Protein AF-0000000080923816 (afdb_homodimer)

Sequence (634 aa):
MEASCLYKYIRKASEVGLKCREELMGCYRVFQVVAIVSFVLFLPNRSHAWGEDGHAIVCKIAQDRLSSGAAAAVKKLLPKSANNDLASKCSWADSLRVVFPWSSALHFADTPDNACNYKDTRDCVDLKTGIKGRCVVSAITNYTNQLLEYGTKTKYNLTQSLLFISHFMGDVHQPLHCGFASDRGGNDINVHWYRRKQNLHHVWDANIIETEIERFYDDIDDFVDAIQNNITKTWADEVEEWENCRNDDVSCPAIYASESAEDACVWAYEGASEGSVLDDEYFFSRFPIVNLRLAQGGVRLAATLNRIFDTVSAMSMMEASCLYKYIRKASEVGLKCREELMGCYRVFQVVAIVSFVLFLPNRSHAWGEDGHAIVCKIAQDRLSSGAAAAVKKLLPKSANNDLASKCSWADSLRVVFPWSSALHFADTPDNACNYKDTRDCVDLKTGIKGRCVVSAITNYTNQLLEYGTKTKYNLTQSLLFISHFMGDVHQPLHCGFASDRGGNDINVHWYRRKQNLHHVWDANIIETEIERFYDDIDDFVDAIQNNITKTWADEVEEWENCRNDDVSCPAIYASESAEDACVWAYEGASEGSVLDDEYFFSRFPIVNLRLAQGGVRLAATLNRIFDTVSAMSM

Nearest PDB structures (foldseek):
  4cxv-assembly2_B  TM=9.772E-01  e=2.246E-27  Arabidopsis thaliana
  3w52-assembly1_A  TM=9.837E-01  e=2.273E-26  Arabidopsis thaliana
  3sng-assembly1_A  TM=9.624E-01  e=7.148E-2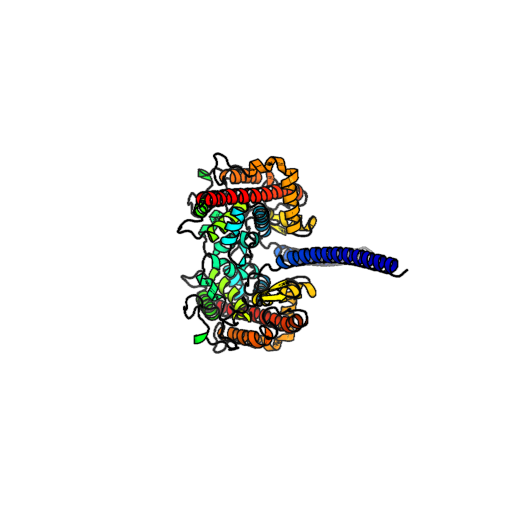3  Solanum lycopersicum
  4jdg-assembly1_A  TM=9.632E-01  e=1.035E-22  Solanum lycopersicum
  4dj4-assembly1_B  TM=9.528E-01  e=6.368E-21  Solanum lycopersicum

Structure (mmCIF, N/CA/C/O backbone):
data_AF-0000000080923816-model_v1
#
loop_
_entity.id
_entity.type
_entity.pdbx_description
1 polymer 'Aspergillus nuclease S1'
#
loop_
_atom_site.group_PDB
_atom_site.id
_atom_site.type_symbol
_atom_site.label_atom_id
_atom_site.label_alt_id
_atom_site.label_comp_id
_atom_site.label_asym_id
_atom_site.label_entity_id
_atom_site.label_seq_id
_atom_site.pdbx_PDB_ins_code
_atom_site.Cartn_x
_atom_site.Cartn_y
_atom_site.Cartn_z
_atom_site.occupancy
_atom_site.B_iso_or_equiv
_atom_site.auth_seq_id
_atom_site.auth_comp_id
_atom_site.auth_asym_id
_atom_site.auth_atom_id
_atom_site.pdbx_PDB_model_num
ATOM 1 N N . MET A 1 1 ? -71.177 19.214 -43.424 1 31.52 1 MET A N 1
ATOM 2 C CA . MET A 1 1 ? -69.799 19.698 -43.415 1 31.52 1 MET A CA 1
ATOM 3 C C . MET A 1 1 ? -69.201 19.611 -42.015 1 31.52 1 MET A C 1
ATOM 5 O O . MET A 1 1 ? -67.98 19.554 -41.86 1 31.52 1 MET A O 1
ATOM 9 N N . GLU A 1 2 ? -70.051 19.466 -40.962 1 31.31 2 GLU A N 1
ATOM 10 C CA . GLU A 1 2 ? -69.574 19.547 -39.584 1 31.31 2 GLU A CA 1
ATOM 11 C C . GLU A 1 2 ? -69.053 18.196 -39.101 1 31.31 2 GLU A C 1
ATOM 13 O O . GLU A 1 2 ? -68.109 18.136 -38.31 1 31.31 2 GLU A O 1
ATOM 18 N N . ALA A 1 3 ? -69.67 17.042 -39.497 1 48.48 3 ALA A N 1
ATOM 19 C CA . ALA A 1 3 ? -69.261 15.733 -38.993 1 48.48 3 ALA A CA 1
ATOM 20 C C . ALA A 1 3 ? -67.878 15.353 -39.514 1 48.48 3 ALA A C 1
ATOM 22 O O . ALA A 1 3 ? -67.085 14.739 -38.797 1 48.48 3 ALA A O 1
ATOM 23 N N . SER A 1 4 ? -67.503 15.818 -40.734 1 45.33 4 SER A N 1
ATOM 24 C CA . SER A 1 4 ? -66.213 15.453 -41.31 1 45.33 4 SER A CA 1
ATOM 25 C C . SER A 1 4 ? -65.07 16.181 -40.611 1 45.33 4 SER A C 1
ATOM 27 O O . SER A 1 4 ? -63.97 15.64 -40.482 1 45.33 4 SER A O 1
ATOM 29 N N . CYS A 1 5 ? -65.435 17.372 -40.023 1 40.64 5 CYS A N 1
ATOM 30 C CA . CYS A 1 5 ? -64.356 18.112 -39.376 1 40.64 5 CYS A CA 1
ATOM 31 C C . CYS A 1 5 ? -64.023 17.513 -38.015 1 40.64 5 CYS A C 1
ATOM 33 O O . CYS A 1 5 ? -62.852 17.412 -37.647 1 40.64 5 CYS A O 1
ATOM 35 N N . LEU A 1 6 ? -65.014 16.934 -37.338 1 41.04 6 LEU A N 1
ATOM 36 C CA . LEU A 1 6 ? -64.761 16.412 -35.999 1 41.04 6 LEU A CA 1
ATOM 37 C C . LEU A 1 6 ? -63.912 15.146 -36.061 1 41.04 6 LEU A C 1
ATOM 39 O O . LEU A 1 6 ? -63.008 14.96 -35.243 1 41.04 6 LEU A O 1
ATOM 43 N N . TYR A 1 7 ? -64.099 14.303 -37.113 1 43.03 7 TYR A N 1
ATOM 44 C CA . TYR A 1 7 ? -63.33 13.064 -37.157 1 43.03 7 TYR A CA 1
ATOM 45 C C . TYR A 1 7 ? -61.857 13.346 -37.429 1 43.03 7 TYR A C 1
ATOM 47 O O . TYR A 1 7 ? -60.979 12.686 -36.868 1 43.03 7 TYR A O 1
ATOM 55 N N . LYS A 1 8 ? -61.522 14.503 -38.158 1 46.34 8 LYS A N 1
ATOM 56 C CA . LYS A 1 8 ? -60.12 14.818 -38.422 1 46.34 8 LYS A CA 1
ATOM 57 C C . LYS A 1 8 ? -59.428 15.338 -37.166 1 46.34 8 LYS A C 1
ATOM 59 O O . LYS A 1 8 ? -58.251 15.052 -36.935 1 46.34 8 LYS A O 1
ATOM 64 N N . TYR A 1 9 ? -60.23 16.019 -36.306 1 38.09 9 TYR A N 1
ATOM 65 C CA . TYR A 1 9 ? -59.598 16.527 -35.094 1 38.09 9 TYR A CA 1
ATOM 66 C C . TYR A 1 9 ? -59.286 15.393 -34.124 1 38.09 9 TYR A C 1
ATOM 68 O O . TYR A 1 9 ? -58.229 15.383 -33.49 1 38.09 9 TYR A O 1
ATOM 76 N N . ILE A 1 10 ? -60.217 14.346 -34.092 1 44.13 10 ILE A N 1
ATOM 77 C CA . ILE A 1 10 ? -59.96 13.244 -33.172 1 44.13 10 ILE A CA 1
ATOM 78 C C . ILE A 1 10 ? -58.778 12.418 -33.673 1 44.13 10 ILE A C 1
ATOM 80 O O . ILE A 1 10 ? -57.919 12.012 -32.886 1 44.13 10 ILE A O 1
ATOM 84 N N . ARG A 1 11 ? -58.608 12.27 -34.975 1 42.35 11 ARG A N 1
ATOM 85 C CA . ARG A 1 11 ? -57.469 11.513 -35.483 1 42.35 11 ARG A CA 1
ATOM 86 C C . ARG A 1 11 ? -56.164 12.269 -35.256 1 42.35 11 ARG A C 1
ATOM 88 O O . ARG A 1 11 ? -55.157 11.676 -34.865 1 42.35 11 ARG A O 1
ATOM 95 N N . LYS A 1 12 ? -56.148 13.633 -35.451 1 46.29 12 LYS A N 1
ATOM 96 C CA . LYS A 1 12 ? -54.915 14.377 -35.211 1 46.29 12 LYS A CA 1
ATOM 97 C C . LYS A 1 12 ? -54.574 14.411 -33.724 1 46.29 12 LYS A C 1
ATOM 99 O O . LYS A 1 12 ? -53.407 14.294 -33.346 1 46.29 12 LYS A O 1
ATOM 104 N N . ALA A 1 13 ? -55.638 14.44 -32.91 1 45.42 13 ALA A N 1
ATOM 105 C CA . ALA A 1 13 ? -55.368 14.379 -31.475 1 45.42 13 ALA A CA 1
ATOM 106 C C . ALA A 1 13 ? -54.822 13.011 -31.077 1 45.42 13 ALA A C 1
ATOM 108 O O . ALA A 1 13 ? -53.923 12.914 -30.239 1 45.42 13 ALA A O 1
ATOM 109 N N . SER A 1 14 ? -55.312 11.942 -31.797 1 48.46 14 SER A N 1
ATOM 110 C CA . SER A 1 14 ? -54.776 10.615 -31.511 1 48.46 14 SER A CA 1
ATOM 111 C C . SER A 1 14 ? -53.344 10.477 -32.016 1 48.46 14 SER A C 1
ATOM 113 O O . SER A 1 14 ? -52.502 9.869 -31.351 1 48.46 14 SER A O 1
ATOM 115 N N . GLU A 1 15 ? -53.052 11.099 -33.194 1 48.44 15 GLU A N 1
ATOM 116 C CA . GLU A 1 15 ? -51.689 11.016 -33.71 1 48.44 15 GLU A CA 1
ATOM 117 C C . GLU A 1 15 ? -50.729 11.856 -32.871 1 48.44 15 GLU A C 1
ATOM 119 O O . GLU A 1 15 ? -49.604 11.433 -32.597 1 48.44 15 GLU A O 1
ATOM 124 N N . VAL A 1 16 ? -51.223 13.003 -32.296 1 47.68 16 VAL A N 1
ATOM 125 C CA . VAL A 1 16 ? -50.377 13.798 -31.412 1 47.68 16 VAL A CA 1
ATOM 126 C C . VAL A 1 16 ? -50.225 13.09 -30.068 1 47.68 16 VAL A C 1
ATOM 128 O O . VAL A 1 16 ? -49.137 13.073 -29.487 1 47.68 16 VAL A O 1
ATOM 131 N N . GLY A 1 17 ? -51.326 12.408 -29.626 1 42.57 17 GLY A N 1
ATOM 132 C CA . GLY A 1 17 ? -51.2 11.618 -28.411 1 42.57 17 GLY A CA 1
ATOM 133 C C . GLY A 1 17 ? -50.228 10.461 -28.549 1 42.57 17 GLY A C 1
ATOM 134 O O . GLY A 1 17 ? -49.483 10.156 -27.616 1 42.57 17 GLY A O 1
ATOM 135 N N . LEU A 1 18 ? -50.207 9.832 -29.737 1 43.88 18 LEU A N 1
ATOM 136 C CA . LEU A 1 18 ? -49.261 8.741 -29.944 1 43.88 18 LEU A CA 1
ATOM 137 C C . LEU A 1 18 ? -47.837 9.271 -30.067 1 43.88 18 LEU A C 1
ATOM 139 O O . LEU A 1 18 ? -46.901 8.682 -29.521 1 43.88 18 LEU A O 1
ATOM 143 N N . LYS A 1 19 ? -47.618 10.459 -30.713 1 43.58 19 LYS A N 1
ATOM 144 C CA . LYS A 1 19 ? -46.269 11.005 -30.818 1 43.58 19 LYS A CA 1
ATOM 145 C C . LYS A 1 19 ? -45.775 11.514 -29.467 1 43.58 19 LYS A C 1
ATOM 147 O O . LYS A 1 19 ? -44.599 11.358 -29.131 1 43.58 19 LYS A O 1
ATOM 152 N N . CYS A 1 20 ? -46.713 12.054 -28.619 1 40 20 CYS A N 1
ATOM 153 C CA . CYS A 1 20 ? -46.295 12.462 -27.282 1 40 20 CYS A CA 1
ATOM 154 C C . CYS A 1 20 ? -45.956 11.249 -26.423 1 40 20 CYS A C 1
ATOM 156 O O . CYS A 1 20 ? -44.977 11.267 -25.675 1 40 20 CYS A O 1
ATOM 158 N N . ARG A 1 21 ? -46.706 10.099 -26.565 1 42.92 21 ARG A N 1
ATOM 159 C CA . ARG A 1 21 ? -46.352 8.895 -25.822 1 42.92 21 ARG A CA 1
ATOM 160 C C . ARG A 1 21 ? -45.022 8.324 -26.305 1 42.92 21 ARG A C 1
ATOM 162 O O . ARG A 1 21 ? -44.206 7.872 -25.499 1 42.92 21 ARG A O 1
ATOM 169 N N . GLU A 1 22 ? -44.784 8.349 -27.603 1 45.7 22 GLU A N 1
ATOM 170 C CA . GLU A 1 22 ? -43.496 7.875 -28.1 1 45.7 22 GLU A CA 1
ATOM 171 C C . GLU A 1 22 ? -42.364 8.804 -27.671 1 45.7 22 GLU A C 1
ATOM 173 O O . GLU A 1 22 ? -41.279 8.344 -27.309 1 45.7 22 GLU A O 1
ATOM 178 N N . GLU A 1 23 ? -42.602 10.141 -27.647 1 45.81 23 GLU A N 1
ATOM 179 C CA . GLU A 1 23 ? -41.566 11.05 -27.165 1 45.81 23 GLU A CA 1
ATOM 180 C C . GLU A 1 23 ? -41.397 10.944 -25.653 1 45.81 23 GLU A C 1
ATOM 182 O O . GLU A 1 23 ? -40.277 11 -25.142 1 45.81 23 GLU A O 1
ATOM 187 N N . LEU A 1 24 ? -42.515 10.674 -24.943 1 46.88 24 LEU A N 1
ATOM 188 C CA . LEU A 1 24 ? -42.403 10.467 -23.503 1 46.88 24 LEU A CA 1
ATOM 189 C C . LEU A 1 24 ? -41.715 9.141 -23.197 1 46.88 24 LEU A C 1
ATOM 191 O O . LEU A 1 24 ? -40.924 9.051 -22.254 1 46.88 24 LEU A O 1
ATOM 195 N N . MET A 1 25 ? -41.955 8.043 -23.994 1 46.5 25 MET A N 1
ATOM 196 C CA . MET A 1 25 ? -41.245 6.788 -23.768 1 46.5 25 MET A CA 1
ATOM 197 C C . MET A 1 25 ? -39.768 6.927 -24.124 1 46.5 25 MET A C 1
ATOM 199 O O . MET A 1 25 ? -38.915 6.281 -23.514 1 46.5 25 MET A O 1
ATOM 203 N N . GLY A 1 26 ? -39.496 7.745 -25.139 1 46.13 26 GLY A N 1
ATOM 204 C CA . GLY A 1 26 ? -38.098 8.003 -25.448 1 46.13 26 GLY A CA 1
ATOM 205 C C . GLY A 1 26 ? -37.374 8.756 -24.348 1 46.13 26 GLY A C 1
ATOM 206 O O . GLY A 1 26 ? -36.219 8.455 -24.039 1 46.13 26 GLY A O 1
ATOM 207 N N . CYS A 1 27 ? -38.074 9.768 -23.744 1 50.76 27 CYS A N 1
ATOM 208 C CA . CYS A 1 27 ? -37.484 10.525 -22.646 1 50.76 27 CYS A CA 1
ATOM 209 C C . CYS A 1 27 ? -37.368 9.666 -21.392 1 50.76 27 CYS A C 1
ATOM 211 O O . CYS A 1 27 ? -36.448 9.847 -20.593 1 50.76 27 CYS A O 1
ATOM 213 N N . TYR A 1 28 ? -38.29 8.708 -21.182 1 50.43 28 TYR A N 1
ATOM 214 C CA . TYR A 1 28 ? -38.209 7.85 -20.005 1 50.43 28 TYR A CA 1
ATOM 215 C C . TYR A 1 28 ? -37.043 6.875 -20.12 1 50.43 28 TYR A C 1
ATOM 217 O O . TYR A 1 28 ? -36.342 6.618 -19.138 1 50.43 28 TYR A O 1
ATOM 225 N N . ARG A 1 29 ? -36.756 6.314 -21.373 1 52.7 29 ARG A N 1
ATOM 226 C CA . ARG A 1 29 ? -35.606 5.431 -21.538 1 52.7 29 ARG A CA 1
ATOM 227 C C . ARG A 1 29 ? -34.299 6.204 -21.398 1 52.7 29 ARG A C 1
ATOM 229 O O . ARG A 1 29 ? -33.334 5.703 -20.818 1 52.7 29 ARG A O 1
ATOM 236 N N . VAL A 1 30 ? -34.356 7.468 -21.885 1 54.29 30 VAL A N 1
ATOM 237 C CA . VAL A 1 30 ? -33.161 8.282 -21.694 1 54.29 30 VAL A CA 1
ATOM 238 C C . VAL A 1 30 ? -33.026 8.666 -20.222 1 54.29 30 VAL A C 1
ATOM 240 O O . VAL A 1 30 ? -31.931 8.611 -19.657 1 54.29 30 VAL A O 1
ATOM 243 N N . PHE A 1 31 ? -34.155 8.861 -19.484 1 55.39 31 PHE A N 1
ATOM 244 C CA . PHE A 1 31 ? -34.103 9.163 -18.059 1 55.39 31 PHE A CA 1
ATOM 245 C C . PHE A 1 31 ? -33.695 7.931 -17.259 1 55.39 31 PHE A C 1
ATOM 247 O O . PHE A 1 31 ? -32.914 8.031 -16.311 1 55.39 31 PHE A O 1
ATOM 254 N N . GLN A 1 32 ? -34.191 6.69 -17.679 1 52.46 32 GLN A N 1
ATOM 255 C CA . GLN A 1 32 ? -33.776 5.482 -16.974 1 52.46 32 GLN A CA 1
ATOM 256 C C . GLN A 1 32 ? -32.304 5.173 -17.229 1 52.46 32 GLN A C 1
ATOM 258 O O . GLN A 1 32 ? -31.576 4.791 -16.311 1 52.46 32 GLN A O 1
ATOM 263 N N . VAL A 1 33 ? -31.835 5.376 -18.482 1 52.31 33 VAL A N 1
ATOM 264 C CA . VAL A 1 33 ? -30.423 5.137 -18.762 1 52.31 33 VAL A CA 1
ATOM 265 C C . VAL A 1 33 ? -29.572 6.203 -18.076 1 52.31 33 VAL A C 1
ATOM 267 O O . VAL A 1 33 ? -28.534 5.894 -17.485 1 52.31 33 VAL A O 1
ATOM 270 N N . VAL A 1 34 ? -30.063 7.474 -17.995 1 50.53 34 VAL A N 1
ATOM 271 C CA . VAL A 1 34 ? -29.31 8.513 -17.301 1 50.53 34 VAL A CA 1
ATOM 272 C C . VAL A 1 34 ? -29.346 8.259 -15.795 1 50.53 34 VAL A C 1
ATOM 274 O O . VAL A 1 34 ? -28.34 8.441 -15.104 1 50.53 34 VAL A O 1
ATOM 277 N N . ALA A 1 35 ? -30.474 7.704 -15.259 1 48.07 35 ALA A N 1
ATOM 278 C CA . ALA A 1 35 ? -30.542 7.381 -13.836 1 48.07 35 ALA A CA 1
ATOM 279 C C . ALA A 1 35 ? -29.64 6.196 -13.5 1 48.07 35 ALA A C 1
ATOM 281 O O . ALA A 1 35 ? -28.961 6.198 -12.471 1 48.07 35 ALA A O 1
ATOM 282 N N . ILE A 1 36 ? -29.677 5.149 -14.401 1 45.26 36 ILE A N 1
ATOM 283 C CA . ILE A 1 36 ? -28.834 3.99 -14.127 1 45.26 36 ILE A CA 1
ATOM 284 C C . ILE A 1 36 ? -27.364 4.376 -14.271 1 45.26 36 ILE A C 1
ATOM 286 O O . ILE A 1 36 ? -26.529 3.984 -13.452 1 45.26 36 ILE A O 1
ATOM 290 N N . VAL A 1 37 ? -27.026 5.202 -15.282 1 42.51 37 VAL A N 1
ATOM 291 C CA . VAL A 1 37 ? -25.634 5.609 -15.446 1 42.51 37 VAL A CA 1
ATOM 292 C C . VAL A 1 37 ? -25.233 6.546 -14.309 1 42.51 37 VAL A C 1
ATOM 294 O O . VAL A 1 37 ? -24.09 6.517 -13.846 1 42.51 37 VAL A O 1
ATOM 297 N N . SER A 1 38 ? -26.168 7.285 -13.722 1 40.37 38 SER A N 1
ATOM 298 C CA . SER A 1 38 ? -25.842 8.174 -12.612 1 40.37 38 SER A CA 1
ATOM 299 C C . SER A 1 38 ? -25.584 7.387 -11.331 1 40.37 38 SER A C 1
ATOM 301 O O . SER A 1 38 ? -24.918 7.879 -10.418 1 40.37 38 SER A O 1
ATOM 303 N N . PHE A 1 39 ? -26.284 6.274 -11.129 1 39.07 39 PHE A N 1
ATOM 304 C CA . PHE A 1 39 ? -26.103 5.56 -9.871 1 39.07 39 PHE A CA 1
ATOM 305 C C . PHE A 1 39 ? -24.727 4.907 -9.812 1 39.07 39 PHE A C 1
ATOM 307 O O . PHE A 1 39 ? -24.204 4.645 -8.726 1 39.07 39 PHE A O 1
ATOM 314 N N . VAL A 1 40 ? -24.258 4.401 -10.943 1 35.66 40 VAL A N 1
ATOM 315 C CA . VAL A 1 40 ? -22.982 3.694 -10.904 1 35.66 40 VAL A CA 1
ATOM 316 C C . VAL A 1 40 ? -21.86 4.669 -10.553 1 35.66 40 VAL A C 1
ATOM 318 O O . VAL A 1 40 ? -20.765 4.253 -10.168 1 35.66 40 VAL A O 1
ATOM 321 N N . LEU A 1 41 ? -22.086 5.938 -10.719 1 35.45 41 LEU A N 1
ATOM 322 C CA . LEU A 1 41 ? -20.99 6.883 -10.533 1 35.45 41 LEU A CA 1
ATOM 323 C C . LEU A 1 41 ? -20.767 7.172 -9.052 1 35.45 41 LEU A C 1
ATOM 325 O O . LEU A 1 41 ? -19.897 7.969 -8.694 1 35.45 41 LEU A O 1
ATOM 329 N N . PHE A 1 42 ? -21.706 6.753 -8.195 1 34.57 42 PHE A N 1
ATOM 330 C CA . PHE A 1 42 ? -21.469 7.1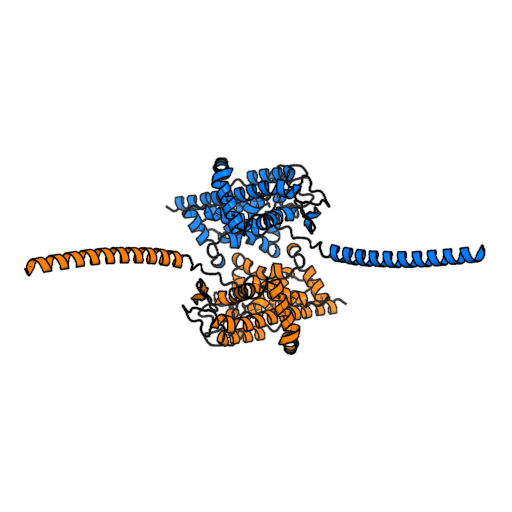94 -6.825 1 34.57 42 PHE A CA 1
ATOM 331 C C . PHE A 1 42 ? -20.555 6.22 -6.092 1 34.57 42 PHE A C 1
ATOM 333 O O . PHE A 1 42 ? -21.022 5.394 -5.306 1 34.57 42 PHE A O 1
ATOM 340 N N . LEU A 1 43 ? -19.568 5.713 -6.678 1 33.61 43 LEU A N 1
ATOM 341 C CA . LEU A 1 43 ? -18.648 4.87 -5.922 1 33.61 43 LEU A CA 1
ATOM 342 C C . LEU A 1 43 ? -17.968 5.665 -4.812 1 33.61 43 LEU A C 1
ATOM 344 O O . LEU A 1 43 ? -17.392 6.725 -5.066 1 33.61 43 LEU A O 1
ATOM 348 N N . PRO A 1 44 ? -18.411 5.415 -3.524 1 32.76 44 PRO A N 1
ATOM 349 C CA . PRO A 1 44 ? -17.801 6.162 -2.421 1 32.76 44 PRO A CA 1
ATOM 350 C C . PRO A 1 44 ? -16.279 6.038 -2.394 1 32.76 44 PRO A C 1
ATOM 352 O O . PRO A 1 44 ? -15.745 4.931 -2.499 1 32.76 44 PRO A O 1
ATOM 355 N N . ASN A 1 45 ? -15.611 6.997 -2.718 1 35.69 45 ASN A N 1
ATOM 356 C CA . ASN A 1 45 ? -14.176 7.235 -2.602 1 35.69 45 ASN A CA 1
ATOM 357 C C . ASN A 1 45 ? -13.71 7.153 -1.151 1 35.69 45 ASN A C 1
ATOM 359 O O . ASN A 1 45 ? -14.283 7.8 -0.273 1 35.69 45 ASN A O 1
ATOM 363 N N . ARG A 1 46 ? -13.165 6.063 -0.596 1 36.59 46 ARG A N 1
ATOM 364 C CA . ARG A 1 46 ? -12.498 5.803 0.675 1 36.59 46 ARG A CA 1
ATOM 365 C C . ARG A 1 46 ? -11.578 6.958 1.058 1 36.59 46 ARG A C 1
ATOM 367 O O . ARG A 1 46 ? -10.812 7.449 0.226 1 36.59 46 ARG A O 1
ATOM 374 N N . SER A 1 47 ? -11.968 7.654 2.189 1 33.22 47 SER A N 1
ATOM 375 C CA . SER A 1 47 ? -11.346 8.838 2.772 1 33.22 47 SER A CA 1
ATOM 376 C C . SER A 1 47 ? -9.974 8.512 3.354 1 33.22 47 SER A C 1
ATOM 378 O O . SER A 1 47 ? -9.876 7.877 4.406 1 33.22 47 SER A O 1
ATOM 380 N N . HIS A 1 48 ? -9.028 8.131 2.726 1 40.66 48 HIS A N 1
ATOM 381 C CA . HIS A 1 48 ? -7.631 8.054 3.138 1 40.66 48 HIS A CA 1
ATOM 382 C C . HIS A 1 48 ? -7.043 9.445 3.354 1 40.66 48 HIS A C 1
ATOM 384 O O . HIS A 1 48 ? -7.53 10.425 2.786 1 40.66 48 HIS A O 1
ATOM 390 N N . ALA A 1 49 ? -6.411 9.841 4.524 1 47.34 49 ALA A N 1
ATOM 391 C CA . ALA A 1 49 ? -5.569 11.029 4.639 1 47.34 49 ALA A CA 1
ATOM 392 C C . ALA A 1 49 ? -5.044 11.463 3.273 1 47.34 49 ALA A C 1
ATOM 394 O O . ALA A 1 49 ? -5.594 11.079 2.239 1 47.34 49 ALA A O 1
ATOM 395 N N . TRP A 1 50 ? -4.033 12.319 3.424 1 75.4 50 TRP A N 1
ATOM 396 C CA . TRP A 1 50 ? -3.565 12.421 2.046 1 75.4 50 TRP A CA 1
ATOM 397 C C . TRP A 1 50 ? -3.712 11.088 1.321 1 75.4 50 TRP A C 1
ATOM 399 O O . TRP A 1 50 ? -3.401 10.033 1.879 1 75.4 50 TRP A O 1
ATOM 409 N N . GLY A 1 51 ? -4.448 11.204 0.277 1 86.05 51 GLY A N 1
ATOM 410 C CA . GLY A 1 51 ? -4.327 10.016 -0.553 1 86.05 51 GLY A CA 1
ATOM 411 C C . GLY A 1 51 ? -2.888 9.613 -0.811 1 86.05 51 GLY A C 1
ATOM 412 O O . GLY A 1 51 ? -1.959 10.249 -0.307 1 86.05 51 GLY A O 1
ATOM 413 N N . GLU A 1 52 ? -2.636 8.618 -1.413 1 89.5 52 GLU A N 1
ATOM 414 C CA . GLU A 1 52 ? -1.308 8.072 -1.676 1 89.5 52 GLU A CA 1
ATOM 415 C C . GLU A 1 52 ? -0.376 9.138 -2.244 1 89.5 52 GLU A C 1
ATOM 417 O O . GLU A 1 52 ? 0.769 9.268 -1.805 1 89.5 52 GLU A O 1
ATOM 422 N N . ASP A 1 53 ? -0.869 9.972 -3.133 1 94.57 53 ASP A N 1
ATOM 423 C CA . ASP A 1 53 ? -0.043 11.006 -3.748 1 94.57 53 ASP A CA 1
ATOM 424 C C . ASP A 1 53 ? 0.354 12.07 -2.728 1 94.57 53 ASP A C 1
ATOM 426 O O . ASP A 1 53 ? 1.509 12.499 -2.688 1 94.57 53 ASP A O 1
ATOM 430 N N . GLY A 1 54 ? -0.603 12.499 -1.923 1 97.74 54 GLY A N 1
ATOM 431 C CA . GLY A 1 54 ? -0.293 13.497 -0.911 1 97.74 54 GLY A CA 1
ATOM 432 C C . GLY A 1 54 ? 0.781 13.046 0.061 1 97.74 54 GLY A C 1
ATOM 433 O O . GLY A 1 54 ? 1.703 13.804 0.37 1 97.74 54 GLY A O 1
ATOM 434 N N . HIS A 1 55 ? 0.69 11.818 0.51 1 98.33 55 HIS A N 1
ATOM 435 C CA . HIS A 1 55 ? 1.698 11.282 1.418 1 98.33 55 HIS A CA 1
ATOM 436 C C . HIS A 1 55 ? 3.05 11.15 0.725 1 98.33 55 HIS A C 1
ATOM 438 O O . HIS A 1 55 ? 4.089 11.44 1.323 1 98.33 55 HIS A O 1
ATOM 444 N N . ALA A 1 56 ? 3.031 10.699 -0.498 1 97.8 56 ALA A N 1
ATOM 445 C CA . ALA A 1 56 ? 4.277 10.58 -1.251 1 97.8 56 ALA A CA 1
ATOM 446 C C . ALA A 1 56 ? 4.956 11.938 -1.406 1 97.8 56 ALA A C 1
ATOM 448 O O . ALA A 1 56 ? 6.176 12.05 -1.262 1 97.8 56 ALA A O 1
ATOM 449 N N . ILE A 1 57 ? 4.179 12.937 -1.704 1 98.56 57 ILE A N 1
ATOM 450 C CA . ILE A 1 57 ? 4.7 14.284 -1.911 1 98.56 57 ILE A CA 1
ATOM 451 C C . ILE A 1 57 ? 5.356 14.786 -0.627 1 98.56 57 ILE A C 1
ATOM 453 O O . ILE A 1 57 ? 6.483 15.287 -0.653 1 98.56 57 ILE A O 1
ATOM 457 N N . VAL A 1 58 ? 4.704 14.631 0.506 1 98.8 58 VAL A N 1
ATOM 458 C CA . VAL A 1 58 ? 5.234 15.053 1.798 1 98.8 58 VAL A CA 1
ATOM 459 C C . VAL A 1 58 ? 6.572 14.364 2.059 1 98.8 58 VAL A C 1
ATOM 461 O O . VAL A 1 58 ? 7.547 15.013 2.444 1 98.8 58 VAL A O 1
ATOM 464 N N . CYS A 1 59 ? 6.648 13.122 1.812 1 98.81 59 CYS A N 1
ATOM 465 C CA . CYS A 1 59 ? 7.846 12.346 2.111 1 98.81 59 CYS A CA 1
ATOM 466 C C . CYS A 1 59 ? 8.962 12.664 1.124 1 98.81 59 CYS A C 1
ATOM 468 O O . CYS A 1 59 ? 10.14 12.655 1.488 1 98.81 59 CYS A O 1
ATOM 470 N N . LYS A 1 60 ? 8.616 12.93 -0.144 1 98.67 60 LYS A N 1
ATOM 471 C CA . LYS A 1 60 ? 9.628 13.332 -1.116 1 98.67 60 LYS A CA 1
ATOM 472 C C . LYS A 1 60 ? 10.269 14.661 -0.726 1 98.67 60 LYS A C 1
ATOM 474 O O . LYS A 1 60 ? 11.492 14.804 -0.774 1 98.67 60 LYS A O 1
ATOM 479 N N . ILE A 1 61 ? 9.431 15.604 -0.367 1 98.74 61 ILE A N 1
ATOM 480 C CA . ILE A 1 61 ? 9.939 16.898 0.076 1 98.74 61 ILE A CA 1
ATOM 481 C C . ILE A 1 61 ? 10.847 16.708 1.289 1 98.74 61 ILE A C 1
ATOM 483 O O . ILE A 1 61 ? 11.94 17.276 1.349 1 98.74 61 ILE A O 1
ATOM 487 N N . ALA A 1 62 ? 10.417 15.911 2.224 1 98.87 62 ALA A N 1
ATOM 488 C CA . ALA A 1 62 ? 11.178 15.694 3.452 1 98.87 62 ALA A CA 1
ATOM 489 C C . ALA A 1 62 ? 12.532 15.057 3.154 1 98.87 62 ALA A C 1
ATOM 491 O O . ALA A 1 62 ? 13.561 15.504 3.664 1 98.87 62 ALA A O 1
ATOM 492 N N . GLN A 1 63 ? 12.477 14.015 2.386 1 98.47 63 GLN A N 1
ATOM 493 C CA . GLN A 1 63 ? 13.696 13.252 2.137 1 98.47 63 GLN A CA 1
ATOM 494 C C . GLN A 1 63 ? 14.768 14.125 1.491 1 98.47 63 GLN A C 1
ATOM 496 O O . GLN A 1 63 ? 15.958 13.97 1.777 1 98.47 63 GLN A O 1
ATOM 501 N N . ASP A 1 64 ? 14.398 15.065 0.689 1 97.66 64 ASP A N 1
ATOM 502 C CA . ASP A 1 64 ? 15.316 15.954 -0.018 1 97.66 64 ASP A CA 1
ATOM 503 C C . ASP A 1 64 ? 15.905 16.999 0.926 1 97.66 64 ASP A C 1
ATOM 505 O O . ASP A 1 64 ? 16.864 17.69 0.576 1 97.66 64 ASP A O 1
ATOM 509 N N . ARG A 1 65 ? 15.461 17.012 2.092 1 97.88 65 ARG A N 1
ATOM 510 C CA . ARG A 1 65 ? 15.87 18.076 3.004 1 97.88 65 ARG A CA 1
ATOM 511 C C . ARG A 1 65 ? 16.571 17.505 4.232 1 97.88 65 ARG A C 1
ATOM 513 O O . ARG A 1 65 ? 16.867 18.235 5.18 1 97.88 65 ARG A O 1
ATOM 520 N N . LEU A 1 66 ? 16.795 16.272 4.212 1 98.5 66 LEU A N 1
ATOM 521 C CA . LEU A 1 66 ? 17.442 15.621 5.345 1 98.5 66 LEU A CA 1
ATOM 522 C C . LEU A 1 66 ? 18.921 15.989 5.412 1 98.5 66 LEU A C 1
ATOM 524 O O . LEU A 1 66 ? 19.588 16.088 4.38 1 98.5 66 LEU A O 1
ATOM 528 N N . SER A 1 67 ? 19.408 16.197 6.612 1 98.09 67 SER A N 1
ATOM 529 C CA . SER A 1 67 ? 20.849 16.285 6.825 1 98.09 67 SER A CA 1
ATOM 530 C C . SER A 1 67 ? 21.541 14.973 6.471 1 98.09 67 SER A C 1
ATOM 532 O O . SER A 1 67 ? 20.886 13.941 6.317 1 98.09 67 SER A O 1
ATOM 534 N N . SER A 1 68 ? 22.867 14.996 6.362 1 97.04 68 SER A N 1
ATOM 535 C CA . SER A 1 68 ? 23.618 13.792 6.026 1 97.04 68 SER A CA 1
ATOM 536 C C . SER A 1 68 ? 23.408 12.699 7.069 1 97.04 68 SER A C 1
ATOM 538 O O . SER A 1 68 ? 23.216 11.532 6.723 1 97.04 68 SER A O 1
ATOM 540 N N . GLY A 1 69 ? 23.456 13.088 8.344 1 96.56 69 GLY A N 1
ATOM 541 C CA . GLY A 1 69 ? 23.233 12.129 9.414 1 96.56 69 GLY A CA 1
ATOM 542 C C . GLY A 1 69 ? 21.837 11.535 9.401 1 96.56 69 GLY A C 1
ATOM 543 O O . GLY A 1 69 ? 21.671 10.324 9.56 1 96.56 69 GLY A O 1
ATOM 544 N N . ALA A 1 70 ? 20.863 12.364 9.194 1 98.24 70 ALA A N 1
ATOM 545 C CA . ALA A 1 70 ? 19.478 11.9 9.157 1 98.24 70 ALA A CA 1
ATOM 546 C C . ALA A 1 70 ? 19.23 11.011 7.942 1 98.24 70 ALA A C 1
ATOM 548 O O . ALA A 1 70 ? 18.528 10.002 8.036 1 98.24 70 ALA A O 1
ATOM 549 N N . ALA A 1 71 ? 19.787 11.405 6.814 1 98.24 71 ALA A N 1
ATOM 550 C CA . ALA A 1 71 ? 19.641 10.605 5.601 1 98.24 71 ALA A CA 1
ATOM 551 C C . ALA A 1 71 ? 20.212 9.203 5.796 1 98.24 71 ALA A C 1
ATOM 553 O O . ALA A 1 71 ? 19.622 8.217 5.349 1 98.24 71 ALA A O 1
ATOM 554 N N . ALA A 1 72 ? 21.33 9.136 6.437 1 97.33 72 ALA A N 1
ATOM 555 C CA . ALA A 1 72 ? 21.957 7.844 6.702 1 97.33 72 ALA A CA 1
ATOM 556 C C . ALA A 1 72 ? 21.094 6.996 7.632 1 97.33 72 ALA A C 1
ATOM 558 O O . ALA A 1 72 ? 20.937 5.792 7.418 1 97.33 72 ALA A O 1
ATOM 559 N N . ALA A 1 73 ? 20.561 7.638 8.662 1 98.08 73 ALA A N 1
ATOM 560 C CA . ALA A 1 73 ? 19.713 6.929 9.616 1 98.08 73 ALA A CA 1
ATOM 561 C C . ALA A 1 73 ? 18.439 6.422 8.945 1 98.08 73 ALA A C 1
ATOM 563 O O . ALA A 1 73 ? 18.032 5.277 9.156 1 98.08 73 ALA A O 1
ATOM 564 N N . VAL A 1 74 ? 17.799 7.288 8.147 1 98.57 74 VAL A N 1
ATOM 565 C CA . VAL A 1 74 ? 16.578 6.917 7.44 1 98.57 74 VAL A CA 1
ATOM 566 C C . VAL A 1 74 ? 16.863 5.755 6.491 1 98.57 74 VAL A C 1
ATOM 568 O O . VAL A 1 74 ? 16.103 4.784 6.443 1 98.57 74 VAL A O 1
ATOM 571 N N . LYS A 1 75 ? 17.943 5.876 5.776 1 97.98 75 LYS A N 1
ATOM 572 C CA . LYS A 1 75 ? 18.326 4.797 4.87 1 97.98 75 LYS A CA 1
ATOM 573 C C . LYS A 1 75 ? 18.494 3.481 5.623 1 97.98 75 LYS A C 1
ATOM 575 O O . LYS A 1 75 ? 18.052 2.43 5.153 1 97.98 75 LYS A O 1
ATOM 580 N N . LYS A 1 76 ? 19.111 3.571 6.78 1 97.26 76 LYS A N 1
ATOM 581 C CA . LYS A 1 76 ? 19.363 2.381 7.588 1 97.26 76 LYS A CA 1
ATOM 582 C C . LYS A 1 76 ? 18.059 1.784 8.11 1 97.26 76 LYS A C 1
ATOM 584 O O . LYS A 1 76 ? 17.933 0.564 8.23 1 97.26 76 LYS A O 1
ATOM 589 N N . LEU A 1 77 ? 17.104 2.604 8.389 1 97.69 77 LEU A N 1
ATOM 590 C CA . LEU A 1 77 ? 15.862 2.155 9.009 1 97.69 77 LEU A CA 1
ATOM 591 C C . LEU A 1 77 ? 14.868 1.682 7.954 1 97.69 77 LEU A C 1
ATOM 593 O O . LEU A 1 77 ? 13.964 0.898 8.253 1 97.69 77 LEU A O 1
ATOM 597 N N . LEU A 1 78 ? 14.945 2.17 6.757 1 97.2 78 LEU A N 1
ATOM 598 C CA . LEU A 1 78 ? 14.018 1.763 5.706 1 97.2 78 LEU A CA 1
ATOM 599 C C . LEU A 1 78 ? 14.232 0.301 5.328 1 97.2 78 LEU A C 1
ATOM 601 O O . LEU A 1 78 ? 15.372 -0.162 5.243 1 97.2 78 LEU A O 1
ATOM 605 N N . PRO A 1 79 ? 13.132 -0.411 5.235 1 91.3 79 PRO A N 1
ATOM 606 C CA . PRO A 1 79 ? 13.311 -1.768 4.713 1 91.3 79 PRO A CA 1
ATOM 607 C C . PRO A 1 79 ? 13.947 -1.788 3.325 1 91.3 79 PRO A C 1
ATOM 609 O O . PRO A 1 79 ? 13.82 -0.82 2.57 1 91.3 79 PRO A O 1
ATOM 612 N N . LYS A 1 80 ? 14.562 -2.826 3.011 1 84.46 80 LYS A N 1
ATOM 613 C CA . LYS A 1 80 ? 15.244 -2.954 1.727 1 84.46 80 LYS A CA 1
ATOM 614 C C . LYS A 1 80 ? 14.277 -2.73 0.567 1 84.46 80 LYS A C 1
ATOM 616 O O . LYS A 1 80 ? 14.656 -2.17 -0.464 1 84.46 80 LYS A O 1
ATOM 621 N N . SER A 1 81 ? 13.081 -3.086 0.739 1 81.17 81 SER A N 1
ATOM 622 C CA . SER A 1 81 ? 12.074 -2.99 -0.313 1 81.17 81 SER A CA 1
ATOM 623 C C . SER A 1 81 ? 11.756 -1.535 -0.643 1 81.17 81 SER A C 1
A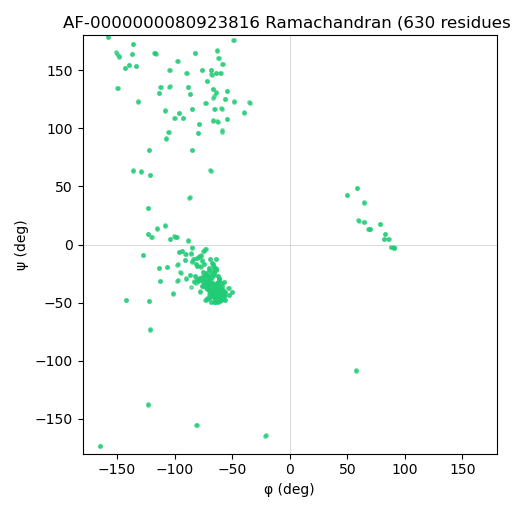TOM 625 O O . SER A 1 81 ? 11.156 -1.245 -1.68 1 81.17 81 SER A O 1
ATOM 627 N N . ALA A 1 82 ? 12.114 -0.647 0.177 1 91.71 82 ALA A N 1
ATOM 628 C CA . ALA A 1 82 ? 11.852 0.769 -0.069 1 91.71 82 ALA A CA 1
ATOM 629 C C . ALA A 1 82 ? 12.9 1.367 -1.003 1 91.71 82 ALA A C 1
ATOM 631 O O . ALA A 1 82 ? 12.711 2.462 -1.538 1 91.71 82 ALA A O 1
ATOM 632 N N . ASN A 1 83 ? 14.041 0.688 -1.179 1 89.77 83 ASN A N 1
ATOM 633 C CA . ASN A 1 83 ? 15.131 1.16 -2.026 1 89.77 83 ASN A CA 1
ATOM 634 C C . ASN A 1 83 ? 15.498 2.607 -1.712 1 89.77 83 ASN A C 1
ATOM 636 O O . ASN A 1 83 ? 15.561 3.446 -2.613 1 89.77 83 ASN A O 1
ATOM 640 N N . ASN A 1 84 ? 15.552 2.946 -0.453 1 95.42 84 ASN A N 1
ATOM 641 C CA . ASN A 1 84 ? 15.937 4.249 0.081 1 95.42 84 ASN A CA 1
ATOM 642 C C . ASN A 1 84 ? 14.953 5.338 -0.334 1 95.42 84 ASN A C 1
ATOM 644 O O . ASN A 1 84 ? 15.309 6.517 -0.384 1 95.42 84 ASN A O 1
ATOM 648 N N . ASP A 1 85 ? 13.758 4.956 -0.73 1 96.18 85 ASP A N 1
ATOM 649 C CA . ASP A 1 85 ? 12.691 5.885 -1.093 1 96.18 85 ASP A CA 1
ATOM 650 C C . ASP A 1 85 ? 11.629 5.954 0.002 1 96.18 85 ASP A C 1
ATOM 652 O O . ASP A 1 85 ? 10.714 5.129 0.039 1 96.18 85 ASP A O 1
ATOM 656 N N . LEU A 1 86 ? 11.737 6.9 0.804 1 98.01 86 LEU A N 1
ATOM 657 C CA . LEU A 1 86 ? 10.811 7.059 1.92 1 98.01 86 LEU A CA 1
ATOM 658 C C . LEU A 1 86 ? 9.375 7.184 1.421 1 98.01 86 LEU A C 1
ATOM 660 O O . LEU A 1 86 ? 8.445 6.692 2.065 1 98.01 86 LEU A O 1
ATOM 664 N N . ALA A 1 87 ? 9.202 7.848 0.267 1 97.59 87 ALA A N 1
ATOM 665 C CA . ALA A 1 87 ? 7.878 8.102 -0.296 1 97.59 87 ALA A CA 1
ATOM 666 C C . ALA A 1 87 ? 7.157 6.795 -0.611 1 97.59 87 ALA A C 1
ATOM 668 O O . ALA A 1 87 ? 5.933 6.708 -0.484 1 97.59 87 ALA A O 1
ATOM 669 N N . SER A 1 88 ? 7.896 5.789 -0.924 1 92.93 88 SER A N 1
ATOM 670 C CA . SER A 1 88 ? 7.312 4.508 -1.306 1 92.93 88 SER A CA 1
ATOM 671 C C . SER A 1 88 ? 6.645 3.826 -0.116 1 92.93 88 SER A C 1
ATOM 673 O O . SER A 1 88 ? 5.865 2.888 -0.289 1 92.93 88 SER A O 1
ATOM 675 N N . LYS A 1 89 ? 6.885 4.318 1.089 1 95.31 89 LYS A N 1
ATOM 676 C CA . LYS A 1 89 ? 6.349 3.688 2.291 1 95.31 89 LYS A CA 1
ATOM 677 C C . LYS A 1 89 ? 5.508 4.672 3.1 1 95.31 89 LYS A C 1
ATOM 679 O O . LYS A 1 89 ? 5.016 4.336 4.179 1 95.31 89 LYS A O 1
ATOM 684 N N . CYS A 1 90 ? 5.253 5.795 2.549 1 96.83 90 CYS A N 1
ATOM 685 C CA . CYS A 1 90 ? 4.654 6.862 3.343 1 96.83 90 CYS A CA 1
ATOM 686 C C . CYS A 1 90 ? 3.165 6.616 3.553 1 96.83 90 CYS A C 1
ATOM 688 O O . CYS A 1 90 ? 2.552 7.21 4.441 1 96.83 90 CYS A O 1
ATOM 690 N N . SER A 1 91 ? 2.556 5.794 2.754 1 94.4 91 SER A N 1
ATOM 691 C CA . SER A 1 91 ? 1.149 5.457 2.945 1 94.4 91 SER A CA 1
ATOM 692 C C . SER A 1 91 ? 0.993 4.125 3.672 1 94.4 91 SER A C 1
ATOM 694 O O . SER A 1 91 ? -0.121 3.615 3.812 1 94.4 91 SER A O 1
ATOM 696 N N . TRP A 1 92 ? 2.116 3.574 4.125 1 94.92 92 TRP A N 1
ATOM 697 C CA . TRP A 1 92 ? 2.182 2.252 4.739 1 94.92 92 TRP A CA 1
ATOM 698 C C . TRP A 1 92 ? 1.233 2.156 5.929 1 94.92 92 TRP A C 1
ATOM 700 O O . TRP A 1 92 ? 0.557 1.141 6.111 1 94.92 92 TRP A O 1
ATOM 710 N N . ALA A 1 93 ? 1.117 3.133 6.742 1 96.06 93 ALA A N 1
ATOM 711 C CA . ALA A 1 93 ? 0.335 3.133 7.976 1 96.06 93 ALA A CA 1
ATOM 712 C C . ALA A 1 93 ? -1.145 2.899 7.687 1 96.06 93 ALA A C 1
ATOM 714 O O . ALA A 1 93 ? -1.855 2.299 8.498 1 96.06 93 ALA A O 1
ATOM 715 N N . ASP A 1 94 ? -1.643 3.312 6.551 1 93.51 94 ASP A N 1
ATOM 716 C CA . ASP A 1 94 ? -3.042 3.13 6.175 1 93.51 94 ASP A CA 1
ATOM 717 C C . ASP A 1 94 ? -3.377 1.65 6.005 1 93.51 94 ASP A C 1
ATOM 719 O O . ASP A 1 94 ? -4.53 1.246 6.175 1 93.51 94 ASP A O 1
ATOM 723 N N . SER A 1 95 ? -2.416 0.893 5.689 1 90.6 95 SER A N 1
ATOM 724 C CA . SER A 1 95 ? -2.628 -0.523 5.403 1 90.6 95 SER A CA 1
ATOM 725 C C . SER A 1 95 ? -2.772 -1.331 6.688 1 90.6 95 SER A C 1
ATOM 727 O O . SER A 1 95 ? -3.164 -2.499 6.652 1 90.6 95 SER A O 1
ATOM 729 N N . LEU A 1 96 ? -2.487 -0.736 7.826 1 93.37 96 LEU A N 1
ATOM 730 C CA . LEU A 1 96 ? -2.405 -1.491 9.072 1 93.37 96 LEU A CA 1
ATOM 731 C C . LEU A 1 96 ? -3.759 -1.534 9.771 1 93.37 96 LEU A C 1
ATOM 733 O O . LEU A 1 96 ? -3.948 -2.297 10.721 1 93.37 96 LEU A O 1
ATOM 737 N N . ARG A 1 97 ? -4.719 -0.806 9.314 1 89.45 97 ARG A N 1
ATOM 738 C CA . ARG A 1 97 ? -5.991 -0.646 10.011 1 89.45 97 ARG A CA 1
ATOM 739 C C . ARG A 1 97 ? -6.755 -1.965 10.065 1 89.45 97 ARG A C 1
ATOM 741 O O . ARG A 1 97 ? -7.563 -2.184 10.97 1 89.45 97 ARG A O 1
ATOM 748 N N . VAL A 1 98 ? -6.461 -2.859 9.097 1 87.5 98 VAL A N 1
ATOM 749 C CA . VAL A 1 98 ? -7.121 -4.16 9.066 1 87.5 98 VAL A CA 1
ATOM 750 C C . VAL A 1 98 ? -6.579 -5.042 10.188 1 87.5 98 VAL A C 1
ATOM 752 O O . VAL A 1 98 ? -7.338 -5.755 10.848 1 87.5 98 VAL A O 1
ATOM 755 N N . VAL A 1 99 ? -5.314 -4.89 10.478 1 90.65 99 VAL A N 1
ATOM 756 C CA . VAL A 1 99 ? -4.692 -5.755 11.475 1 90.65 99 VAL A CA 1
ATOM 757 C C . VAL A 1 99 ? -4.651 -5.042 12.825 1 90.65 99 VAL A C 1
ATOM 759 O O . VAL A 1 99 ? -4.7 -5.686 13.876 1 90.65 99 VAL A O 1
ATOM 762 N N . PHE A 1 100 ? -4.532 -3.699 12.743 1 91.76 100 PHE A N 1
ATOM 763 C CA . PHE A 1 100 ? -4.521 -2.868 13.94 1 91.76 100 PHE A CA 1
ATOM 764 C C . PHE A 1 100 ? -5.643 -1.838 13.896 1 91.76 100 PHE A C 1
ATOM 766 O O . PHE A 1 100 ? -5.395 -0.651 13.674 1 91.76 100 PHE A O 1
ATOM 773 N N . PRO A 1 101 ? -6.79 -2.248 14.237 1 90.04 101 PRO A N 1
ATOM 774 C CA . PRO A 1 101 ? -7.912 -1.311 14.159 1 90.04 101 PRO A CA 1
ATOM 775 C C . PRO A 1 101 ? -7.731 -0.095 15.065 1 90.04 101 PRO A C 1
ATOM 777 O O . PRO A 1 101 ? -8.202 0.998 14.74 1 90.04 101 PRO A O 1
ATOM 780 N N . TRP A 1 102 ? -7.001 -0.313 16.153 1 91.85 102 TRP A N 1
ATOM 781 C CA . TRP A 1 102 ? -6.779 0.776 17.098 1 91.85 102 TRP A CA 1
ATOM 782 C C . TRP A 1 102 ? -5.982 1.904 16.451 1 91.85 102 TRP A C 1
ATOM 784 O O . TRP A 1 102 ? -5.982 3.035 16.944 1 91.85 102 TRP A O 1
ATOM 794 N N . SER A 1 103 ? -5.267 1.579 15.359 1 95.06 103 SER A N 1
ATOM 795 C CA . SER A 1 103 ? -4.397 2.575 14.742 1 95.06 103 SER A CA 1
ATOM 796 C C . SER A 1 103 ? -5.202 3.593 13.943 1 95.06 103 SER A C 1
ATOM 798 O O . SER A 1 103 ? -4.685 4.648 13.571 1 95.06 103 SER A O 1
ATOM 800 N N . SER A 1 104 ? -6.445 3.34 13.671 1 95.06 104 SER A N 1
ATOM 801 C CA . SER A 1 104 ? -7.283 4.225 12.868 1 95.06 104 SER A CA 1
ATOM 802 C C . SER A 1 104 ? -7.417 5.599 13.518 1 95.06 104 SER A C 1
ATOM 804 O O . SER A 1 104 ? -7.361 6.623 12.834 1 95.06 104 SER A O 1
ATOM 806 N N . ALA A 1 105 ? -7.512 5.631 14.831 1 96.83 105 ALA A N 1
ATOM 807 C CA . ALA A 1 105 ? -7.731 6.88 15.557 1 96.83 105 ALA A CA 1
ATOM 808 C C . ALA A 1 105 ? -6.49 7.768 15.507 1 96.83 105 ALA A C 1
ATOM 810 O O . ALA A 1 105 ? -6.584 8.986 15.673 1 96.83 105 ALA A O 1
ATOM 811 N N . LEU A 1 106 ? -5.37 7.177 15.223 1 98.28 106 LEU A N 1
ATOM 812 C CA . LEU A 1 106 ? -4.103 7.9 15.238 1 98.28 106 LEU A CA 1
ATOM 813 C C . LEU A 1 106 ? -3.994 8.829 14.033 1 98.28 106 LEU A C 1
ATOM 815 O O . LEU A 1 106 ? -3.083 9.657 13.963 1 98.28 106 LEU A O 1
ATOM 819 N N . HIS A 1 107 ? -4.976 8.789 13.144 1 98.16 107 HIS A N 1
ATOM 820 C CA . HIS A 1 107 ? -4.898 9.57 11.914 1 98.16 107 HIS A CA 1
ATOM 821 C C . HIS A 1 107 ? -5.585 10.922 12.076 1 98.16 107 HIS A C 1
ATOM 823 O O . HIS A 1 107 ? -5.497 11.778 11.192 1 98.16 107 HIS A O 1
ATOM 829 N N . PHE A 1 108 ? -6.234 11.116 13.262 1 98 108 PHE A N 1
ATOM 830 C CA . PHE A 1 108 ? -7.134 12.262 13.33 1 98 108 PHE A CA 1
ATOM 831 C C . PHE A 1 108 ? -7.012 12.965 14.676 1 98 108 PHE A C 1
ATOM 833 O O . PHE A 1 108 ? -6.591 12.36 15.664 1 98 108 PHE A O 1
ATOM 840 N N . ALA A 1 109 ? -7.32 14.184 14.673 1 98.48 109 ALA A N 1
ATOM 841 C CA . ALA A 1 109 ? -7.632 14.979 15.858 1 98.48 109 ALA A CA 1
ATOM 842 C C . ALA A 1 109 ? -8.853 15.863 15.619 1 98.48 109 ALA A C 1
ATOM 844 O O . ALA A 1 109 ? -8.762 17.091 15.692 1 98.48 109 ALA A O 1
ATOM 845 N N . ASP A 1 110 ? -9.975 15.191 15.408 1 98.06 110 ASP A N 1
ATOM 846 C CA . ASP A 1 110 ? -11.204 15.897 15.058 1 98.06 110 ASP A CA 1
ATOM 847 C C . ASP A 1 110 ? -11.66 16.805 16.198 1 98.06 110 ASP A C 1
ATOM 849 O O . ASP A 1 110 ? -11.479 16.474 17.372 1 98.06 110 ASP A O 1
ATOM 853 N N . THR A 1 111 ? -12.274 17.907 15.859 1 98.39 111 THR A N 1
ATOM 854 C CA . THR A 1 111 ? -12.688 18.937 16.805 1 98.39 111 THR A CA 1
ATOM 855 C C . THR A 1 111 ? -14.207 19.077 16.823 1 98.39 111 THR A C 1
ATOM 857 O O . THR A 1 111 ? -14.896 18.533 15.957 1 98.39 111 THR A O 1
ATOM 860 N N . PRO A 1 112 ? -14.749 19.728 17.84 1 97.63 112 PRO A N 1
ATOM 861 C CA . PRO A 1 112 ? -16.187 20.005 17.823 1 97.63 112 PRO A CA 1
ATOM 862 C C . PRO A 1 112 ? -16.603 20.892 16.652 1 97.63 112 PRO A C 1
ATOM 864 O O . PRO A 1 112 ? -15.78 21.636 16.113 1 97.63 112 PRO A O 1
ATOM 867 N N . ASP A 1 113 ? -17.825 20.834 16.374 1 95.56 113 ASP A N 1
ATOM 868 C CA . ASP A 1 113 ? -18.363 21.638 15.28 1 95.56 113 ASP A CA 1
ATOM 869 C C . ASP A 1 113 ? -18.062 23.121 15.489 1 95.56 113 ASP A C 1
ATOM 871 O O . ASP A 1 113 ? -18.321 23.667 16.563 1 95.56 113 ASP A O 1
ATOM 875 N N . ASN A 1 114 ? -17.464 23.707 14.56 1 93.55 114 ASN A N 1
ATOM 876 C CA . ASN A 1 114 ? -17.207 25.14 14.461 1 93.55 114 ASN A CA 1
ATOM 877 C C . ASN A 1 114 ? -16.175 25.597 15.487 1 93.55 114 ASN A C 1
ATOM 879 O O . ASN A 1 114 ? -16.041 26.793 15.749 1 93.55 114 ASN A O 1
ATOM 883 N N . ALA A 1 115 ? -15.486 24.69 16.089 1 95.4 115 ALA A N 1
ATOM 884 C CA . ALA A 1 115 ? -14.456 25.11 17.035 1 95.4 115 ALA A CA 1
ATOM 885 C C . ALA A 1 115 ? -13.342 25.877 16.329 1 95.4 115 ALA A C 1
ATOM 887 O O . ALA A 1 115 ? -12.863 26.895 16.835 1 95.4 115 ALA A O 1
ATOM 888 N N . CYS A 1 116 ? -12.899 25.415 15.182 1 96.34 116 CYS A N 1
ATOM 889 C CA . CYS A 1 116 ? -11.891 26.017 14.317 1 96.34 116 CYS A CA 1
ATOM 890 C C . CYS A 1 116 ? -10.561 26.16 15.048 1 96.34 116 CYS A C 1
ATOM 892 O O . CYS A 1 116 ? -9.812 27.107 14.801 1 96.34 116 CYS A O 1
ATOM 894 N N . ASN A 1 117 ? -10.371 25.456 16.036 1 97.18 117 ASN A N 1
ATOM 895 C CA . ASN A 1 117 ? -9.133 25.349 16.801 1 97.18 117 ASN A CA 1
ATOM 896 C C . ASN A 1 117 ? -8.96 23.954 17.395 1 97.18 117 ASN A C 1
ATOM 898 O O . ASN A 1 117 ? -9.916 23.178 17.457 1 97.18 117 ASN A O 1
ATOM 902 N N . TYR A 1 118 ? -7.77 23.675 17.748 1 98.5 118 TYR A N 1
ATOM 903 C CA . TYR A 1 118 ? -7.444 22.396 18.369 1 98.5 118 TYR A CA 1
ATOM 904 C C . TYR A 1 118 ? -7.041 22.584 19.826 1 98.5 118 TYR A C 1
ATOM 906 O O . TYR A 1 118 ? -6.324 23.53 20.162 1 98.5 118 TYR A O 1
ATOM 914 N N . LYS A 1 119 ? -7.527 21.772 20.679 1 98.16 119 LYS A N 1
ATOM 915 C CA . LYS A 1 119 ? -7.127 21.666 22.08 1 98.16 119 LYS A CA 1
ATOM 916 C C . LYS A 1 119 ? -6.875 20.212 22.47 1 98.16 119 LYS A C 1
ATOM 918 O O . LYS A 1 119 ? -7.788 19.385 22.428 1 98.16 119 LYS A O 1
ATOM 923 N N . ASP A 1 120 ? -5.734 19.971 22.929 1 97.02 120 ASP A N 1
ATOM 924 C CA . ASP A 1 120 ? -5.293 18.604 23.189 1 97.02 120 ASP A CA 1
ATOM 925 C C . ASP A 1 120 ? -6.22 17.908 24.183 1 97.02 120 ASP A C 1
ATOM 927 O O . ASP A 1 120 ? -6.67 16.786 23.94 1 97.02 120 ASP A O 1
ATOM 931 N N . THR A 1 121 ? -6.572 18.522 25.276 1 96.56 121 THR A N 1
ATOM 932 C CA . THR A 1 121 ? -7.358 17.935 26.355 1 96.56 121 THR A CA 1
ATOM 933 C C . THR A 1 121 ? -8.771 17.609 25.88 1 96.56 121 THR A C 1
ATOM 935 O O . THR A 1 121 ? -9.43 16.726 26.434 1 96.56 121 THR A O 1
ATOM 938 N N . ARG A 1 122 ? -9.151 18.251 24.868 1 97.38 122 ARG A N 1
ATOM 939 C CA . ARG A 1 122 ? -10.514 18.099 24.368 1 97.38 122 ARG A CA 1
ATOM 940 C C . ARG A 1 122 ? -10.553 17.173 23.157 1 97.38 122 ARG A C 1
ATOM 942 O O . ARG A 1 122 ? -11.411 16.292 23.069 1 97.38 122 ARG A O 1
ATOM 949 N N . ASP A 1 123 ? -9.597 17.324 22.27 1 98.46 123 ASP A N 1
ATOM 950 C CA . ASP A 1 123 ? -9.768 16.845 20.901 1 98.46 123 ASP A CA 1
ATOM 951 C C . ASP A 1 123 ? -8.929 15.595 20.648 1 98.46 123 ASP A C 1
ATOM 953 O O . ASP A 1 123 ? -9.161 14.873 19.676 1 98.46 123 ASP A O 1
ATOM 957 N N . CYS A 1 124 ? -7.91 15.308 21.451 1 98.54 124 CYS A N 1
ATOM 958 C CA . CYS A 1 124 ? -7.093 14.117 21.242 1 98.54 124 CYS A CA 1
ATOM 959 C C . CYS A 1 124 ? -7.727 12.898 21.903 1 98.54 124 CYS A C 1
ATOM 961 O O . CYS A 1 124 ? -7.302 12.481 22.981 1 98.54 124 CYS A O 1
ATOM 963 N N . VAL A 1 125 ? -8.647 12.34 21.228 1 97.82 125 VAL A N 1
ATOM 964 C CA . VAL A 1 125 ? -9.438 11.233 21.755 1 97.82 125 VAL A CA 1
ATOM 965 C C . VAL A 1 125 ? -9.872 10.319 20.612 1 97.82 125 VAL A C 1
ATOM 967 O O . VAL A 1 125 ? -10.184 10.79 19.516 1 97.82 125 VAL A O 1
ATOM 970 N N . ASP A 1 126 ? -9.745 9.054 20.775 1 97.07 126 ASP A N 1
ATOM 971 C CA . ASP A 1 126 ? -10.398 8.088 19.897 1 97.07 126 ASP A CA 1
ATOM 972 C C . ASP A 1 126 ? -11.916 8.149 20.047 1 97.07 126 ASP A C 1
ATOM 974 O O . ASP A 1 126 ? -12.469 7.646 21.028 1 97.07 126 ASP A O 1
ATOM 978 N N . LEU A 1 127 ? -12.536 8.67 19.119 1 94.57 127 LEU A N 1
ATOM 979 C CA . LEU A 1 127 ? -13.959 8.969 19.237 1 94.57 127 LEU A CA 1
ATOM 980 C C . LEU A 1 127 ? -14.785 7.687 19.254 1 94.57 127 LEU A C 1
ATOM 982 O O . LEU A 1 127 ? -15.925 7.684 19.724 1 94.57 127 LEU A O 1
ATOM 986 N N . LYS A 1 128 ? -14.252 6.63 18.741 1 92.48 128 LYS A N 1
ATOM 987 C CA . LYS A 1 128 ? -14.959 5.353 18.728 1 92.48 128 LYS A CA 1
ATOM 988 C C . LYS A 1 128 ? -14.942 4.7 20.107 1 92.48 128 LYS A C 1
ATOM 990 O O . LYS A 1 128 ? -15.94 4.119 20.538 1 92.48 128 LYS A O 1
ATOM 995 N N . THR A 1 129 ? -13.869 4.834 20.873 1 95.64 129 THR A N 1
ATOM 996 C CA . THR A 1 129 ? -13.695 4.093 22.118 1 95.64 129 THR A CA 1
ATOM 997 C C . THR A 1 129 ? -13.714 5.037 23.317 1 95.64 129 THR A C 1
ATOM 999 O O . THR A 1 129 ? -13.86 4.596 24.458 1 95.64 129 THR A O 1
ATOM 1002 N N . GLY A 1 130 ? -13.467 6.301 23.089 1 95.48 130 GLY A N 1
ATOM 1003 C CA . GLY A 1 130 ? -13.41 7.277 24.166 1 95.48 130 GLY A CA 1
ATOM 1004 C C . GLY A 1 130 ? -12.045 7.362 24.823 1 95.48 130 GLY A C 1
ATOM 1005 O O . GLY A 1 130 ? -11.836 8.169 25.731 1 95.48 130 GLY A O 1
ATOM 1006 N N . ILE A 1 131 ? -11.047 6.624 24.294 1 97.01 131 ILE A N 1
ATOM 1007 C CA . ILE A 1 131 ? -9.716 6.607 24.892 1 97.01 131 ILE A CA 1
ATOM 1008 C C . ILE A 1 131 ? -9.008 7.93 24.611 1 97.01 131 ILE A C 1
ATOM 1010 O O . ILE A 1 131 ? -8.805 8.299 23.451 1 97.01 131 ILE A O 1
ATOM 1014 N N . LYS A 1 132 ? -8.626 8.6 25.673 1 97.13 132 LYS A N 1
ATOM 1015 C CA . LYS A 1 132 ? -7.913 9.87 25.569 1 97.13 132 LYS A CA 1
ATOM 1016 C C . LYS A 1 132 ? -6.454 9.652 25.178 1 97.13 132 LYS A C 1
ATOM 1018 O O . LYS A 1 132 ? -5.875 8.607 25.482 1 97.13 132 LYS A O 1
ATOM 1023 N N . GLY A 1 133 ? -5.886 10.592 24.495 1 97.5 133 GLY A N 1
ATOM 1024 C CA . GLY A 1 133 ? -4.485 10.54 24.111 1 97.5 133 GLY A CA 1
ATOM 1025 C C . GLY A 1 133 ? -4.237 9.706 22.868 1 97.5 133 GLY A C 1
ATOM 1026 O O . GLY A 1 133 ? -3.087 9.427 22.521 1 97.5 133 GLY A O 1
ATOM 1027 N N . ARG A 1 134 ? -5.296 9.239 22.263 1 97.83 134 ARG A N 1
ATOM 1028 C CA . ARG A 1 134 ? -5.166 8.471 21.028 1 97.83 134 ARG A CA 1
ATOM 1029 C C . ARG A 1 134 ? -5.629 9.285 19.825 1 97.83 134 ARG A C 1
ATOM 1031 O O . ARG A 1 134 ? -6.815 9.284 19.487 1 97.83 134 ARG A O 1
ATOM 1038 N N . CYS A 1 135 ? -4.703 9.998 19.212 1 98.69 135 CYS A N 1
ATOM 1039 C CA . CYS A 1 135 ? -4.932 10.886 18.077 1 98.69 135 CYS A CA 1
ATOM 1040 C C . CYS A 1 135 ? -3.644 11.114 17.295 1 98.69 135 CYS A C 1
ATOM 1042 O O . CYS A 1 135 ? -2.593 10.576 17.65 1 98.69 135 CYS A O 1
ATOM 1044 N N . VAL A 1 136 ? -3.722 11.848 16.258 1 98.82 136 VAL A N 1
ATOM 1045 C CA . VAL A 1 136 ? -2.572 12.052 15.383 1 98.82 136 VAL A CA 1
ATOM 1046 C C . VAL A 1 136 ? -1.508 12.871 16.11 1 98.82 136 VAL A C 1
ATOM 1048 O O . VAL A 1 136 ? -0.309 12.657 15.914 1 98.82 136 VAL A O 1
ATOM 1051 N N . VAL A 1 137 ? -1.867 13.812 16.966 1 98.8 137 VAL A N 1
ATOM 1052 C CA . VAL A 1 137 ? -0.94 14.655 17.714 1 98.8 137 VAL A CA 1
ATOM 1053 C C . VAL A 1 137 ? -0.123 13.797 18.678 1 98.8 137 VAL A C 1
ATOM 1055 O O . VAL A 1 137 ? 1.108 13.861 18.685 1 98.8 137 VAL A O 1
ATOM 1058 N N . SER A 1 138 ? -0.833 12.952 19.435 1 98.69 138 SER A N 1
ATOM 1059 C CA . SER A 1 138 ? -0.16 12.058 20.372 1 98.69 138 SER A CA 1
ATOM 1060 C C . SER A 1 138 ? 0.681 11.019 19.638 1 98.69 138 SER A C 1
ATOM 1062 O O . SER A 1 138 ? 1.736 10.61 20.126 1 98.69 138 SER A O 1
ATOM 1064 N N . ALA A 1 139 ? 0.217 10.569 18.488 1 98.76 139 ALA A N 1
ATOM 1065 C CA . ALA A 1 139 ? 0.963 9.595 17.695 1 98.76 139 ALA A CA 1
ATOM 1066 C C . ALA A 1 139 ? 2.309 10.163 17.254 1 98.76 139 ALA A C 1
ATOM 1068 O O . ALA A 1 139 ? 3.339 9.496 17.369 1 98.76 139 ALA A O 1
ATOM 1069 N N . ILE A 1 140 ? 2.291 11.403 16.744 1 98.78 140 ILE A N 1
ATOM 1070 C CA . ILE A 1 140 ? 3.533 12.043 16.324 1 98.78 140 ILE A CA 1
ATOM 1071 C C . ILE A 1 140 ? 4.484 12.155 17.513 1 98.78 140 ILE A C 1
ATOM 1073 O O . ILE A 1 140 ? 5.673 11.848 17.397 1 98.78 140 ILE A O 1
ATOM 1077 N N . THR A 1 141 ? 3.976 12.564 18.649 1 98.22 141 THR A N 1
ATOM 1078 C CA . THR A 1 141 ? 4.795 12.671 19.852 1 98.22 141 THR A CA 1
ATOM 1079 C C . THR A 1 141 ? 5.363 11.31 20.242 1 98.22 141 THR A C 1
ATOM 1081 O O . THR A 1 141 ? 6.555 11.19 20.534 1 98.22 141 THR A O 1
ATOM 1084 N N . ASN A 1 142 ? 4.528 10.277 20.265 1 98.38 142 ASN A N 1
ATOM 1085 C CA . ASN A 1 142 ? 4.935 8.933 20.66 1 98.38 142 ASN A CA 1
ATOM 1086 C C . ASN A 1 142 ? 6.046 8.397 19.763 1 98.38 142 ASN A C 1
ATOM 1088 O O . ASN A 1 142 ? 7.056 7.89 20.253 1 98.38 142 ASN A O 1
ATOM 1092 N N . TYR A 1 143 ? 5.895 8.512 18.468 1 98.5 143 TYR A N 1
ATOM 1093 C CA . TYR A 1 143 ? 6.864 7.919 17.553 1 98.5 143 TYR A CA 1
ATOM 1094 C C . TYR A 1 143 ? 8.121 8.775 17.459 1 98.5 143 TYR A C 1
ATOM 1096 O O . TYR A 1 143 ? 9.211 8.262 17.195 1 98.5 143 TYR A O 1
ATOM 1104 N N . THR A 1 144 ? 7.983 10.113 17.667 1 98.15 144 THR A N 1
ATOM 1105 C CA . THR A 1 144 ? 9.164 10.943 17.875 1 98.15 144 THR A CA 1
ATOM 1106 C C . THR A 1 144 ? 9.992 10.42 19.046 1 98.15 144 THR A C 1
ATOM 1108 O O . THR A 1 144 ? 11.2 10.213 18.915 1 98.15 144 THR A O 1
ATOM 1111 N N . ASN A 1 145 ? 9.351 10.132 20.162 1 97.37 145 ASN A N 1
ATOM 1112 C CA . ASN A 1 145 ? 10.038 9.658 21.359 1 97.37 145 ASN A CA 1
ATOM 1113 C C . ASN A 1 145 ? 10.694 8.3 21.128 1 97.37 145 ASN A C 1
ATOM 1115 O O . ASN A 1 145 ? 11.796 8.046 21.617 1 97.37 145 ASN A O 1
ATOM 1119 N N . GLN A 1 146 ? 10.056 7.44 20.378 1 98 146 GLN A N 1
ATOM 1120 C CA . GLN A 1 146 ? 10.644 6.142 20.065 1 98 146 GLN A CA 1
ATOM 1121 C C . GLN A 1 146 ? 11.91 6.299 19.228 1 98 146 GLN A C 1
ATOM 1123 O O . GLN A 1 146 ? 12.923 5.649 19.496 1 98 146 GLN A O 1
ATOM 1128 N N . LEU A 1 147 ? 11.882 7.201 18.274 1 98.2 147 LEU A N 1
ATOM 1129 C CA . LEU A 1 147 ? 13.006 7.365 17.359 1 98.2 147 LEU A CA 1
ATOM 1130 C C . LEU A 1 147 ? 14.189 8.023 18.061 1 98.2 147 LEU A C 1
ATOM 1132 O O . LEU A 1 147 ? 15.333 7.883 17.623 1 98.2 147 LEU A O 1
ATOM 1136 N N . LEU A 1 148 ? 13.921 8.757 19.108 1 96.85 148 LEU A N 1
ATOM 1137 C CA . LEU A 1 148 ? 14.996 9.365 19.885 1 96.85 148 LEU A CA 1
ATOM 1138 C C . LEU A 1 148 ? 15.87 8.297 20.534 1 96.85 148 LEU A C 1
ATOM 1140 O O . LEU A 1 148 ? 16.974 8.59 20.999 1 96.85 148 LEU A O 1
ATOM 1144 N N . GLU A 1 149 ? 15.399 7.048 20.519 1 95.86 149 GLU A N 1
ATOM 1145 C CA . GLU A 1 149 ? 16.178 5.943 21.071 1 95.86 149 GLU A CA 1
ATOM 1146 C C . GLU A 1 149 ? 17.097 5.335 20.015 1 95.86 149 GLU A C 1
ATOM 1148 O O . GLU A 1 149 ? 17.781 4.343 20.277 1 95.86 149 GLU A O 1
ATOM 1153 N N . TYR A 1 150 ? 17.117 5.878 18.884 1 96.28 150 TYR A N 1
ATOM 1154 C CA . TYR A 1 150 ? 17.996 5.393 17.826 1 96.28 150 TYR A CA 1
ATOM 1155 C C . TYR A 1 150 ? 19.444 5.348 18.298 1 96.28 150 TYR A C 1
ATOM 1157 O O . TYR A 1 150 ? 19.935 6.302 18.907 1 96.28 150 TYR A O 1
ATOM 1165 N N . GLY A 1 151 ? 20.123 4.24 18.065 1 92.92 151 GLY A N 1
ATOM 1166 C CA . GLY A 1 151 ? 21.512 4.066 18.46 1 92.92 151 GLY A CA 1
ATOM 1167 C C . GLY A 1 151 ? 21.668 3.467 19.844 1 92.92 151 GLY A C 1
ATOM 1168 O O . GLY A 1 151 ? 22.789 3.241 20.306 1 92.92 151 GLY A O 1
ATOM 1169 N N . THR A 1 152 ? 20.579 3.248 20.511 1 93.26 152 THR A N 1
ATOM 1170 C CA . THR A 1 152 ? 20.602 2.598 21.816 1 93.26 152 THR A CA 1
ATOM 1171 C C . THR A 1 152 ? 19.834 1.28 21.777 1 93.26 152 THR A C 1
ATOM 1173 O O . THR A 1 152 ? 19.227 0.939 20.76 1 93.26 152 THR A O 1
ATOM 1176 N N . LYS A 1 153 ? 20.024 0.44 22.776 1 92.79 153 LYS A N 1
ATOM 1177 C CA . LYS A 1 153 ? 19.172 -0.737 22.924 1 92.79 153 LYS A CA 1
ATOM 1178 C C . LYS A 1 153 ? 17.73 -0.337 23.222 1 92.79 153 LYS A C 1
ATOM 1180 O O . LYS A 1 153 ? 17.475 0.455 24.132 1 92.79 153 LYS A O 1
ATOM 1185 N N . THR A 1 154 ? 16.872 -0.615 22.43 1 94.96 154 THR A N 1
ATOM 1186 C CA . THR A 1 154 ? 15.478 -0.217 22.592 1 94.96 154 THR A CA 1
ATOM 1187 C C . THR A 1 154 ? 14.544 -1.391 22.313 1 94.96 154 THR A C 1
ATOM 1189 O O . THR A 1 154 ? 14.908 -2.323 21.592 1 94.96 154 THR A O 1
ATOM 1192 N N . LYS A 1 155 ? 13.362 -1.328 22.926 1 95.6 155 LYS A N 1
ATOM 1193 C CA . LYS A 1 155 ? 12.341 -2.351 22.721 1 95.6 155 LYS A CA 1
ATOM 1194 C C . LYS A 1 155 ? 11.499 -2.047 21.485 1 95.6 155 LYS A C 1
ATOM 1196 O O . LYS A 1 155 ? 10.722 -2.891 21.034 1 95.6 155 LYS A O 1
ATOM 1201 N N . TYR A 1 156 ? 11.69 -0.899 20.916 1 96.06 156 TYR A N 1
ATOM 1202 C CA . TYR A 1 156 ? 10.824 -0.457 19.829 1 96.06 156 TYR A CA 1
ATOM 1203 C C . TYR A 1 156 ? 11.367 -0.911 18.479 1 96.06 156 TYR A C 1
ATOM 1205 O O . TYR A 1 156 ? 12.581 -1.038 18.303 1 96.06 156 TYR A O 1
ATOM 1213 N N . ASN A 1 157 ? 10.46 -1.19 17.559 1 95.69 157 ASN A N 1
ATOM 1214 C CA . ASN A 1 157 ? 10.805 -1.302 16.146 1 95.69 157 ASN A CA 1
ATOM 1215 C C . ASN A 1 157 ? 10.95 0.07 15.494 1 95.69 157 ASN A C 1
ATOM 1217 O O . ASN A 1 157 ? 9.954 0.695 15.125 1 95.69 157 ASN A O 1
ATOM 1221 N N . LEU A 1 158 ? 12.155 0.514 15.263 1 97.4 158 LEU A N 1
ATOM 1222 C CA . LEU A 1 158 ? 12.403 1.889 14.843 1 97.4 158 LEU A CA 1
ATOM 1223 C C . LEU A 1 158 ? 12.029 2.086 13.378 1 97.4 158 LEU A C 1
ATOM 1225 O O . LEU A 1 158 ? 11.731 3.205 12.954 1 97.4 158 LEU A O 1
ATOM 1229 N N . THR A 1 159 ? 12.019 1.02 12.576 1 97.39 159 THR A N 1
ATOM 1230 C CA . THR A 1 159 ? 11.472 1.108 11.227 1 97.39 159 THR A CA 1
ATOM 1231 C C . THR A 1 159 ? 9.996 1.494 11.266 1 97.39 159 THR A C 1
ATOM 1233 O O . THR A 1 159 ? 9.567 2.401 10.55 1 97.39 159 THR A O 1
ATOM 1236 N N . GLN A 1 160 ? 9.27 0.829 12.138 1 96.66 160 GLN A N 1
ATOM 1237 C CA . GLN A 1 160 ? 7.853 1.137 12.299 1 96.66 160 GLN A CA 1
ATOM 1238 C C . GLN A 1 160 ? 7.652 2.574 12.773 1 96.66 160 GLN A C 1
ATOM 1240 O O . GLN A 1 160 ? 6.765 3.276 12.283 1 96.66 160 GLN A O 1
ATOM 1245 N N . SER A 1 161 ? 8.462 2.96 13.684 1 98.31 161 SER A N 1
ATOM 1246 C CA . SER A 1 161 ? 8.357 4.314 14.218 1 98.31 161 SER A CA 1
ATOM 1247 C C . SER A 1 161 ? 8.58 5.357 13.128 1 98.31 161 SER A C 1
ATOM 1249 O O . SER A 1 161 ? 7.846 6.344 13.048 1 98.31 161 SER A O 1
ATOM 1251 N N . LEU A 1 162 ? 9.572 5.135 12.273 1 98.71 162 LEU A N 1
ATOM 1252 C CA . LEU A 1 162 ? 9.879 6.043 11.173 1 98.71 162 LEU A CA 1
ATOM 1253 C C . LEU A 1 162 ? 8.711 6.125 10.195 1 98.71 162 LEU A C 1
ATOM 1255 O O . LEU A 1 162 ? 8.318 7.219 9.782 1 98.71 162 LEU A O 1
ATOM 1259 N N . LEU A 1 163 ? 8.145 4.966 9.88 1 98.38 163 LEU A N 1
ATOM 1260 C CA . LEU A 1 163 ? 7.067 4.938 8.897 1 98.38 163 LEU A CA 1
ATOM 1261 C C . LEU A 1 163 ? 5.805 5.588 9.455 1 98.38 163 LEU A C 1
ATOM 1263 O O . LEU A 1 163 ? 5.104 6.306 8.739 1 98.38 163 LEU A O 1
ATOM 1267 N N . PHE A 1 164 ? 5.544 5.422 10.71 1 98.37 164 PHE A N 1
ATOM 1268 C CA . PHE A 1 164 ? 4.377 6.021 11.345 1 98.37 164 PHE A CA 1
ATOM 1269 C C . PHE A 1 164 ? 4.514 7.538 11.409 1 98.37 164 PHE A C 1
ATOM 1271 O O . PHE A 1 164 ? 3.599 8.266 11.02 1 98.37 164 PHE A O 1
ATOM 1278 N N . ILE A 1 165 ? 5.622 8.002 11.875 1 98.72 165 ILE A N 1
ATOM 1279 C CA . ILE A 1 165 ? 5.743 9.448 12.026 1 98.72 165 ILE A CA 1
ATOM 1280 C C . ILE A 1 165 ? 5.705 10.116 10.654 1 98.72 165 ILE A C 1
ATOM 1282 O O . ILE A 1 165 ? 5.15 11.207 10.502 1 98.72 165 ILE A O 1
ATOM 1286 N N . SER A 1 166 ? 6.334 9.474 9.639 1 98.77 166 SER A N 1
ATOM 1287 C CA . SER A 1 166 ? 6.315 10.02 8.286 1 98.77 166 SER A CA 1
ATOM 1288 C C . SER A 1 166 ? 4.888 10.158 7.766 1 98.77 166 SER A C 1
ATOM 1290 O O . SER A 1 166 ? 4.558 11.141 7.098 1 98.77 166 SER A O 1
ATOM 1292 N N . HIS A 1 167 ? 4.1 9.18 8.091 1 98.74 167 HIS A N 1
ATOM 1293 C CA . HIS A 1 167 ? 2.705 9.194 7.663 1 98.74 167 HIS A CA 1
ATOM 1294 C C . HIS A 1 167 ? 1.902 10.235 8.435 1 98.74 167 HIS A C 1
ATOM 1296 O O . HIS A 1 167 ? 1.184 11.039 7.838 1 98.74 167 HIS A O 1
ATOM 1302 N N . PHE A 1 168 ? 2.014 10.306 9.707 1 98.85 168 PHE A N 1
ATOM 1303 C CA . PHE A 1 168 ? 1.167 11.126 10.566 1 98.85 168 PHE A CA 1
ATOM 1304 C C . PHE A 1 168 ? 1.52 12.601 10.425 1 98.85 168 PHE A C 1
ATOM 1306 O O . PHE A 1 168 ? 0.658 13.469 10.582 1 98.85 168 PHE A O 1
ATOM 1313 N N . MET A 1 169 ? 2.771 12.839 10.048 1 98.83 169 MET A N 1
ATOM 1314 C CA . MET A 1 169 ? 3.118 14.22 9.725 1 98.83 169 MET A CA 1
ATOM 1315 C C . MET A 1 169 ? 2.329 14.711 8.516 1 98.83 169 MET A C 1
ATOM 1317 O O . MET A 1 169 ? 1.92 15.872 8.466 1 98.83 169 MET A O 1
ATOM 1321 N N . GLY A 1 170 ? 2.157 13.841 7.599 1 98.77 170 GLY A N 1
ATOM 1322 C CA . GLY A 1 170 ? 1.272 14.18 6.496 1 98.77 170 GLY A CA 1
ATOM 1323 C C . GLY A 1 170 ? -0.168 14.385 6.927 1 98.77 170 GLY A C 1
ATOM 1324 O O . GLY A 1 170 ? -0.797 15.378 6.555 1 98.77 170 GLY A O 1
ATOM 1325 N N . ASP A 1 171 ? -0.634 13.531 7.776 1 98.79 171 ASP A N 1
ATOM 1326 C CA . ASP A 1 171 ? -2.034 13.564 8.187 1 98.79 171 ASP A CA 1
ATOM 1327 C C . ASP A 1 171 ? -2.359 14.856 8.932 1 98.79 171 ASP A C 1
ATOM 1329 O O . ASP A 1 171 ? -3.371 15.503 8.653 1 98.79 171 ASP A O 1
ATOM 1333 N N . VAL A 1 172 ? -1.554 15.249 9.848 1 98.87 172 VAL A N 1
ATOM 1334 C CA . VAL A 1 172 ? -1.88 16.382 10.707 1 98.87 172 VAL A CA 1
ATOM 1335 C C . VAL A 1 172 ? -1.913 17.666 9.88 1 98.87 172 VAL A C 1
ATOM 1337 O O . VAL A 1 172 ? -2.516 18.66 10.289 1 98.87 172 VAL A O 1
ATOM 1340 N N . HIS A 1 173 ? -1.33 17.614 8.676 1 98.82 173 HIS A N 1
ATOM 1341 C CA . HIS A 1 173 ? -1.271 18.813 7.847 1 98.82 173 HIS A CA 1
ATOM 1342 C C . HIS A 1 173 ? -2.412 18.841 6.837 1 98.82 173 HIS A C 1
ATOM 1344 O O . HIS A 1 173 ? -2.558 19.807 6.084 1 98.82 173 HIS A O 1
ATOM 1350 N N . GLN A 1 174 ? -3.182 17.799 6.745 1 98.74 174 GLN A N 1
ATOM 1351 C CA . GLN A 1 174 ? -4.435 17.81 5.997 1 98.74 174 GLN A CA 1
ATOM 1352 C C . GLN A 1 174 ? -5.581 18.347 6.85 1 98.74 174 GLN A C 1
ATOM 1354 O O . GLN A 1 174 ? -5.978 17.717 7.832 1 98.74 174 GLN A O 1
ATOM 1359 N N . PRO A 1 175 ? -6.146 19.426 6.472 1 98.76 175 PRO A N 1
ATOM 1360 C CA . PRO A 1 175 ? -7.079 20.157 7.333 1 98.76 175 PRO A CA 1
ATOM 1361 C C . PRO A 1 175 ? -8.208 19.276 7.862 1 98.76 175 PRO A C 1
ATOM 1363 O O . PRO A 1 175 ? -8.542 19.341 9.048 1 98.76 175 PRO A O 1
ATOM 1366 N N . LEU A 1 176 ? -8.702 18.382 7.112 1 98.67 176 LEU A N 1
ATOM 1367 C CA . LEU A 1 176 ? -9.894 17.646 7.519 1 98.67 176 LEU A CA 1
ATOM 1368 C C . LEU A 1 176 ? -9.524 16.455 8.396 1 98.67 176 LEU A C 1
ATOM 1370 O O . LEU A 1 176 ? -10.404 15.754 8.902 1 98.67 176 LEU A O 1
ATOM 1374 N N . HIS A 1 177 ? -8.24 16.193 8.637 1 98.68 177 HIS A N 1
ATOM 1375 C CA . HIS A 1 177 ? -7.81 15.281 9.691 1 98.68 177 HIS A CA 1
ATOM 1376 C C . HIS A 1 177 ? -7.908 15.939 11.063 1 98.68 177 HIS A C 1
ATOM 1378 O O . HIS A 1 177 ? -7.742 15.275 12.088 1 98.68 177 HIS A O 1
ATOM 1384 N N . CYS A 1 178 ? -8.153 17.204 11.039 1 98.6 178 CYS A N 1
ATOM 1385 C CA . CYS A 1 178 ? -8.505 17.99 12.217 1 98.6 178 CYS A CA 1
ATOM 1386 C C . CYS A 1 178 ? -9.844 18.691 12.025 1 98.6 178 CYS A C 1
ATOM 1388 O O . CYS A 1 178 ? -10.025 19.827 12.467 1 98.6 178 CYS A O 1
ATOM 1390 N N . GLY A 1 179 ? -10.714 18.043 11.264 1 98.29 179 GLY A N 1
ATOM 1391 C CA . GLY A 1 179 ? -12.038 18.578 10.988 1 98.29 179 GLY A CA 1
ATOM 1392 C C . GLY A 1 179 ? -13.03 18.323 12.107 1 98.29 179 GLY A C 1
ATOM 1393 O O . GLY A 1 179 ? -12.64 18.169 13.266 1 98.29 179 GLY A O 1
ATOM 1394 N N . PHE A 1 180 ? -14.322 18.31 11.727 1 98.43 180 PHE A N 1
ATOM 1395 C CA . PHE A 1 180 ? -15.363 18.219 12.745 1 98.43 180 PHE A CA 1
ATOM 1396 C C . PHE A 1 180 ? -15.677 16.764 13.07 1 98.43 180 PHE A C 1
ATOM 1398 O O . PHE A 1 180 ? -15.773 15.928 12.169 1 98.43 180 PHE A O 1
ATOM 1405 N N . ALA A 1 181 ? -15.796 16.472 14.351 1 97.7 181 ALA A N 1
ATOM 1406 C CA . ALA A 1 181 ? -16.077 15.122 14.832 1 97.7 181 ALA A CA 1
ATOM 1407 C C . ALA A 1 181 ? -17.441 14.64 14.347 1 97.7 181 ALA A C 1
ATOM 1409 O O . ALA A 1 181 ? -17.607 13.466 14.007 1 97.7 181 ALA A O 1
ATOM 1410 N N . SER A 1 182 ? -18.414 15.538 14.21 1 97.29 182 SER A N 1
ATOM 1411 C CA . SER A 1 182 ? -19.797 15.173 13.92 1 97.29 182 SER A CA 1
ATOM 1412 C C . SER A 1 182 ? -19.93 14.577 12.523 1 97.29 182 SER A C 1
ATOM 1414 O O . SER A 1 182 ? -20.84 13.787 12.263 1 97.29 182 SER A O 1
ATOM 1416 N N . ASP A 1 183 ? -19.082 14.959 11.66 1 97.58 183 ASP A N 1
ATOM 1417 C CA . ASP A 1 183 ? -19.156 14.456 10.292 1 97.58 183 ASP A CA 1
ATOM 1418 C C . ASP A 1 183 ? -17.925 13.622 9.945 1 97.58 183 ASP A C 1
ATOM 1420 O O . ASP A 1 183 ? -17.635 13.393 8.769 1 97.58 183 ASP A O 1
ATOM 1424 N N . ARG A 1 184 ? -17.154 13.244 10.946 1 96.5 184 ARG A N 1
ATOM 1425 C CA . ARG A 1 184 ? -15.949 12.434 10.805 1 96.5 184 ARG A CA 1
ATOM 1426 C C . ARG A 1 184 ? -14.938 13.111 9.886 1 96.5 184 ARG A C 1
ATOM 1428 O O . ARG A 1 184 ? -14.445 12.497 8.937 1 96.5 184 ARG A O 1
ATOM 1435 N N . GLY A 1 185 ? -14.697 14.381 10.155 1 97.26 185 GLY A N 1
ATOM 1436 C CA . GLY A 1 185 ? -13.722 15.153 9.4 1 97.26 185 GLY A CA 1
ATOM 1437 C C . GLY A 1 185 ? -14.098 15.324 7.94 1 97.26 185 GLY A C 1
ATOM 1438 O O . GLY A 1 185 ? -13.243 15.222 7.058 1 97.26 185 GLY A O 1
ATOM 1439 N N . GLY A 1 186 ? -15.426 15.484 7.632 1 97.81 186 GLY A N 1
ATOM 1440 C CA . GLY A 1 186 ? -15.884 15.712 6.271 1 97.81 186 GLY A CA 1
ATOM 1441 C C . GLY A 1 186 ? -16.195 14.429 5.523 1 97.81 186 GLY A C 1
ATOM 1442 O O . GLY A 1 186 ? -16.638 14.466 4.374 1 97.81 186 GLY A O 1
ATOM 1443 N N . ASN A 1 187 ? -15.998 13.248 6.112 1 96.2 187 ASN A N 1
ATOM 1444 C CA . ASN A 1 187 ? -16.258 11.97 5.459 1 96.2 187 ASN A CA 1
ATOM 1445 C C . ASN A 1 187 ? -17.751 11.754 5.225 1 96.2 187 ASN A C 1
ATOM 1447 O O . ASN A 1 187 ? -18.141 10.999 4.333 1 96.2 187 ASN A O 1
ATOM 1451 N N . ASP A 1 188 ? -18.578 12.418 6.034 1 96.97 188 ASP A N 1
ATOM 1452 C CA . ASP A 1 188 ? -20.019 12.207 5.937 1 96.97 188 ASP A CA 1
ATOM 1453 C C . ASP A 1 188 ? -20.684 13.318 5.129 1 96.97 188 ASP A C 1
ATOM 1455 O O . ASP A 1 188 ? -21.913 13.404 5.076 1 96.97 188 ASP A O 1
ATOM 1459 N N . ILE A 1 189 ? -19.889 14.147 4.572 1 98.08 189 ILE A N 1
ATOM 1460 C CA . ILE A 1 189 ? -20.409 15.185 3.688 1 98.08 189 ILE A CA 1
ATOM 1461 C C . ILE A 1 189 ? -20.223 14.763 2.232 1 98.08 189 ILE A C 1
ATOM 1463 O O . ILE A 1 189 ? -19.098 14.734 1.727 1 98.08 189 ILE A O 1
ATOM 1467 N N . ASN A 1 190 ? -21.307 14.452 1.641 1 97.68 190 ASN A N 1
ATOM 1468 C CA . ASN A 1 190 ? -21.275 14.057 0.237 1 97.68 190 ASN A CA 1
ATOM 1469 C C . ASN A 1 190 ? -21.366 15.267 -0.688 1 97.68 190 ASN A C 1
ATOM 1471 O O . ASN A 1 190 ? -22.249 16.112 -0.527 1 97.68 190 ASN A O 1
ATOM 1475 N N . VAL A 1 191 ? -20.452 15.321 -1.627 1 98.49 191 VAL A N 1
ATOM 1476 C CA . VAL A 1 191 ? -20.376 16.418 -2.586 1 98.49 191 VAL A CA 1
ATOM 1477 C C . VAL A 1 191 ? -20.126 15.864 -3.987 1 98.49 191 VAL A C 1
ATOM 1479 O O . VAL A 1 191 ? -20.075 14.647 -4.18 1 98.49 191 VAL A O 1
ATOM 1482 N N . HIS A 1 192 ? -20.19 16.732 -4.875 1 97.9 192 HIS A N 1
ATOM 1483 C CA . HIS A 1 192 ? -19.715 16.425 -6.22 1 97.9 192 HIS A CA 1
ATOM 1484 C C . HIS A 1 192 ? -18.415 17.161 -6.526 1 97.9 192 HIS A C 1
ATOM 1486 O O . HIS A 1 192 ? -18.361 18.391 -6.451 1 97.9 192 HIS A O 1
ATOM 1492 N N . TRP A 1 193 ? -17.427 16.478 -6.706 1 98.48 193 TRP A N 1
ATOM 1493 C CA . TRP A 1 193 ? -16.242 17.057 -7.332 1 98.48 193 TRP A CA 1
ATOM 1494 C C . TRP A 1 193 ? -16.405 17.126 -8.847 1 98.48 193 TRP A C 1
ATOM 1496 O O . TRP A 1 193 ? -16.189 16.134 -9.547 1 98.48 193 TRP A O 1
ATOM 1506 N N . TYR A 1 194 ? -16.812 18.237 -9.225 1 97.29 194 TYR A N 1
ATOM 1507 C CA . TYR A 1 194 ? -17.326 18.397 -10.581 1 97.29 194 TYR A CA 1
ATOM 1508 C C . TYR A 1 194 ? -18.492 17.449 -10.837 1 97.29 194 TYR A C 1
ATOM 1510 O O . TYR A 1 194 ? -19.532 17.544 -10.182 1 97.29 194 TYR A O 1
ATOM 1518 N N . ARG A 1 195 ? -18.373 16.348 -11.666 1 94.67 195 ARG A N 1
ATOM 1519 C CA . ARG A 1 195 ? -19.499 15.497 -12.037 1 94.67 195 ARG A CA 1
ATOM 1520 C C . ARG A 1 195 ? -19.47 14.182 -11.265 1 94.67 195 ARG A C 1
ATOM 1522 O O . ARG A 1 195 ? -20.376 13.357 -11.398 1 94.67 195 ARG A O 1
ATOM 1529 N N . ARG A 1 196 ? -18.53 14.093 -10.352 1 95.36 196 ARG A N 1
ATOM 1530 C CA . ARG A 1 196 ? -18.363 12.806 -9.685 1 95.36 196 ARG A CA 1
ATOM 1531 C C . ARG A 1 196 ? -18.736 12.902 -8.209 1 95.36 196 ARG A C 1
ATOM 1533 O O . ARG A 1 196 ? -18.299 13.818 -7.511 1 95.36 196 ARG A O 1
ATOM 1540 N N . LYS A 1 197 ? -19.542 12.004 -7.776 1 95.91 197 LYS A N 1
ATOM 1541 C CA . LYS A 1 197 ? -19.87 11.925 -6.355 1 95.91 197 LYS A CA 1
ATOM 1542 C C . LYS A 1 197 ? -18.637 11.583 -5.525 1 95.91 197 LYS A C 1
ATOM 1544 O O . LYS A 1 197 ? -17.855 10.705 -5.896 1 95.91 197 LYS A O 1
ATOM 1549 N N . GLN A 1 198 ? -18.445 12.362 -4.457 1 95.85 198 GLN A N 1
ATOM 1550 C CA . GLN A 1 198 ? -17.326 12.172 -3.54 1 95.85 198 GLN A CA 1
ATOM 1551 C C . GLN A 1 198 ? -17.682 12.642 -2.133 1 95.85 198 GLN A C 1
ATOM 1553 O O . GLN A 1 198 ? -18.723 13.269 -1.927 1 95.85 198 GLN A O 1
ATOM 1558 N N . ASN A 1 199 ? -16.96 12.3 -1.227 1 95.93 199 ASN A N 1
ATOM 1559 C CA . ASN A 1 199 ? -17.085 12.973 0.061 1 95.93 199 ASN A CA 1
ATOM 1560 C C . ASN A 1 199 ? -16.029 14.061 0.231 1 95.93 199 ASN A C 1
ATOM 1562 O O . ASN A 1 199 ? -15.001 14.046 -0.449 1 95.93 199 ASN A O 1
ATOM 1566 N N . LEU A 1 200 ? -16.279 14.989 1.076 1 98.48 200 LEU A N 1
ATOM 1567 C CA . LEU A 1 200 ? -15.466 16.193 1.212 1 98.48 200 LEU A CA 1
ATOM 1568 C C . LEU A 1 200 ? -14.048 15.845 1.653 1 98.48 200 LEU A C 1
ATOM 1570 O O . LEU A 1 200 ? -13.082 16.45 1.185 1 98.48 200 LEU A O 1
ATOM 1574 N N . HIS A 1 201 ? -13.91 14.886 2.566 1 97.98 201 HIS A N 1
ATOM 1575 C CA . HIS A 1 201 ? -12.595 14.472 3.042 1 97.98 201 HIS A CA 1
ATOM 1576 C C . HIS A 1 201 ? -11.722 13.98 1.893 1 97.98 201 HIS A C 1
ATOM 1578 O O . HIS A 1 201 ? -10.555 14.363 1.786 1 97.98 201 HIS A O 1
ATOM 1584 N N . HIS A 1 202 ? -12.227 13.213 1.05 1 96.49 202 HIS A N 1
ATOM 1585 C CA . HIS A 1 202 ? -11.495 12.661 -0.085 1 96.49 202 HIS A CA 1
ATOM 1586 C C . HIS A 1 202 ? -11.108 13.755 -1.075 1 96.49 202 HIS A C 1
ATOM 1588 O O . HIS A 1 202 ? -10.043 13.691 -1.693 1 96.49 202 HIS A O 1
ATOM 1594 N N . VAL A 1 203 ? -11.96 14.71 -1.285 1 98.12 203 VAL A N 1
ATOM 1595 C CA . VAL A 1 203 ? -11.64 15.837 -2.156 1 98.12 203 VAL A CA 1
ATOM 1596 C C . VAL A 1 203 ? -10.324 16.474 -1.714 1 98.12 203 VAL A C 1
ATOM 1598 O O . VAL A 1 203 ? -9.447 16.738 -2.539 1 98.12 203 VAL A O 1
ATOM 1601 N N . TRP A 1 204 ? -10.138 16.653 -0.446 1 98.53 204 TRP A N 1
ATOM 1602 C CA . TRP A 1 204 ? -8.954 17.318 0.091 1 98.53 204 TRP A CA 1
ATOM 1603 C C . TRP A 1 204 ? -7.774 16.355 0.161 1 98.53 204 TRP A C 1
ATOM 1605 O O . TRP A 1 204 ? -6.62 16.765 0.012 1 98.53 204 TRP A O 1
ATOM 1615 N N . ASP A 1 205 ? -8.048 15.062 0.341 1 97.01 205 ASP A N 1
ATOM 1616 C CA . ASP A 1 205 ? -7.002 14.047 0.41 1 97.01 205 ASP A CA 1
ATOM 1617 C C . ASP A 1 205 ? -6.375 13.809 -0.962 1 97.01 205 ASP A C 1
ATOM 1619 O O . ASP A 1 205 ? -5.189 13.488 -1.061 1 97.01 205 ASP A O 1
ATOM 1623 N N . ALA A 1 206 ? -7.283 13.95 -1.997 1 96.52 206 ALA A N 1
ATOM 1624 C CA . ALA A 1 206 ? -6.787 13.362 -3.238 1 96.52 206 ALA A CA 1
ATOM 1625 C C . ALA A 1 206 ? -7.188 14.207 -4.444 1 96.52 206 ALA A C 1
ATOM 1627 O O . ALA A 1 206 ? -6.343 14.567 -5.267 1 96.52 206 ALA A O 1
ATOM 1628 N N . ASN A 1 207 ? -8.464 14.612 -4.546 1 97.65 207 ASN A N 1
ATOM 1629 C CA . ASN A 1 207 ? -8.982 15.128 -5.808 1 97.65 207 ASN A CA 1
ATOM 1630 C C . ASN A 1 207 ? -8.337 16.461 -6.176 1 97.65 207 ASN A C 1
ATOM 1632 O O . ASN A 1 207 ? -8.063 16.72 -7.349 1 97.65 207 ASN A O 1
ATOM 1636 N N . ILE A 1 208 ? -8.147 17.284 -5.233 1 98.64 208 ILE A N 1
ATOM 1637 C CA . ILE A 1 208 ? -7.528 18.575 -5.513 1 98.64 208 ILE A CA 1
ATOM 1638 C C . ILE A 1 208 ? -6.123 18.363 -6.072 1 98.64 208 ILE A C 1
ATOM 1640 O O . ILE A 1 208 ? -5.749 18.975 -7.075 1 98.64 208 ILE A O 1
ATOM 1644 N N . ILE A 1 209 ? -5.364 17.509 -5.492 1 98.55 209 ILE A N 1
ATOM 1645 C CA . ILE A 1 209 ? -3.997 17.22 -5.912 1 98.55 209 ILE A CA 1
ATOM 1646 C C . ILE A 1 209 ? -4.007 16.587 -7.301 1 98.55 209 ILE A C 1
ATOM 1648 O O . ILE A 1 209 ? -3.252 17 -8.184 1 98.55 209 ILE A O 1
ATOM 1652 N N . GLU A 1 210 ? -4.869 15.646 -7.444 1 96.23 210 GLU A N 1
ATOM 1653 C CA . GLU A 1 210 ? -4.958 14.941 -8.719 1 96.23 210 GLU A CA 1
ATOM 1654 C C . GLU A 1 210 ? -5.318 15.896 -9.853 1 96.23 210 GLU A C 1
ATOM 1656 O O . GLU A 1 210 ? -4.73 15.834 -10.935 1 96.23 210 GLU A O 1
ATOM 1661 N N . THR A 1 211 ? -6.28 16.718 -9.59 1 97.58 211 THR A N 1
ATOM 1662 C CA . THR A 1 211 ? -6.705 17.689 -10.592 1 97.58 211 THR A CA 1
ATOM 1663 C C . THR A 1 211 ? -5.576 18.665 -10.912 1 97.58 211 THR A C 1
ATOM 1665 O O . THR A 1 211 ? -5.366 19.02 -12.073 1 97.58 211 THR A O 1
ATOM 1668 N N . GLU A 1 212 ? -4.861 19.069 -9.939 1 97.85 212 GLU A N 1
ATOM 1669 C CA . GLU A 1 212 ? -3.74 19.978 -10.158 1 97.85 212 GLU A CA 1
ATOM 1670 C C . GLU A 1 212 ? -2.671 19.336 -11.036 1 97.85 212 GLU A C 1
ATOM 1672 O O . GLU A 1 212 ? -2.152 19.971 -11.957 1 97.85 212 GLU A O 1
ATOM 1677 N N . ILE A 1 213 ? -2.306 18.142 -10.7 1 96.56 213 ILE A N 1
ATOM 1678 C CA . ILE A 1 213 ? -1.276 17.444 -11.461 1 96.56 213 ILE A CA 1
ATOM 1679 C C . ILE A 1 213 ? -1.743 17.247 -12.902 1 96.56 213 ILE A C 1
ATOM 1681 O O . ILE A 1 213 ? -0.991 17.504 -13.845 1 96.56 213 ILE A O 1
ATOM 1685 N N . GLU A 1 214 ? -2.958 16.849 -13.094 1 94.67 214 GLU A N 1
ATOM 1686 C CA . GLU A 1 214 ? -3.515 16.598 -14.42 1 94.67 214 GLU A CA 1
ATOM 1687 C C . GLU A 1 214 ? -3.517 17.867 -15.267 1 94.67 214 GLU A C 1
ATOM 1689 O O . GLU A 1 214 ? -3.244 17.818 -16.468 1 94.67 214 GLU A O 1
ATOM 1694 N N . ARG A 1 215 ? -3.803 18.953 -14.65 1 96.94 215 ARG A N 1
ATOM 1695 C CA . ARG A 1 215 ? -4.044 20.179 -15.403 1 96.94 215 ARG A CA 1
ATOM 1696 C C . ARG A 1 215 ? -2.749 20.957 -15.612 1 96.94 215 ARG A C 1
ATOM 1698 O O . ARG A 1 215 ? -2.592 21.653 -16.617 1 96.94 215 ARG A O 1
ATOM 1705 N N . PHE A 1 216 ? -1.83 20.807 -14.672 1 97.57 216 PHE A N 1
ATOM 1706 C CA . PHE A 1 216 ? -0.787 21.826 -14.691 1 97.57 216 PHE A CA 1
ATOM 1707 C C . PHE A 1 216 ? 0.596 21.185 -14.721 1 97.57 216 PHE A C 1
ATOM 1709 O O . PHE A 1 216 ? 1.598 21.87 -14.935 1 97.57 216 PHE A O 1
ATOM 1716 N N . TYR A 1 217 ? 0.681 19.868 -14.541 1 97.27 217 TYR A N 1
ATOM 1717 C CA . TYR A 1 217 ? 1.998 19.255 -14.417 1 97.27 217 TYR A CA 1
ATOM 1718 C C . TYR A 1 217 ? 2.077 17.963 -15.22 1 97.27 217 TYR A C 1
ATOM 1720 O O . TYR A 1 217 ? 1.049 17.4 -15.605 1 97.27 217 TYR A O 1
ATOM 1728 N N . ASP A 1 218 ? 3.311 17.518 -15.439 1 93.75 218 ASP A N 1
ATOM 1729 C CA . ASP A 1 218 ? 3.512 16.292 -16.204 1 93.75 218 ASP A CA 1
ATOM 1730 C C . ASP A 1 218 ? 3.232 15.058 -15.349 1 93.75 218 ASP A C 1
ATOM 1732 O O . ASP A 1 218 ? 2.711 14.058 -15.845 1 93.75 218 ASP A O 1
ATOM 1736 N N . ASP A 1 219 ? 3.662 15.128 -14.126 1 92.95 219 ASP A N 1
ATOM 1737 C CA . ASP A 1 219 ? 3.483 14.038 -13.172 1 92.95 219 ASP A CA 1
ATOM 1738 C C . ASP A 1 219 ? 3.734 14.513 -11.742 1 92.95 219 ASP A C 1
ATOM 1740 O O . ASP A 1 219 ? 3.861 15.714 -11.495 1 92.95 219 ASP A O 1
ATOM 1744 N N . ILE A 1 220 ? 3.736 13.625 -10.869 1 95.21 220 ILE A N 1
ATOM 1745 C CA . ILE A 1 220 ? 3.858 13.932 -9.447 1 95.21 220 ILE A CA 1
ATOM 1746 C C . ILE A 1 220 ? 5.231 14.538 -9.166 1 95.21 220 ILE A C 1
ATOM 1748 O O . ILE A 1 220 ? 5.362 15.43 -8.324 1 95.21 220 ILE A O 1
ATOM 1752 N N . ASP A 1 221 ? 6.302 14.06 -9.805 1 95.94 221 ASP A N 1
ATOM 1753 C CA . ASP A 1 221 ? 7.652 14.567 -9.579 1 95.94 221 ASP A CA 1
ATOM 1754 C C . ASP A 1 221 ? 7.772 16.025 -10.018 1 95.94 221 ASP A C 1
ATOM 1756 O O . ASP A 1 221 ? 8.429 16.827 -9.352 1 95.94 221 ASP A O 1
ATOM 1760 N N . ASP A 1 222 ? 7.133 16.263 -11.142 1 97.22 222 ASP A N 1
ATOM 1761 C CA . ASP A 1 222 ? 7.097 17.646 -11.608 1 97.22 222 ASP A CA 1
ATOM 1762 C C . ASP A 1 222 ? 6.375 18.544 -10.605 1 97.22 222 ASP A C 1
ATOM 1764 O O . ASP A 1 222 ? 6.807 19.67 -10.35 1 97.22 222 ASP A O 1
ATOM 1768 N N . PHE A 1 223 ? 5.31 18.061 -10.087 1 98.3 223 PHE A N 1
ATOM 1769 C CA . PHE A 1 223 ? 4.553 18.797 -9.081 1 98.3 223 PHE A CA 1
ATOM 1770 C C . PHE A 1 223 ? 5.387 19.006 -7.823 1 98.3 223 PHE A C 1
ATOM 1772 O O . PHE A 1 223 ? 5.411 20.105 -7.263 1 98.3 223 PHE A O 1
ATOM 1779 N N . VAL A 1 224 ? 6.111 18.014 -7.378 1 98.23 224 VAL A N 1
ATOM 1780 C CA . VAL A 1 224 ? 6.982 18.1 -6.21 1 98.23 224 VAL A CA 1
ATOM 1781 C C . VAL A 1 224 ? 8.066 19.148 -6.45 1 98.23 224 VAL A C 1
ATOM 1783 O O . VAL A 1 224 ? 8.375 19.945 -5.561 1 98.23 224 VAL A O 1
ATOM 1786 N N . ASP A 1 225 ? 8.657 19.155 -7.595 1 98.13 225 ASP A N 1
ATOM 1787 C CA . ASP A 1 225 ? 9.678 20.139 -7.94 1 98.13 225 ASP A CA 1
ATOM 1788 C C . ASP A 1 225 ? 9.128 21.56 -7.842 1 98.13 225 ASP A C 1
ATOM 1790 O O . ASP A 1 225 ? 9.824 22.471 -7.389 1 98.13 225 ASP A O 1
ATOM 1794 N N . ALA A 1 226 ? 7.912 21.709 -8.304 1 98.24 226 ALA A N 1
ATOM 1795 C CA . ALA A 1 226 ? 7.278 23.023 -8.23 1 98.24 226 ALA A CA 1
ATOM 1796 C C . ALA A 1 226 ? 7.101 23.465 -6.78 1 98.24 226 ALA A C 1
ATOM 1798 O O . ALA A 1 226 ? 7.331 24.63 -6.448 1 98.24 226 ALA A O 1
ATOM 1799 N N . ILE A 1 227 ? 6.653 22.582 -5.931 1 98.54 227 ILE A N 1
ATOM 1800 C CA . ILE A 1 227 ? 6.48 22.899 -4.517 1 98.54 227 ILE A CA 1
ATOM 1801 C C . ILE A 1 227 ? 7.833 23.238 -3.895 1 98.54 227 ILE A C 1
ATOM 1803 O O . ILE A 1 227 ? 7.945 24.191 -3.12 1 98.54 227 ILE A O 1
ATOM 1807 N N . GLN A 1 228 ? 8.848 22.478 -4.238 1 98.24 228 GLN A N 1
ATOM 1808 C CA . GLN A 1 228 ? 10.19 22.732 -3.727 1 98.24 228 GLN A CA 1
ATOM 1809 C C . GLN A 1 228 ? 10.698 24.102 -4.169 1 98.24 228 GLN A C 1
ATOM 1811 O O . GLN A 1 228 ? 11.35 24.807 -3.397 1 98.24 228 GLN A O 1
ATOM 1816 N N . ASN A 1 229 ? 10.407 24.404 -5.402 1 97.96 229 ASN A N 1
ATOM 1817 C CA . ASN A 1 229 ? 10.76 25.734 -5.886 1 97.96 229 ASN A CA 1
ATOM 1818 C C . ASN A 1 229 ? 10.068 26.827 -5.078 1 97.96 229 ASN A C 1
ATOM 1820 O O . ASN A 1 229 ? 10.673 27.856 -4.771 1 97.96 229 ASN A O 1
ATOM 1824 N N . ASN A 1 230 ? 8.812 26.628 -4.767 1 97.96 230 ASN A N 1
ATOM 1825 C CA . ASN A 1 230 ? 8.083 27.598 -3.957 1 97.96 230 ASN A CA 1
ATOM 1826 C C . ASN A 1 230 ? 8.667 27.704 -2.551 1 97.96 230 ASN A C 1
ATOM 1828 O O . ASN A 1 230 ? 8.698 28.789 -1.967 1 97.96 230 ASN A O 1
ATOM 1832 N N . ILE A 1 231 ? 9.119 26.6 -1.99 1 98.1 231 ILE A N 1
ATOM 1833 C CA . ILE A 1 231 ? 9.714 26.574 -0.658 1 98.1 231 ILE A CA 1
ATOM 1834 C C . ILE A 1 231 ? 10.976 27.433 -0.639 1 98.1 231 ILE A C 1
ATOM 1836 O O . ILE A 1 231 ? 11.242 28.135 0.34 1 98.1 231 ILE A O 1
ATOM 1840 N N . THR A 1 232 ? 11.718 27.443 -1.72 1 97.17 232 THR A N 1
ATOM 1841 C CA . THR A 1 232 ? 12.998 28.14 -1.759 1 97.17 232 THR A CA 1
ATOM 1842 C C . THR A 1 232 ? 12.817 29.576 -2.243 1 97.17 232 THR A C 1
ATOM 1844 O O . THR A 1 232 ? 13.714 30.407 -2.087 1 97.17 232 THR A O 1
ATOM 1847 N N . LYS A 1 233 ? 11.607 29.898 -2.82 1 96.84 233 LYS A N 1
ATOM 1848 C CA . LYS A 1 233 ? 11.384 31.225 -3.386 1 96.84 233 LYS A CA 1
ATOM 1849 C C . LYS A 1 233 ? 10.2 31.917 -2.715 1 96.84 233 LYS A C 1
ATOM 1851 O O . LYS A 1 233 ? 10.378 32.674 -1.759 1 96.84 233 LYS A O 1
ATOM 1856 N N . THR A 1 234 ? 9.037 31.446 -3.037 1 95.89 234 THR A N 1
ATOM 1857 C CA . THR A 1 234 ? 7.8 32.098 -2.622 1 95.89 234 THR A CA 1
ATOM 1858 C C . THR A 1 234 ? 7.654 32.065 -1.103 1 95.89 234 THR A C 1
ATOM 1860 O O . THR A 1 234 ? 7.191 33.034 -0.498 1 95.89 234 THR A O 1
ATOM 1863 N N . TRP A 1 235 ? 8.022 30.902 -0.507 1 97.67 235 TRP A N 1
ATOM 1864 C CA . TRP A 1 235 ? 7.811 30.725 0.926 1 97.67 235 TRP A CA 1
ATOM 1865 C C . TRP A 1 235 ? 9.136 30.764 1.68 1 97.67 235 TRP A C 1
ATOM 1867 O O . TRP A 1 235 ? 9.212 30.341 2.836 1 97.67 235 TRP A O 1
ATOM 1877 N N . ALA A 1 236 ? 10.199 31.246 1.113 1 96.49 236 ALA A N 1
ATOM 1878 C CA . ALA A 1 236 ? 11.555 31.182 1.654 1 96.49 236 ALA A CA 1
ATOM 1879 C C . ALA A 1 236 ? 11.628 31.841 3.028 1 96.49 236 ALA A C 1
ATOM 1881 O O . ALA A 1 236 ? 12.295 31.332 3.932 1 96.49 236 ALA A O 1
ATOM 1882 N N . ASP A 1 237 ? 10.917 32.961 3.213 1 96.5 237 ASP A N 1
ATOM 1883 C CA . ASP A 1 237 ? 10.987 33.727 4.454 1 96.5 237 ASP A CA 1
ATOM 1884 C C . ASP A 1 237 ? 10.224 33.026 5.575 1 96.5 237 ASP A C 1
ATOM 1886 O O . ASP A 1 237 ? 10.427 33.327 6.754 1 96.5 237 ASP A O 1
ATOM 1890 N N . GLU A 1 238 ? 9.349 32.073 5.222 1 97.07 238 GLU A N 1
ATOM 1891 C CA . GLU A 1 238 ? 8.496 31.405 6.201 1 97.07 238 GLU A CA 1
ATOM 1892 C C . GLU A 1 238 ? 9.091 30.067 6.63 1 97.07 238 GLU A C 1
ATOM 1894 O O . GLU A 1 238 ? 8.723 29.524 7.674 1 97.07 238 GLU A O 1
ATOM 1899 N N . VAL A 1 239 ? 10.018 29.54 5.893 1 97.22 239 VAL A N 1
ATOM 1900 C CA . VAL A 1 239 ? 10.493 28.169 6.049 1 97.22 239 VAL A CA 1
ATOM 1901 C C . VAL A 1 239 ? 11.168 28.008 7.409 1 97.22 239 VAL A C 1
ATOM 1903 O O . VAL A 1 239 ? 11.01 26.979 8.07 1 97.22 239 VAL A O 1
ATOM 1906 N N . GLU A 1 240 ? 11.936 28.991 7.806 1 94.69 240 GLU A N 1
ATOM 1907 C CA . GLU A 1 240 ? 12.592 28.915 9.107 1 94.69 240 GLU A CA 1
ATOM 1908 C C . GLU A 1 240 ? 11.574 28.738 10.23 1 94.69 240 GLU A C 1
ATOM 1910 O O . GLU A 1 240 ? 11.791 27.952 11.154 1 94.69 240 GLU A O 1
ATOM 1915 N N . GLU A 1 241 ? 10.517 29.478 10.112 1 94.76 241 GLU A N 1
ATOM 1916 C CA . GLU A 1 241 ? 9.455 29.361 11.107 1 94.76 241 GLU A CA 1
ATOM 1917 C C . GLU A 1 241 ? 8.812 27.977 11.067 1 94.76 241 GLU A C 1
ATOM 1919 O O . GLU A 1 241 ? 8.453 27.424 12.109 1 94.76 241 GLU A O 1
ATOM 1924 N N . TRP A 1 242 ? 8.664 27.39 9.881 1 96.8 242 TRP A N 1
ATOM 1925 C CA . TRP A 1 242 ? 8.103 26.049 9.753 1 96.8 242 TRP A CA 1
ATOM 1926 C C . TRP A 1 242 ? 8.997 25.018 10.434 1 96.8 242 TRP A C 1
ATOM 1928 O O . TRP A 1 242 ? 8.506 24.041 11.006 1 96.8 242 TRP A O 1
ATOM 1938 N N . GLU A 1 243 ? 10.261 25.229 10.395 1 95.41 243 GLU A N 1
ATOM 1939 C CA . GLU A 1 243 ? 11.239 24.248 10.856 1 95.41 243 GLU A CA 1
ATOM 1940 C C . GLU A 1 243 ? 11.386 24.286 12.375 1 95.41 243 GLU A C 1
ATOM 1942 O O . GLU A 1 243 ? 11.901 23.342 12.978 1 95.41 243 GLU A O 1
ATOM 1947 N N . ASN A 1 244 ? 10.95 25.364 12.928 1 92.16 244 ASN A N 1
ATOM 1948 C CA . ASN A 1 244 ? 11.246 25.562 14.344 1 92.16 244 ASN A CA 1
ATOM 1949 C C . ASN A 1 244 ? 10.015 25.321 15.212 1 92.16 244 ASN A C 1
ATOM 1951 O O . ASN A 1 244 ? 8.886 25.556 14.776 1 92.16 244 ASN A O 1
ATOM 1955 N N . CYS A 1 245 ? 10.215 24.595 16.311 1 88.7 245 CYS A N 1
ATOM 1956 C CA . CYS A 1 245 ? 9.222 24.469 17.372 1 88.7 245 CYS A CA 1
ATOM 1957 C C . CYS A 1 245 ? 9.598 25.325 18.575 1 88.7 245 CYS A C 1
ATOM 1959 O O . CYS A 1 245 ? 10.78 25.564 18.827 1 88.7 245 CYS A O 1
ATOM 1961 N N . ARG A 1 246 ? 8.56 25.726 19.203 1 77.42 246 ARG A N 1
ATOM 1962 C CA . ARG A 1 246 ? 8.806 26.507 20.411 1 77.42 246 ARG A CA 1
ATOM 1963 C C . ARG A 1 246 ? 9.434 25.645 21.501 1 77.42 246 ARG A C 1
ATOM 1965 O O . ARG A 1 246 ? 9.161 24.445 21.586 1 77.42 246 ARG A O 1
ATOM 1972 N N . ASN A 1 247 ? 10.275 26.152 22.298 1 74.88 247 ASN A N 1
ATOM 1973 C CA . ASN A 1 247 ? 10.862 25.558 23.494 1 74.88 247 ASN A CA 1
ATOM 1974 C C . ASN A 1 247 ? 11.804 24.409 23.145 1 74.88 247 ASN A C 1
ATOM 1976 O O . ASN A 1 247 ? 11.986 23.487 23.942 1 74.88 247 ASN A O 1
ATOM 1980 N N . ASP A 1 248 ? 12.167 24.274 21.946 1 79.2 248 ASP A N 1
ATOM 1981 C CA . ASP A 1 248 ? 13.193 23.325 21.524 1 79.2 248 ASP A CA 1
ATOM 1982 C C . ASP A 1 248 ? 12.631 21.908 21.444 1 79.2 248 ASP A C 1
ATOM 1984 O O . ASP A 1 248 ? 13.366 20.933 21.611 1 79.2 248 ASP A O 1
ATOM 1988 N N . ASP A 1 249 ? 11.311 21.825 21.4 1 90.1 249 ASP A N 1
ATOM 1989 C CA . ASP A 1 249 ? 10.709 20.51 21.202 1 90.1 249 ASP A CA 1
ATOM 1990 C C . ASP A 1 249 ? 11.159 19.893 19.88 1 90.1 249 ASP A C 1
ATOM 1992 O O . ASP A 1 249 ? 11.445 20.611 18.919 1 90.1 249 ASP A O 1
ATOM 1996 N N . VAL A 1 250 ? 11.27 18.624 19.84 1 93.38 250 VAL A N 1
ATOM 1997 C CA . VAL A 1 250 ? 11.699 17.914 18.639 1 93.38 250 VAL A CA 1
ATOM 1998 C C . VAL A 1 250 ? 10.626 18.031 17.559 1 93.38 250 VAL A C 1
ATOM 2000 O O . VAL A 1 250 ? 10.941 18.17 16.374 1 93.38 250 VAL A O 1
ATOM 2003 N N . SER A 1 251 ? 9.372 17.984 17.987 1 93.87 251 SER A N 1
ATOM 2004 C CA . SER A 1 251 ? 8.213 18.22 17.133 1 93.87 251 SER A CA 1
ATOM 2005 C C . SER A 1 251 ? 7.115 18.965 17.885 1 93.87 251 SER A C 1
ATOM 2007 O O . SER A 1 251 ? 7.082 18.954 19.117 1 93.87 251 SER A O 1
ATOM 2009 N N . CYS A 1 252 ? 6.28 19.744 17.22 1 96.01 252 CYS A N 1
ATOM 2010 C CA . CYS A 1 252 ? 5.206 20.509 17.845 1 96.01 252 CYS A CA 1
ATOM 2011 C C . CYS A 1 252 ? 3.879 20.264 17.137 1 96.01 252 CYS A C 1
ATOM 2013 O O . CYS A 1 252 ? 3.258 21.2 16.631 1 96.01 252 CYS A O 1
ATOM 2015 N N . PRO A 1 253 ? 3.371 18.98 17.167 1 97.89 253 PRO A N 1
ATOM 2016 C CA . PRO A 1 253 ? 2.201 18.579 16.382 1 97.89 253 PRO A CA 1
ATOM 2017 C C . PRO A 1 253 ? 0.927 19.305 16.809 1 97.89 253 PRO A C 1
ATOM 2019 O O . PRO A 1 253 ? -0.022 19.403 16.027 1 97.89 253 PRO A O 1
ATOM 2022 N N . ALA A 1 254 ? 0.857 19.853 18.076 1 97.54 254 ALA A N 1
ATOM 2023 C CA . ALA A 1 254 ? -0.323 20.609 18.49 1 97.54 254 ALA A CA 1
ATOM 2024 C C . ALA A 1 254 ? -0.478 21.881 17.662 1 97.54 254 ALA A C 1
ATOM 2026 O O . ALA A 1 254 ? -1.598 22.3 17.36 1 97.54 254 ALA A O 1
ATOM 2027 N N . ILE A 1 255 ? 0.619 22.525 17.335 1 97.32 255 ILE A N 1
ATOM 2028 C CA . ILE A 1 255 ? 0.604 23.713 16.489 1 97.32 255 ILE A CA 1
ATOM 2029 C C . ILE A 1 255 ? 0.105 23.346 15.093 1 97.32 255 ILE A C 1
ATOM 2031 O O . ILE A 1 255 ? -0.737 24.046 14.524 1 97.32 255 ILE A O 1
ATOM 2035 N N . TYR A 1 256 ? 0.598 22.21 14.569 1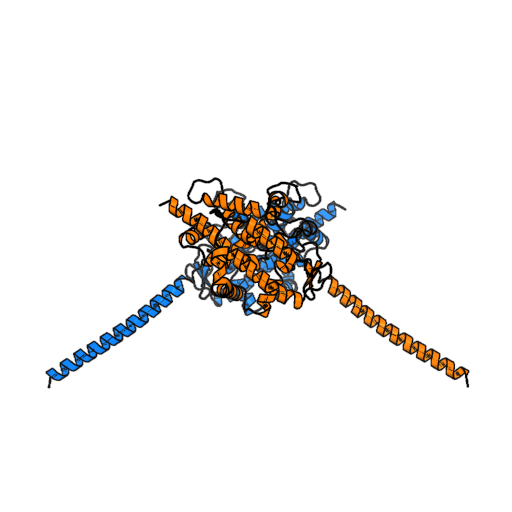 98.26 256 TYR A N 1
ATOM 2036 C CA . TYR A 1 256 ? 0.189 21.751 13.246 1 98.26 256 TYR A CA 1
ATOM 2037 C C . TYR A 1 256 ? -1.311 21.481 13.203 1 98.26 256 TYR A C 1
ATOM 2039 O O . TYR A 1 256 ? -1.987 21.855 12.242 1 98.26 256 TYR A O 1
ATOM 2047 N N . ALA A 1 257 ? -1.753 20.815 14.267 1 98.73 257 ALA A N 1
ATOM 2048 C CA . ALA A 1 257 ? -3.174 20.488 14.353 1 98.73 257 ALA A CA 1
ATOM 2049 C C . ALA A 1 257 ? -4.024 21.753 14.433 1 98.73 257 ALA A C 1
ATOM 2051 O O . ALA A 1 257 ? -5.096 21.827 13.827 1 98.73 257 ALA A O 1
ATOM 2052 N N . SER A 1 258 ? -3.594 22.738 15.184 1 98.21 258 SER A N 1
ATOM 2053 C CA . SER A 1 258 ? -4.324 23.995 15.304 1 98.21 258 SER A CA 1
ATOM 2054 C C . SER A 1 258 ? -4.432 24.703 13.957 1 98.21 258 SER A C 1
ATOM 2056 O O . SER A 1 258 ? -5.492 25.224 13.606 1 98.21 258 SER A O 1
ATOM 2058 N N . GLU A 1 259 ? -3.337 24.742 13.24 1 98.29 259 GLU A N 1
ATOM 2059 C CA . GLU A 1 259 ? -3.352 25.322 11.9 1 98.29 259 GLU A CA 1
ATOM 2060 C C . GLU A 1 259 ? -4.339 24.592 10.994 1 98.29 259 GLU A C 1
ATOM 2062 O O . GLU A 1 259 ? -5.079 25.224 10.237 1 98.29 259 GLU A O 1
ATOM 2067 N N . SER A 1 260 ? -4.35 23.278 11.076 1 98.78 260 SER A N 1
ATOM 2068 C CA . SER A 1 260 ? -5.234 22.472 10.241 1 98.78 260 SER A CA 1
ATOM 2069 C C . SER A 1 260 ? -6.698 22.699 10.606 1 98.78 260 SER A C 1
ATOM 2071 O O . SER A 1 260 ? -7.555 22.793 9.726 1 98.78 260 SER A O 1
ATOM 2073 N N . ALA A 1 261 ? -6.971 22.796 11.911 1 98.76 261 ALA A N 1
ATOM 2074 C CA . ALA A 1 261 ? -8.338 23.054 12.353 1 98.76 261 ALA A CA 1
ATOM 2075 C C . ALA A 1 261 ? -8.832 24.407 11.847 1 98.76 261 ALA A C 1
ATOM 2077 O O . ALA A 1 261 ? -9.983 24.537 11.425 1 98.76 261 ALA A O 1
ATOM 2078 N N . GLU A 1 262 ? -7.996 25.377 11.918 1 98.68 262 GLU A N 1
ATOM 2079 C CA . GLU A 1 262 ? -8.34 26.696 11.397 1 98.68 262 GLU A CA 1
ATOM 2080 C C . GLU A 1 262 ? -8.614 26.642 9.897 1 98.68 262 GLU A C 1
ATOM 2082 O O . GLU A 1 262 ? -9.608 27.196 9.422 1 98.68 262 GLU A O 1
ATOM 2087 N N . ASP A 1 263 ? -7.712 25.976 9.155 1 98.66 263 ASP A N 1
ATOM 2088 C CA . ASP A 1 263 ? -7.859 25.858 7.708 1 98.66 263 ASP A CA 1
ATOM 2089 C C . ASP A 1 263 ? -9.123 25.081 7.346 1 98.66 263 ASP A C 1
ATOM 2091 O O . ASP A 1 263 ? -9.758 25.359 6.326 1 98.66 263 ASP A O 1
ATOM 2095 N N . ALA A 1 264 ? -9.463 24.048 8.169 1 98.7 264 ALA A N 1
ATOM 2096 C CA . ALA A 1 264 ? -10.694 23.306 7.91 1 98.7 264 ALA A CA 1
ATOM 2097 C C . ALA A 1 264 ? -11.901 24.239 7.884 1 98.7 264 ALA A C 1
ATOM 2099 O O . ALA A 1 264 ? -12.721 24.177 6.965 1 98.7 264 ALA A O 1
ATOM 2100 N N . CYS A 1 265 ? -11.99 25.173 8.804 1 98.16 265 CYS A N 1
ATOM 2101 C CA . CYS A 1 265 ? -13.113 26.097 8.92 1 98.16 265 CYS A CA 1
ATOM 2102 C C . CYS A 1 265 ? -13.109 27.107 7.778 1 98.16 265 CYS A C 1
ATOM 2104 O O . CYS A 1 265 ? -14.136 27.325 7.133 1 98.16 265 CYS A O 1
ATOM 2106 N N . VAL A 1 266 ? -11.971 27.646 7.511 1 98.25 266 VAL A N 1
ATOM 2107 C CA . VAL A 1 266 ? -11.877 28.802 6.627 1 98.25 266 VAL A CA 1
ATOM 2108 C C . VAL A 1 266 ? -11.942 28.346 5.171 1 98.25 266 VAL A C 1
ATOM 2110 O O . VAL A 1 266 ? -12.514 29.035 4.323 1 98.25 266 VAL A O 1
ATOM 2113 N N . TRP A 1 267 ? -11.418 27.133 4.951 1 98.62 267 TRP A N 1
ATOM 2114 C CA . TRP A 1 267 ? -11.235 26.783 3.546 1 98.62 267 TRP A CA 1
ATOM 2115 C C . TRP A 1 267 ? -11.994 25.506 3.2 1 98.62 267 TRP A C 1
ATOM 2117 O O . TRP A 1 267 ? -12.688 25.446 2.182 1 98.62 267 TRP A O 1
ATOM 2127 N N . ALA A 1 268 ? -11.877 24.446 3.967 1 98.59 268 ALA A N 1
ATOM 2128 C CA . ALA A 1 268 ? -12.407 23.145 3.564 1 98.59 268 ALA A CA 1
ATOM 2129 C C . ALA A 1 268 ? -13.93 23.122 3.654 1 98.59 268 ALA A C 1
ATOM 2131 O O . ALA A 1 268 ? -14.609 22.753 2.693 1 98.59 268 ALA A O 1
ATOM 2132 N N . TYR A 1 269 ? -14.49 23.581 4.747 1 98.44 269 TYR A N 1
ATOM 2133 C CA . TYR A 1 269 ? -15.927 23.48 4.976 1 98.44 269 TYR A CA 1
ATOM 2134 C C . TYR A 1 269 ? -16.671 24.615 4.282 1 98.44 269 TYR A C 1
ATOM 2136 O O . TYR A 1 269 ? -17.831 24.459 3.894 1 98.44 269 TYR A O 1
ATOM 2144 N N . GLU A 1 270 ? -16.046 25.754 4.17 1 97.74 270 GLU A N 1
ATOM 2145 C CA . GLU A 1 270 ? -16.713 26.901 3.561 1 97.74 270 GLU A CA 1
ATOM 2146 C C . GLU A 1 270 ? -17.13 26.599 2.125 1 97.74 270 GLU A C 1
ATOM 2148 O O . GLU A 1 270 ? -16.292 26.253 1.289 1 97.74 270 GLU A O 1
ATOM 2153 N N . GLY A 1 271 ? -18.431 26.616 1.849 1 97.04 271 GLY A N 1
ATOM 2154 C CA . GLY A 1 271 ? -18.946 26.409 0.505 1 97.04 271 GLY A CA 1
ATOM 2155 C C . GLY A 1 271 ? -19.057 24.944 0.128 1 97.04 271 GLY A C 1
ATOM 2156 O O . GLY A 1 271 ? -19.263 24.612 -1.041 1 97.04 271 GLY A O 1
ATOM 2157 N N . ALA A 1 272 ? -18.868 24.047 1.079 1 97.88 272 ALA A N 1
ATOM 2158 C CA . ALA A 1 272 ? -18.891 22.615 0.79 1 97.88 272 ALA A CA 1
ATOM 2159 C C . ALA A 1 272 ? -19.959 21.906 1.618 1 97.88 272 ALA A C 1
ATOM 2161 O O . ALA A 1 272 ? -19.669 20.926 2.309 1 97.88 272 ALA A O 1
ATOM 2162 N N . SER A 1 273 ? -21.215 22.298 1.454 1 96.37 273 SER A N 1
ATOM 2163 C CA . SER A 1 273 ? -22.331 21.676 2.158 1 96.37 273 SER A CA 1
ATOM 2164 C C . SER A 1 273 ? -22.783 20.398 1.46 1 96.37 273 SER A C 1
ATOM 2166 O O . SER A 1 273 ? -22.375 20.125 0.329 1 96.37 273 SER A O 1
ATOM 2168 N N . GLU A 1 274 ? -23.55 19.599 2.117 1 97.61 274 GLU A N 1
ATOM 2169 C CA . GLU A 1 274 ? -24.09 18.354 1.581 1 97.61 274 GLU A CA 1
ATOM 2170 C C . GLU A 1 274 ? -24.706 18.568 0.201 1 97.61 274 GLU A C 1
ATOM 2172 O O . GLU A 1 274 ? -25.533 19.464 0.016 1 97.61 274 GLU A O 1
ATOM 2177 N N . GLY A 1 275 ? -24.239 17.847 -0.742 1 97.36 275 GLY A N 1
ATOM 2178 C CA . GLY A 1 275 ? -24.82 17.865 -2.075 1 97.36 275 GLY A CA 1
ATOM 2179 C C . GLY A 1 275 ? -24.236 18.944 -2.966 1 97.36 275 GLY A C 1
ATOM 2180 O O . GLY A 1 275 ? -24.523 18.99 -4.164 1 97.36 275 GLY A O 1
ATOM 2181 N N . SER A 1 276 ? -23.355 19.741 -2.475 1 97.88 276 SER A N 1
ATOM 2182 C CA . SER A 1 276 ? -22.792 20.836 -3.257 1 97.88 276 SER A CA 1
ATOM 2183 C C . SER A 1 276 ? -21.913 20.313 -4.389 1 97.88 276 SER A C 1
ATOM 2185 O O . SER A 1 276 ? -21.361 19.215 -4.296 1 97.88 276 SER A O 1
ATOM 2187 N N . VAL A 1 277 ? -21.856 21.071 -5.469 1 98.34 277 VAL A N 1
ATOM 2188 C CA . VAL A 1 277 ? -20.923 20.818 -6.562 1 98.34 277 VAL A CA 1
ATOM 2189 C C . VAL A 1 277 ? -19.673 21.677 -6.384 1 98.34 277 VAL A C 1
ATOM 2191 O O . VAL A 1 277 ? -19.752 22.908 -6.394 1 98.34 277 VAL A O 1
ATOM 2194 N N . LEU A 1 278 ? -18.635 21.089 -6.146 1 98.64 278 LEU A N 1
ATOM 2195 C CA . LEU A 1 278 ? -17.338 21.749 -6.038 1 98.64 278 LEU A CA 1
ATOM 2196 C C . LEU A 1 278 ? -16.609 21.737 -7.377 1 98.64 278 LEU A C 1
ATOM 2198 O O . LEU A 1 278 ? -16.146 20.687 -7.828 1 98.64 278 LEU A O 1
ATOM 2202 N N . ASP A 1 279 ? -16.515 22.87 -7.98 1 97.69 279 ASP A N 1
ATOM 2203 C CA . ASP A 1 279 ? -15.932 22.976 -9.315 1 97.69 279 ASP A CA 1
ATOM 2204 C C . ASP A 1 279 ? -14.764 23.958 -9.328 1 97.69 279 ASP A C 1
ATOM 2206 O O . ASP A 1 279 ? -13.962 23.99 -8.392 1 97.69 279 ASP A O 1
ATOM 2210 N N . ASP A 1 280 ? -14.657 24.791 -10.323 1 98.02 280 ASP A N 1
ATOM 2211 C CA . ASP A 1 280 ? -13.484 25.633 -10.537 1 98.02 280 ASP A CA 1
ATOM 2212 C C . ASP A 1 280 ? -13.327 26.652 -9.411 1 98.02 280 ASP A C 1
ATOM 2214 O O . ASP A 1 280 ? -12.209 26.937 -8.976 1 98.02 280 ASP A O 1
ATOM 2218 N N . GLU A 1 281 ? -14.397 27.263 -9.025 1 97.99 281 GLU A N 1
ATOM 2219 C CA . GLU A 1 281 ? -14.313 28.264 -7.965 1 97.99 281 GLU A CA 1
ATOM 2220 C C . GLU A 1 281 ? -13.71 27.673 -6.694 1 97.99 281 GLU A C 1
ATOM 2222 O O . GLU A 1 281 ? -12.825 28.275 -6.082 1 97.99 281 GLU A O 1
ATOM 2227 N N . TYR A 1 282 ? -14.185 26.481 -6.35 1 98.62 282 TYR A N 1
ATOM 2228 C CA . TYR A 1 282 ? -13.654 25.81 -5.169 1 98.62 282 TYR A CA 1
ATOM 2229 C C . TYR A 1 282 ? -12.215 25.363 -5.398 1 98.62 282 TYR A C 1
ATOM 2231 O O . TYR A 1 282 ? -11.348 25.583 -4.548 1 98.62 282 TYR A O 1
ATOM 2239 N N . PHE A 1 283 ? -11.953 24.768 -6.521 1 98.71 283 PHE A N 1
ATOM 2240 C CA . PHE A 1 283 ? -10.632 24.245 -6.845 1 98.71 283 PHE A CA 1
ATOM 2241 C C . PHE A 1 283 ? -9.591 25.358 -6.833 1 98.71 283 PHE A C 1
ATOM 2243 O O . PHE A 1 283 ? -8.586 25.267 -6.125 1 98.71 283 PHE A O 1
ATOM 2250 N N . PHE A 1 284 ? -9.841 26.461 -7.456 1 98.44 284 PHE A N 1
ATOM 2251 C CA . PHE A 1 284 ? -8.841 27.506 -7.638 1 98.44 284 PHE A CA 1
ATOM 2252 C C . PHE A 1 284 ? -8.606 28.263 -6.336 1 98.44 284 PHE A C 1
ATOM 2254 O O . PHE A 1 284 ? -7.512 28.78 -6.101 1 98.44 284 PHE A O 1
ATOM 2261 N N . SER A 1 285 ? -9.575 28.292 -5.502 1 98.41 285 SER A N 1
ATOM 2262 C CA . SER A 1 285 ? -9.407 28.992 -4.233 1 98.41 285 SER A CA 1
ATOM 2263 C C . SER A 1 285 ? -8.741 28.099 -3.192 1 98.41 285 SER A C 1
ATOM 2265 O O . SER A 1 285 ? -8.219 28.589 -2.188 1 98.41 285 SER A O 1
ATOM 2267 N N . ARG A 1 286 ? -8.669 26.748 -3.43 1 98.7 286 ARG A N 1
ATOM 2268 C CA . ARG A 1 286 ? -8.239 25.857 -2.357 1 98.7 286 ARG A CA 1
ATOM 2269 C C . ARG A 1 286 ? -6.892 25.221 -2.681 1 98.7 286 ARG A C 1
ATOM 2271 O O . ARG A 1 286 ? -6.114 24.908 -1.777 1 98.7 286 ARG A O 1
ATOM 2278 N N . PHE A 1 287 ? -6.529 24.958 -3.965 1 98.49 287 PHE A N 1
ATOM 2279 C CA . PHE A 1 287 ? -5.317 24.2 -4.251 1 98.49 287 PHE A CA 1
ATOM 2280 C C . PHE A 1 287 ? -4.084 24.936 -3.739 1 98.49 287 PHE A C 1
ATOM 2282 O O . PHE A 1 287 ? -3.085 24.309 -3.381 1 98.49 287 PHE A O 1
ATOM 2289 N N . PRO A 1 288 ? -4.033 26.403 -3.604 1 98.33 288 PRO A N 1
ATOM 2290 C CA . PRO A 1 288 ? -2.862 27.029 -2.985 1 98.33 288 PRO A CA 1
ATOM 2291 C C . PRO A 1 288 ? -2.7 26.654 -1.514 1 98.33 288 PRO A C 1
ATOM 2293 O O . PRO A 1 288 ? -1.575 26.56 -1.017 1 98.33 288 PRO A O 1
ATOM 2296 N N . ILE A 1 289 ? -3.829 26.478 -0.807 1 98.65 289 ILE A N 1
ATOM 2297 C CA . ILE A 1 289 ? -3.787 26.078 0.595 1 98.65 289 ILE A CA 1
ATOM 2298 C C . ILE A 1 289 ? -3.269 24.646 0.708 1 98.65 289 ILE A C 1
ATOM 2300 O O . ILE A 1 289 ? -2.437 24.346 1.566 1 98.65 289 ILE A O 1
ATOM 2304 N N . VAL A 1 290 ? -3.751 23.739 -0.18 1 98.83 290 VAL A N 1
ATOM 2305 C CA . VAL A 1 290 ? -3.29 22.355 -0.212 1 98.83 290 VAL A CA 1
ATOM 2306 C C . VAL A 1 290 ? -1.784 22.317 -0.46 1 98.83 290 VAL A C 1
ATOM 2308 O O . VAL A 1 290 ? -1.052 21.607 0.233 1 98.83 290 VAL A O 1
ATOM 2311 N N . ASN A 1 291 ? -1.331 23.157 -1.413 1 98.74 291 ASN A N 1
ATOM 2312 C CA . ASN A 1 291 ? 0.092 23.208 -1.734 1 98.74 291 ASN A CA 1
ATOM 2313 C C . ASN A 1 291 ? 0.921 23.662 -0.536 1 98.74 291 ASN A C 1
ATOM 2315 O O . ASN A 1 291 ? 1.983 23.1 -0.262 1 98.74 291 ASN A O 1
ATOM 2319 N N . LEU A 1 292 ? 0.454 24.658 0.124 1 98.77 292 LEU A N 1
ATOM 2320 C CA . LEU A 1 292 ? 1.146 25.18 1.297 1 98.77 292 LEU A CA 1
ATOM 2321 C C . LEU A 1 292 ? 1.243 24.12 2.389 1 98.77 292 LEU A C 1
ATOM 2323 O O . LEU A 1 292 ? 2.3 23.945 2.998 1 98.77 292 LEU A O 1
ATOM 2327 N N . ARG A 1 293 ? 0.175 23.392 2.61 1 98.82 293 ARG A N 1
ATOM 2328 C CA . ARG A 1 293 ? 0.125 22.403 3.682 1 98.82 293 ARG A CA 1
ATOM 2329 C C . ARG A 1 293 ? 1.001 21.198 3.355 1 98.82 293 ARG A C 1
ATOM 2331 O O . ARG A 1 293 ? 1.628 20.62 4.246 1 98.82 293 ARG A O 1
ATOM 2338 N N . LEU A 1 294 ? 1.069 20.795 2.071 1 98.87 294 LEU A N 1
ATOM 2339 C CA . LEU A 1 294 ? 1.998 19.757 1.637 1 98.87 294 LEU A CA 1
ATOM 2340 C C . LEU A 1 294 ? 3.442 20.181 1.884 1 98.87 294 LEU A C 1
ATOM 2342 O O . LEU A 1 294 ? 4.24 19.404 2.412 1 98.87 294 LEU A O 1
ATOM 2346 N N . ALA A 1 295 ? 3.733 21.442 1.533 1 98.86 295 ALA A N 1
ATOM 2347 C CA . ALA A 1 295 ? 5.073 21.987 1.738 1 98.86 295 ALA A CA 1
ATOM 2348 C C . ALA A 1 295 ? 5.441 21.996 3.219 1 98.86 295 ALA A C 1
ATOM 2350 O O . ALA A 1 295 ? 6.528 21.553 3.597 1 98.86 295 ALA A O 1
ATOM 2351 N N . GLN A 1 296 ? 4.556 22.481 4.04 1 98.86 296 GLN A N 1
ATOM 2352 C CA . GLN A 1 296 ? 4.784 22.538 5.48 1 98.86 296 GLN A CA 1
ATOM 2353 C C . GLN A 1 296 ? 5.001 21.142 6.058 1 98.86 296 GLN A C 1
ATOM 2355 O O . GLN A 1 296 ? 5.898 20.937 6.878 1 98.86 296 GLN A O 1
ATOM 2360 N N . GLY A 1 297 ? 4.157 20.181 5.612 1 98.78 297 GLY A N 1
ATOM 2361 C CA . GLY A 1 297 ? 4.313 18.81 6.074 1 98.78 297 GLY A CA 1
ATOM 2362 C C . GLY A 1 297 ? 5.682 18.231 5.773 1 98.78 297 GLY A C 1
ATOM 2363 O O . GLY A 1 297 ? 6.305 17.614 6.639 1 98.78 297 GLY A O 1
ATOM 2364 N N . GLY A 1 298 ? 6.151 18.426 4.549 1 98.86 298 GLY A N 1
ATOM 2365 C CA . GLY A 1 298 ? 7.464 17.929 4.171 1 98.86 298 GLY A CA 1
ATOM 2366 C C . GLY A 1 298 ? 8.596 18.599 4.926 1 98.86 298 GLY A C 1
ATOM 2367 O O . GLY A 1 298 ? 9.505 17.927 5.416 1 98.86 298 GLY A O 1
ATOM 2368 N N . VAL A 1 299 ? 8.543 19.914 5.025 1 98.82 299 VAL A N 1
ATOM 2369 C CA . VAL A 1 299 ? 9.585 20.684 5.697 1 98.82 299 VAL A CA 1
ATOM 2370 C C . VAL A 1 299 ? 9.637 20.304 7.175 1 98.82 299 VAL A C 1
ATOM 2372 O O . VAL A 1 299 ? 10.717 20.086 7.728 1 98.82 299 VAL A O 1
ATOM 2375 N N . ARG A 1 300 ? 8.522 20.148 7.787 1 98.7 300 ARG A N 1
ATOM 2376 C CA . ARG A 1 300 ? 8.457 19.887 9.221 1 98.7 300 ARG A CA 1
ATOM 2377 C C . ARG A 1 300 ? 8.843 18.445 9.533 1 98.7 300 ARG A C 1
ATOM 2379 O O . ARG A 1 300 ? 9.45 18.17 10.57 1 98.7 300 ARG A O 1
ATOM 2386 N N . LEU A 1 301 ? 8.476 17.523 8.645 1 98.84 301 LEU A N 1
ATOM 2387 C CA . LEU A 1 301 ? 8.948 16.151 8.805 1 98.84 301 LEU A CA 1
ATOM 2388 C C . LEU A 1 301 ? 10.469 16.088 8.732 1 98.84 301 LEU A C 1
ATOM 2390 O O . LEU A 1 301 ? 11.109 15.452 9.573 1 98.84 301 LEU A O 1
ATOM 2394 N N . ALA A 1 302 ? 11.065 16.761 7.752 1 98.75 302 ALA A N 1
ATOM 2395 C CA . ALA A 1 302 ? 12.52 16.777 7.624 1 98.75 302 ALA A CA 1
ATOM 2396 C C . ALA A 1 302 ? 13.173 17.372 8.868 1 98.75 302 ALA A C 1
ATOM 2398 O O . ALA A 1 302 ? 14.144 16.82 9.391 1 98.75 302 ALA A O 1
ATOM 2399 N N . ALA A 1 303 ? 12.649 18.507 9.283 1 98.05 303 ALA A N 1
ATOM 2400 C CA . ALA A 1 303 ? 13.212 19.176 10.453 1 98.05 303 ALA A CA 1
ATOM 2401 C C . ALA A 1 303 ? 13.151 18.274 11.683 1 98.05 303 ALA A C 1
ATOM 2403 O O . ALA A 1 303 ? 14.109 18.203 12.456 1 98.05 303 ALA A O 1
ATOM 2404 N N . THR A 1 304 ? 12.043 17.613 11.887 1 98.31 304 THR A N 1
ATOM 2405 C CA . THR A 1 304 ? 11.869 16.699 13.01 1 98.31 304 THR A CA 1
ATOM 2406 C C . THR A 1 304 ? 12.875 15.554 12.937 1 98.31 304 THR A C 1
ATOM 2408 O O . THR A 1 304 ? 13.547 15.247 13.924 1 98.31 304 THR A O 1
ATOM 2411 N N . LEU A 1 305 ? 13.027 14.925 11.764 1 98.58 305 LEU A N 1
ATOM 2412 C CA . LEU A 1 305 ? 13.96 13.817 11.596 1 98.58 305 LEU A CA 1
ATOM 2413 C C . LEU A 1 305 ? 15.4 14.286 11.775 1 98.58 305 LEU A C 1
ATOM 2415 O O . LEU A 1 305 ? 16.224 13.571 12.35 1 98.58 305 LEU A O 1
ATOM 2419 N N . ASN A 1 306 ? 15.702 15.518 11.308 1 97.74 306 ASN A N 1
ATOM 2420 C CA . ASN A 1 306 ? 17.026 16.087 11.533 1 97.74 306 ASN A CA 1
ATOM 2421 C C . ASN A 1 306 ? 17.317 16.258 13.022 1 97.74 306 ASN A C 1
ATOM 2423 O O . ASN A 1 306 ? 18.402 15.907 13.491 1 97.74 306 ASN A O 1
ATOM 2427 N N . ARG A 1 307 ? 16.391 16.75 13.729 1 96.5 307 ARG A N 1
ATOM 2428 C CA . ARG A 1 307 ? 16.584 16.935 15.163 1 96.5 307 ARG A CA 1
ATOM 2429 C C . ARG A 1 307 ? 16.764 15.595 15.868 1 96.5 307 ARG A C 1
ATOM 2431 O O . ARG A 1 307 ? 17.572 15.476 16.791 1 96.5 307 ARG A O 1
ATOM 2438 N N . ILE A 1 308 ? 16.01 14.598 15.458 1 97.12 308 ILE A N 1
ATOM 2439 C CA . ILE A 1 308 ? 16.075 13.277 16.073 1 97.12 308 ILE A CA 1
ATOM 2440 C C . ILE A 1 308 ? 17.449 12.658 15.823 1 97.12 308 ILE A C 1
ATOM 2442 O O . ILE A 1 308 ? 18.124 12.23 16.762 1 97.12 308 ILE A O 1
ATOM 2446 N N . PHE A 1 309 ? 17.913 12.649 14.613 1 96.75 309 PHE A N 1
ATOM 2447 C CA . PHE A 1 309 ? 19.038 11.799 14.24 1 96.75 309 PHE A CA 1
ATOM 2448 C C . PHE A 1 309 ? 20.351 12.566 14.334 1 96.75 309 PHE A C 1
ATOM 2450 O O . PHE A 1 309 ? 21.424 11.964 14.406 1 96.75 309 PHE A O 1
ATOM 2457 N N . ASP A 1 310 ? 20.293 13.894 14.231 1 91.04 310 ASP A N 1
ATOM 2458 C CA . ASP A 1 310 ? 21.513 14.669 14.432 1 91.04 310 ASP A CA 1
ATOM 2459 C C . ASP A 1 310 ? 21.87 14.758 15.915 1 91.04 310 ASP A C 1
ATOM 2461 O O . ASP A 1 310 ? 23.038 14.93 16.268 1 91.04 310 ASP A O 1
ATOM 2465 N N . THR A 1 311 ? 20.91 14.761 16.695 1 76.74 311 THR A N 1
ATOM 2466 C CA . THR A 1 311 ? 21.147 14.748 18.135 1 76.74 311 THR A CA 1
ATOM 2467 C C . THR A 1 311 ? 21.783 13.43 18.567 1 76.74 311 THR A C 1
ATOM 2469 O O . THR A 1 311 ? 22.716 13.419 19.372 1 76.74 311 THR A O 1
ATOM 2472 N N . VAL A 1 312 ? 21.325 12.359 17.999 1 71.52 312 VAL A N 1
ATOM 2473 C CA . VAL A 1 312 ? 21.824 11.037 18.36 1 71.52 312 VAL A CA 1
ATOM 2474 C C . VAL A 1 312 ? 23.267 10.881 17.887 1 71.52 312 VAL A C 1
ATOM 2476 O O . VAL A 1 312 ? 24.098 10.3 18.589 1 71.52 312 VAL A O 1
ATOM 2479 N N . SER A 1 313 ? 23.497 11.38 16.693 1 60.56 313 SER A N 1
ATOM 2480 C CA . SER A 1 313 ? 24.862 11.329 16.179 1 60.56 313 SER A CA 1
ATOM 2481 C C . SER A 1 313 ? 25.812 12.145 17.05 1 60.56 313 SER A C 1
ATOM 2483 O O . SER A 1 313 ? 26.963 11.754 17.257 1 60.56 313 SER A O 1
ATOM 2485 N N . ALA A 1 314 ? 25.253 13.174 17.579 1 56.6 314 ALA A N 1
ATOM 2486 C CA . ALA A 1 314 ? 26.084 13.999 18.452 1 56.6 314 ALA A CA 1
ATOM 2487 C C . ALA A 1 314 ? 26.344 13.301 19.784 1 56.6 314 ALA A C 1
ATOM 2489 O O . ALA A 1 314 ? 27.413 13.461 20.377 1 56.6 314 ALA A O 1
ATOM 2490 N N . MET A 1 315 ? 25.41 12.492 20.123 1 54.44 315 MET A N 1
ATOM 2491 C CA . MET A 1 315 ? 25.576 11.803 21.399 1 54.44 315 MET A CA 1
ATOM 2492 C C . MET A 1 315 ? 26.485 10.588 21.247 1 54.44 315 MET A C 1
ATOM 2494 O O . MET A 1 315 ? 27.112 10.151 22.214 1 54.44 315 MET A O 1
ATOM 2498 N N . SER A 1 316 ? 26.52 10.01 20.032 1 49.07 316 SER A N 1
ATOM 2499 C CA . SER A 1 316 ? 27.365 8.842 19.806 1 49.07 316 SER A CA 1
ATOM 2500 C C . SER A 1 316 ? 28.801 9.25 19.497 1 49.07 316 SER A C 1
ATOM 2502 O O . SER A 1 316 ? 29.704 8.41 19.492 1 49.07 316 SER A O 1
ATOM 2504 N N . MET A 1 317 ? 29.123 10.537 19.214 1 41.81 317 MET A N 1
ATOM 2505 C CA . MET A 1 317 ? 30.501 10.985 19.038 1 41.81 317 MET A CA 1
ATOM 2506 C C . MET A 1 317 ? 31.096 11.449 20.364 1 41.81 317 MET A C 1
ATOM 2508 O O . MET A 1 317 ? 30.399 12.046 21.186 1 41.81 317 MET A O 1
ATOM 2512 N N . MET B 1 1 ? 71.864 20.204 -42.784 1 31.9 1 MET B N 1
ATOM 2513 C CA . MET B 1 1 ? 70.456 20.196 -43.17 1 31.9 1 MET B CA 1
ATOM 2514 C C . MET B 1 1 ? 69.679 19.153 -42.373 1 31.9 1 MET B C 1
ATOM 2516 O O . MET B 1 1 ? 68.455 19.235 -42.264 1 31.9 1 MET B O 1
ATOM 2520 N N . GLU B 1 2 ? 70.39 18.202 -41.725 1 32.71 2 GLU B N 1
ATOM 2521 C CA . GLU B 1 2 ? 69.761 17.072 -41.047 1 32.71 2 GLU B CA 1
ATOM 2522 C C . GLU B 1 2 ? 69.25 17.472 -39.666 1 32.71 2 GLU B C 1
ATOM 2524 O O . GLU B 1 2 ? 68.224 16.965 -39.208 1 32.71 2 GLU B O 1
ATOM 2529 N N . ALA B 1 3 ? 69.94 18.416 -38.951 1 46.08 3 ALA B N 1
ATOM 2530 C CA . ALA B 1 3 ? 69.562 18.771 -37.586 1 46.08 3 ALA B CA 1
ATOM 2531 C C . ALA B 1 3 ? 68.251 19.551 -37.565 1 46.08 3 ALA B C 1
ATOM 2533 O O . ALA B 1 3 ? 67.437 19.386 -36.653 1 46.08 3 ALA B O 1
ATOM 2534 N N . SER B 1 4 ? 67.979 20.318 -38.605 1 45.55 4 SER B N 1
ATOM 2535 C CA . SER B 1 4 ? 66.78 21.15 -38.611 1 45.55 4 SER B CA 1
ATOM 2536 C C . SER B 1 4 ? 65.525 20.309 -38.816 1 45.55 4 SER B C 1
ATOM 2538 O O . SER B 1 4 ? 64.464 20.624 -38.272 1 45.55 4 SER B O 1
ATOM 2540 N N . CYS B 1 5 ? 65.737 19.146 -39.517 1 41.24 5 CYS B N 1
ATOM 2541 C CA . CYS B 1 5 ? 64.546 18.339 -39.76 1 41.24 5 CYS B CA 1
ATOM 2542 C C . CYS B 1 5 ? 64.125 17.593 -38.499 1 41.24 5 CYS B C 1
ATOM 2544 O O . CYS B 1 5 ? 62.934 17.49 -38.203 1 41.24 5 CYS B O 1
ATOM 2546 N N . LEU B 1 6 ? 65.085 17.289 -37.633 1 41.38 6 LEU B N 1
ATOM 2547 C CA . LEU B 1 6 ? 64.75 16.521 -36.438 1 41.38 6 LEU B CA 1
ATOM 2548 C C . LEU B 1 6 ? 63.98 17.379 -35.439 1 41.38 6 LEU B C 1
ATOM 2550 O O . LEU B 1 6 ? 63.022 16.91 -34.821 1 41.38 6 LEU B O 1
ATOM 2554 N N . TYR B 1 7 ? 64.277 18.698 -35.388 1 43.52 7 TYR B N 1
ATOM 2555 C CA . TYR B 1 7 ? 63.601 19.524 -34.395 1 43.52 7 TYR B CA 1
ATOM 2556 C C . TYR B 1 7 ? 62.135 19.724 -34.759 1 43.52 7 TYR B C 1
ATOM 2558 O O . TYR B 1 7 ? 61.265 19.721 -33.884 1 43.52 7 TYR B O 1
ATOM 2566 N N . LYS B 1 8 ? 61.806 19.718 -36.104 1 46.29 8 LYS B N 1
ATOM 2567 C CA . LYS B 1 8 ? 60.409 19.906 -36.484 1 46.29 8 LYS B CA 1
ATOM 2568 C C . LYS B 1 8 ? 59.583 18.661 -36.176 1 46.29 8 LYS B C 1
ATOM 2570 O O . LYS B 1 8 ? 58.42 18.763 -35.781 1 46.29 8 LYS B O 1
ATOM 2575 N N . TYR B 1 9 ? 60.272 17.48 -36.275 1 38.17 9 TYR B N 1
ATOM 2576 C CA . TYR B 1 9 ? 59.511 16.271 -35.986 1 38.17 9 TYR B CA 1
ATOM 2577 C C . TYR B 1 9 ? 59.22 16.152 -34.494 1 38.17 9 TYR B C 1
ATOM 2579 O O . TYR B 1 9 ? 58.125 15.745 -34.099 1 38.17 9 TYR B O 1
ATOM 2587 N N . ILE B 1 10 ? 60.196 16.655 -33.635 1 43.11 10 ILE B N 1
ATOM 2588 C CA . ILE B 1 10 ? 59.96 16.559 -32.198 1 43.11 10 ILE B CA 1
ATOM 2589 C C . ILE B 1 10 ? 58.866 17.542 -31.789 1 43.11 10 ILE B C 1
ATOM 2591 O O . ILE B 1 10 ? 57.991 17.208 -30.986 1 43.11 10 ILE B O 1
ATOM 2595 N N . ARG B 1 11 ? 58.792 18.689 -32.375 1 41.73 11 ARG B N 1
ATOM 2596 C CA . ARG B 1 11 ? 57.745 19.639 -32.013 1 41.73 11 ARG B CA 1
ATOM 2597 C C . ARG B 1 11 ? 56.374 19.138 -32.454 1 41.73 11 ARG B C 1
ATOM 2599 O O . ARG B 1 11 ? 55.398 19.248 -31.71 1 41.73 11 ARG B O 1
ATOM 2606 N N . LYS B 1 12 ? 56.284 18.55 -33.71 1 46.58 12 LYS B N 1
ATOM 2607 C CA . LYS B 1 12 ? 54.985 18.04 -34.14 1 46.58 12 LYS B CA 1
ATOM 2608 C C . LYS B 1 12 ? 54.563 16.837 -33.301 1 46.58 12 LYS B C 1
ATOM 2610 O O . LYS B 1 12 ? 53.39 16.701 -32.948 1 46.58 12 LYS B O 1
ATOM 2615 N N . ALA B 1 13 ? 55.574 16.05 -32.89 1 45.71 13 ALA B N 1
ATOM 2616 C CA . ALA B 1 13 ? 55.238 14.946 -31.995 1 45.71 13 ALA B CA 1
ATOM 2617 C C . ALA B 1 13 ? 54.762 15.463 -30.64 1 45.71 13 ALA B C 1
ATOM 2619 O O . ALA B 1 13 ? 53.827 14.915 -30.052 1 45.71 13 ALA B O 1
ATOM 2620 N N . SER B 1 14 ? 55.356 16.631 -30.228 1 48.31 14 SER B N 1
ATOM 2621 C CA . SER B 1 14 ? 54.901 17.215 -28.97 1 48.31 14 SER B CA 1
ATOM 2622 C C . SER B 1 14 ? 53.503 17.808 -29.111 1 48.31 14 SER B C 1
ATOM 2624 O O . SER B 1 14 ? 52.676 17.682 -28.205 1 48.31 14 SER B O 1
ATOM 2626 N N . GLU B 1 15 ? 53.235 18.43 -30.295 1 49.54 15 GLU B N 1
ATOM 2627 C CA . GLU B 1 15 ? 51.905 19.001 -30.485 1 49.54 15 GLU B CA 1
ATOM 2628 C C . GLU B 1 15 ? 50.852 17.908 -30.643 1 49.54 15 GLU B C 1
ATOM 2630 O O . GLU B 1 15 ? 49.749 18.019 -30.104 1 49.54 15 GLU B O 1
ATOM 2635 N N . VAL B 1 16 ? 51.258 16.719 -31.287 1 47.25 16 VAL B N 1
ATOM 2636 C CA . VAL B 1 16 ? 50.324 15.603 -31.394 1 47.25 16 VAL B CA 1
ATOM 2637 C C . VAL B 1 16 ? 50.151 14.94 -30.029 1 47.25 16 VAL B C 1
ATOM 2639 O O . VAL B 1 16 ? 49.04 14.559 -29.653 1 47.25 16 VAL B O 1
ATOM 2642 N N . GLY B 1 17 ? 51.272 14.938 -29.228 1 43.21 17 GLY B N 1
ATOM 2643 C CA . GLY B 1 17 ? 51.147 14.425 -27.873 1 43.21 17 GLY B CA 1
ATOM 2644 C C . GLY B 1 17 ? 50.238 15.268 -26.999 1 43.21 17 GLY B C 1
ATOM 2645 O O . GLY B 1 17 ? 49.479 14.734 -26.187 1 43.21 17 GLY B O 1
ATOM 2646 N N . LEU B 1 18 ? 50.31 16.602 -27.183 1 44.92 18 LEU B N 1
ATOM 2647 C CA . LEU B 1 18 ? 49.441 17.466 -26.391 1 44.92 18 LEU B CA 1
ATOM 2648 C C . LEU B 1 18 ? 47.989 17.331 -26.836 1 44.92 18 LEU B C 1
ATOM 2650 O O . LEU B 1 18 ? 47.081 17.287 -26.002 1 44.92 18 LEU B O 1
ATOM 2654 N N . LYS B 1 19 ? 47.699 17.173 -28.175 1 43.77 19 LYS B N 1
ATOM 2655 C CA . LYS B 1 19 ? 46.32 17.01 -28.627 1 43.77 19 LYS B CA 1
ATOM 2656 C C . LYS B 1 19 ? 45.763 15.651 -28.213 1 43.77 19 LYS B C 1
ATOM 2658 O O . LYS B 1 19 ? 44.593 15.541 -27.84 1 43.77 19 LYS B O 1
ATOM 2663 N N . CYS B 1 20 ? 46.643 14.577 -28.194 1 40.21 20 CYS B N 1
ATOM 2664 C CA . CYS B 1 20 ? 46.17 13.284 -27.713 1 40.21 20 CYS B CA 1
ATOM 2665 C C . CYS B 1 20 ? 45.872 13.333 -26.219 1 40.21 20 CYS B C 1
ATOM 2667 O O . CYS B 1 20 ? 44.875 12.772 -25.762 1 40.21 20 CYS B O 1
ATOM 2669 N N . ARG B 1 21 ? 46.688 14.096 -25.397 1 43.56 21 ARG B N 1
ATOM 2670 C CA . ARG B 1 21 ? 46.388 14.23 -23.975 1 43.56 21 ARG B CA 1
ATOM 2671 C C . ARG B 1 21 ? 45.095 15.009 -23.759 1 43.56 21 ARG B C 1
ATOM 2673 O O . ARG B 1 21 ? 44.29 14.658 -22.893 1 43.56 21 ARG B O 1
ATOM 2680 N N . GLU B 1 22 ? 44.873 16.057 -24.551 1 45.9 22 GLU B N 1
ATOM 2681 C CA . GLU B 1 22 ? 43.619 16.794 -24.421 1 45.9 22 GLU B CA 1
ATOM 2682 C C . GLU B 1 22 ? 42.431 15.943 -24.859 1 45.9 22 GLU B C 1
ATOM 2684 O O . GLU B 1 22 ? 41.37 15.979 -24.232 1 45.9 22 GLU B O 1
ATOM 2689 N N . GLU B 1 23 ? 42.601 15.126 -25.928 1 45.31 23 GLU B N 1
ATOM 2690 C CA . GLU B 1 23 ? 41.513 14.239 -26.329 1 45.31 23 GLU B CA 1
ATOM 2691 C C . GLU B 1 23 ? 41.326 13.106 -25.324 1 45.31 23 GLU B C 1
ATOM 2693 O O . GLU B 1 23 ? 40.196 12.717 -25.023 1 45.31 23 GLU B O 1
ATOM 2698 N N . LEU B 1 24 ? 42.449 12.662 -24.705 1 47.06 24 LEU B N 1
ATOM 2699 C CA . LEU B 1 24 ? 42.328 11.646 -23.665 1 47.06 24 LEU B CA 1
ATOM 2700 C C . LEU B 1 24 ? 41.69 12.228 -22.409 1 47.06 24 LEU B C 1
ATOM 2702 O O . LEU B 1 24 ? 40.893 11.56 -21.745 1 47.06 24 LEU B O 1
ATOM 2706 N N . MET B 1 25 ? 41.983 13.513 -22.033 1 46.59 25 MET B N 1
ATOM 2707 C CA . MET B 1 25 ? 41.328 14.121 -20.877 1 46.59 25 MET B CA 1
ATOM 2708 C C . MET B 1 25 ? 39.848 14.36 -21.154 1 46.59 25 MET B C 1
ATOM 2710 O O . MET B 1 25 ? 39.022 14.29 -20.242 1 46.59 25 MET B O 1
ATOM 2714 N N . GLY B 1 26 ? 39.543 14.698 -22.42 1 46.05 26 GLY B N 1
ATOM 2715 C CA . GLY B 1 26 ? 38.138 14.832 -22.77 1 46.05 26 GLY B CA 1
ATOM 2716 C C . GLY B 1 26 ? 37.371 13.527 -22.672 1 46.05 26 GLY B C 1
ATOM 2717 O O . GLY B 1 26 ? 36.23 13.506 -22.207 1 46.05 26 GLY B O 1
ATOM 2718 N N . CYS B 1 27 ? 38.048 12.419 -23.136 1 50.63 27 CYS B N 1
ATOM 2719 C CA . CYS B 1 27 ? 37.419 11.106 -23.055 1 50.63 27 CYS B CA 1
ATOM 2720 C C . CYS B 1 27 ? 37.323 10.634 -21.609 1 50.63 27 CYS B C 1
ATOM 2722 O O . CYS B 1 27 ? 36.402 9.898 -21.252 1 50.63 27 CYS B O 1
ATOM 2724 N N . TYR B 1 28 ? 38.273 11.031 -20.734 1 50.65 28 TYR B N 1
ATOM 2725 C CA . TYR B 1 28 ? 38.217 10.621 -19.335 1 50.65 28 TYR B CA 1
ATOM 2726 C C . TYR B 1 28 ? 37.075 11.32 -18.607 1 50.65 28 TYR B C 1
ATOM 2728 O O . TYR B 1 28 ? 36.378 10.705 -17.797 1 50.65 28 TYR B O 1
ATOM 2736 N N . ARG B 1 29 ? 36.805 12.654 -18.914 1 52.9 29 ARG B N 1
ATOM 2737 C CA . ARG B 1 29 ? 35.682 13.342 -18.286 1 52.9 29 ARG B CA 1
ATOM 2738 C C . ARG B 1 29 ? 34.352 12.775 -18.773 1 52.9 29 ARG B C 1
ATOM 2740 O O . ARG B 1 29 ? 33.406 12.641 -17.994 1 52.9 29 ARG B O 1
ATOM 2747 N N . VAL B 1 30 ? 34.358 12.371 -20.071 1 54.7 30 VAL B N 1
ATOM 2748 C CA . VAL B 1 30 ? 33.137 11.746 -20.568 1 54.7 30 VAL B CA 1
ATOM 2749 C C . VAL B 1 30 ? 32.99 10.349 -19.969 1 54.7 30 VAL B C 1
ATOM 2751 O O . VAL B 1 30 ? 31.897 9.957 -19.554 1 54.7 30 VAL B O 1
ATOM 2754 N N . PHE B 1 31 ? 34.109 9.629 -19.69 1 55.8 31 PHE B N 1
ATOM 2755 C CA . PHE B 1 31 ? 34.052 8.317 -19.058 1 55.8 31 PHE B CA 1
ATOM 2756 C C . PHE B 1 31 ? 33.683 8.441 -17.584 1 55.8 31 PHE B C 1
ATOM 2758 O O . PHE B 1 31 ? 32.902 7.641 -17.065 1 55.8 31 PHE B O 1
ATOM 2765 N N . GLN B 1 32 ? 34.208 9.521 -16.875 1 52.01 32 GLN B N 1
ATOM 2766 C CA . GLN B 1 32 ? 33.83 9.709 -15.479 1 52.01 32 GLN B CA 1
ATOM 2767 C C . GLN B 1 32 ? 32.364 10.115 -15.356 1 52.01 32 GLN B C 1
ATOM 2769 O O . GLN B 1 32 ? 31.654 9.634 -14.471 1 52.01 32 GLN B O 1
ATOM 2774 N N . VAL B 1 33 ? 31.874 10.997 -16.267 1 52.71 33 VAL B N 1
ATOM 2775 C CA . VAL B 1 33 ? 30.468 11.382 -16.216 1 52.71 33 VAL B CA 1
ATOM 2776 C C . VAL B 1 33 ? 29.592 10.194 -16.609 1 52.71 33 VAL B C 1
ATOM 2778 O O . VAL B 1 33 ? 28.57 9.931 -15.971 1 52.71 33 VAL B O 1
ATOM 2781 N N . VAL B 1 34 ? 30.038 9.332 -17.569 1 50.17 34 VAL B N 1
ATOM 2782 C CA . VAL B 1 34 ? 29.262 8.155 -17.945 1 50.17 34 VAL B CA 1
ATOM 2783 C C . VAL B 1 34 ? 29.313 7.122 -16.821 1 50.17 34 VAL B C 1
ATOM 2785 O O . VAL B 1 34 ? 28.308 6.473 -16.52 1 50.17 34 VAL B O 1
ATOM 2788 N N . ALA B 1 35 ? 30.453 7.003 -16.078 1 48.25 35 ALA B N 1
ATOM 2789 C CA . ALA B 1 35 ? 30.536 6.081 -14.948 1 48.25 35 ALA B CA 1
ATOM 2790 C C . ALA B 1 35 ? 29.662 6.552 -13.79 1 48.25 35 ALA B C 1
ATOM 2792 O O . ALA B 1 35 ? 28.994 5.745 -13.14 1 48.25 35 ALA B O 1
ATOM 2793 N N . ILE B 1 36 ? 29.725 7.919 -13.519 1 45.43 36 ILE B N 1
ATOM 2794 C CA . ILE B 1 36 ? 28.911 8.43 -12.422 1 45.43 36 ILE B CA 1
ATOM 2795 C C . ILE B 1 36 ? 27.431 8.31 -12.778 1 45.43 36 ILE B C 1
ATOM 2797 O O . ILE B 1 36 ? 26.614 7.921 -11.94 1 45.43 36 ILE B O 1
ATOM 2801 N N . VAL B 1 37 ? 27.048 8.582 -14.043 1 43.31 37 VAL B N 1
ATOM 2802 C CA . VAL B 1 37 ? 25.645 8.466 -14.427 1 43.31 37 VAL B CA 1
ATOM 2803 C C . VAL B 1 37 ? 25.235 6.995 -14.449 1 43.31 37 VAL B C 1
ATOM 2805 O O . VAL B 1 37 ? 24.092 6.658 -14.133 1 43.31 37 VAL B O 1
ATOM 2808 N N . SER B 1 38 ? 26.169 6.074 -14.672 1 39.79 38 SER B N 1
ATOM 2809 C CA . SER B 1 38 ? 25.838 4.653 -14.667 1 39.79 38 SER B CA 1
ATOM 2810 C C . SER B 1 38 ? 25.612 4.143 -13.248 1 39.79 38 SER B C 1
ATOM 2812 O O . SER B 1 38 ? 24.939 3.129 -13.047 1 39.79 38 SER B O 1
ATOM 2814 N N . PHE B 1 39 ? 26.34 4.673 -12.251 1 38.54 39 PHE B N 1
ATOM 2815 C CA . PHE B 1 39 ? 26.18 4.143 -10.902 1 38.54 39 PHE B CA 1
ATOM 2816 C C . PHE B 1 39 ? 24.812 4.506 -10.336 1 38.54 39 PHE B C 1
ATOM 2818 O O . PHE B 1 39 ? 24.309 3.833 -9.434 1 38.54 39 PHE B O 1
ATOM 2825 N N . VAL B 1 40 ? 24.346 5.709 -10.641 1 35.59 40 VAL B N 1
ATOM 2826 C CA . VAL B 1 40 ? 23.08 6.123 -10.045 1 35.59 40 VAL B CA 1
ATOM 2827 C C . VAL B 1 40 ? 21.945 5.255 -10.585 1 35.59 40 VAL B C 1
ATOM 2829 O O . VAL B 1 40 ? 20.853 5.223 -10.013 1 35.59 40 VAL B O 1
ATOM 2832 N N . LEU B 1 41 ? 22.148 4.595 -11.685 1 35.51 41 LEU B N 1
ATOM 2833 C CA . LEU B 1 41 ? 21.037 3.868 -12.289 1 35.51 41 LEU B CA 1
ATOM 2834 C C . LEU B 1 41 ? 20.819 2.53 -11.591 1 35.51 41 LEU B C 1
ATOM 2836 O O . LEU B 1 41 ? 19.941 1.757 -11.98 1 35.51 41 LEU B O 1
ATOM 2840 N N . PHE B 1 42 ? 21.777 2.125 -10.743 1 34.72 42 PHE B N 1
ATOM 2841 C CA . PHE B 1 42 ? 21.555 0.777 -10.233 1 34.72 42 PHE B CA 1
ATOM 2842 C C . PHE B 1 42 ? 20.672 0.807 -8.991 1 34.72 42 PHE B C 1
ATOM 2844 O O . PHE B 1 42 ? 21.167 0.691 -7.868 1 34.72 42 PHE B O 1
ATOM 2851 N N . LEU B 1 43 ? 19.68 1.587 -8.924 1 33.7 43 LEU B N 1
ATOM 2852 C CA . LEU B 1 43 ? 18.796 1.507 -7.767 1 33.7 43 LEU B CA 1
ATOM 2853 C C . LEU B 1 43 ? 18.116 0.144 -7.694 1 33.7 43 LEU B C 1
ATOM 2855 O O . LEU B 1 43 ? 17.506 -0.302 -8.669 1 33.7 43 LEU B O 1
ATOM 2859 N N . PRO B 1 44 ? 18.581 -0.719 -6.719 1 33.1 44 PRO B N 1
ATOM 2860 C CA . PRO B 1 44 ? 17.977 -2.049 -6.616 1 33.1 44 PRO B CA 1
ATOM 2861 C C . PRO B 1 44 ? 16.46 -1.998 -6.457 1 33.1 44 PRO B C 1
ATOM 2863 O O . PRO B 1 44 ? 15.947 -1.227 -5.642 1 33.1 44 PRO B O 1
ATOM 2866 N N . ASN B 1 45 ? 15.769 -2.345 -7.403 1 36.34 45 ASN B N 1
ATOM 2867 C CA . ASN B 1 45 ? 14.331 -2.577 -7.48 1 36.34 45 ASN B CA 1
ATOM 2868 C C . ASN B 1 45 ? 13.883 -3.655 -6.497 1 36.34 45 ASN B C 1
ATOM 2870 O O . ASN B 1 45 ? 14.462 -4.742 -6.456 1 36.34 45 ASN B O 1
ATOM 2874 N N . ARG B 1 46 ? 13.345 -3.409 -5.285 1 36.79 46 ARG B N 1
ATOM 2875 C CA . ARG B 1 46 ? 12.686 -4.234 -4.278 1 36.79 46 ARG B CA 1
ATOM 2876 C C . ARG B 1 46 ? 11.764 -5.259 -4.928 1 36.79 46 ARG B C 1
ATOM 2878 O O . ARG B 1 46 ? 10.968 -4.918 -5.805 1 36.79 46 ARG B O 1
ATOM 2885 N N . SER B 1 47 ? 12.16 -6.586 -4.778 1 33.21 47 SER B N 1
ATOM 2886 C CA . SER B 1 47 ? 11.533 -7.78 -5.336 1 33.21 47 SER B CA 1
ATOM 2887 C C . SER B 1 47 ? 10.178 -8.047 -4.69 1 33.21 47 SER B C 1
ATOM 2889 O O . SER B 1 47 ? 10.108 -8.482 -3.539 1 33.21 47 SER B O 1
ATOM 2891 N N . HIS B 1 48 ? 9.218 -7.333 -4.76 1 40.93 48 HIS B N 1
ATOM 2892 C CA . HIS B 1 48 ? 7.829 -7.627 -4.424 1 40.93 48 HIS B CA 1
ATOM 2893 C C . HIS B 1 48 ? 7.245 -8.677 -5.364 1 40.93 48 HIS B C 1
ATOM 2895 O O . HIS B 1 48 ? 7.718 -8.838 -6.492 1 40.93 48 HIS B O 1
ATOM 2901 N N . ALA B 1 49 ? 6.612 -9.844 -4.941 1 47.05 49 ALA B N 1
ATOM 2902 C CA . ALA B 1 49 ? 5.774 -10.683 -5.793 1 47.05 49 ALA B CA 1
ATOM 2903 C C . ALA B 1 49 ? 5.257 -9.899 -6.997 1 47.05 49 ALA B C 1
ATOM 2905 O O . ALA B 1 49 ? 5.808 -8.853 -7.347 1 47.05 49 ALA B O 1
ATOM 2906 N N . TRP B 1 50 ? 4.243 -10.545 -7.573 1 75.28 50 TRP B N 1
ATOM 2907 C CA . TRP B 1 50 ? 3.783 -9.535 -8.521 1 75.28 50 TRP B CA 1
ATOM 2908 C C . TRP B 1 50 ? 3.929 -8.134 -7.937 1 75.28 50 TRP B C 1
ATOM 2910 O O . TRP B 1 50 ? 3.616 -7.907 -6.766 1 75.28 50 TRP B O 1
ATOM 2920 N N . GLY B 1 51 ? 4.665 -7.393 -8.676 1 86.14 51 GLY B N 1
ATOM 2921 C CA . GLY B 1 51 ? 4.544 -6.001 -8.271 1 86.14 51 GLY B CA 1
ATOM 2922 C C . GLY B 1 51 ? 3.104 -5.548 -8.115 1 86.14 51 GLY B C 1
ATOM 2923 O O . GLY B 1 51 ? 2.177 -6.342 -8.285 1 86.14 51 GLY B O 1
ATOM 2924 N N . GLU B 1 52 ? 2.861 -4.461 -7.721 1 89.42 52 GLU B N 1
ATOM 2925 C CA . GLU B 1 52 ? 1.532 -3.916 -7.458 1 89.42 52 GLU B CA 1
ATOM 2926 C C . GLU B 1 52 ? 0.598 -4.142 -8.644 1 89.42 52 GLU B C 1
ATOM 2928 O O . GLU B 1 52 ? -0.546 -4.567 -8.467 1 89.42 52 GLU B O 1
ATOM 2933 N N . ASP B 1 53 ? 1.087 -3.972 -9.849 1 94.5 53 ASP B N 1
ATOM 2934 C CA . ASP B 1 53 ? 0.259 -4.142 -11.038 1 94.5 53 ASP B CA 1
ATOM 2935 C C . ASP B 1 53 ? -0.136 -5.605 -11.228 1 94.5 53 ASP B C 1
ATOM 2937 O O . ASP B 1 53 ? -1.291 -5.907 -11.534 1 94.5 53 ASP B O 1
ATOM 2941 N N . GLY B 1 54 ? 0.82 -6.502 -11.063 1 97.73 54 GLY B N 1
ATOM 2942 C CA . GLY B 1 54 ? 0.513 -7.916 -11.207 1 97.73 54 GLY B CA 1
ATOM 2943 C C . GLY B 1 54 ? -0.557 -8.395 -10.244 1 97.73 54 GLY B C 1
ATOM 2944 O O . GLY B 1 54 ? -1.479 -9.113 -10.639 1 97.73 54 GLY B O 1
ATOM 2945 N N . HIS B 1 55 ? -0.464 -7.978 -9 1 98.34 55 HIS B N 1
ATOM 2946 C CA . HIS B 1 55 ? -1.47 -8.353 -8.012 1 98.34 55 HIS B CA 1
ATOM 2947 C C . HIS B 1 55 ? -2.823 -7.733 -8.341 1 98.34 55 HIS B C 1
ATOM 2949 O O . HIS B 1 55 ? -3.861 -8.382 -8.193 1 98.34 55 HIS B O 1
ATOM 2955 N N . ALA B 1 56 ? -2.806 -6.49 -8.757 1 97.79 56 ALA B N 1
ATOM 2956 C CA . ALA B 1 56 ? -4.054 -5.831 -9.133 1 97.79 56 ALA B CA 1
ATOM 2957 C C . ALA B 1 56 ? -4.733 -6.56 -10.289 1 97.79 56 ALA B C 1
ATOM 2959 O O . ALA B 1 56 ? -5.952 -6.747 -10.283 1 97.79 56 ALA B O 1
ATOM 2960 N N . ILE B 1 57 ? -3.956 -6.954 -11.256 1 98.55 57 ILE B N 1
ATOM 2961 C CA . ILE B 1 57 ? -4.478 -7.636 -12.435 1 98.55 57 ILE B CA 1
ATOM 2962 C C . ILE B 1 57 ? -5.132 -8.953 -12.023 1 98.55 57 ILE B C 1
ATOM 2964 O O . ILE B 1 57 ? -6.26 -9.246 -12.426 1 98.55 57 ILE B O 1
ATOM 2968 N N . VAL B 1 58 ? -4.478 -9.741 -11.197 1 98.8 58 VAL B N 1
ATOM 2969 C CA . VAL B 1 58 ? -5.005 -11.015 -10.717 1 98.8 58 VAL B CA 1
ATOM 2970 C C . VAL B 1 58 ? -6.341 -10.79 -10.013 1 98.8 58 VAL B C 1
ATOM 2972 O O . VAL B 1 58 ? -7.316 -11.498 -10.277 1 98.8 58 VAL B O 1
ATOM 2975 N N . CYS B 1 59 ? -6.418 -9.821 -9.198 1 98.82 59 CYS B N 1
ATOM 2976 C CA . CYS B 1 59 ? -7.615 -9.573 -8.402 1 98.82 59 CYS B CA 1
ATOM 2977 C C . CYS B 1 59 ? -8.735 -9.002 -9.264 1 98.82 59 CYS B C 1
ATOM 2979 O O . CYS B 1 59 ? -9.911 -9.282 -9.027 1 98.82 59 CYS B O 1
ATOM 2981 N N . LYS B 1 60 ? -8.387 -8.174 -10.266 1 98.66 60 LYS B N 1
ATOM 2982 C CA . LYS B 1 60 ? -9.404 -7.669 -11.183 1 98.66 60 LYS B CA 1
ATOM 2983 C C . LYS B 1 60 ? -10.044 -8.805 -11.976 1 98.66 60 LYS B C 1
ATOM 2985 O O . LYS B 1 60 ? -11.268 -8.862 -12.112 1 98.66 60 LYS B O 1
ATOM 2990 N N . ILE B 1 61 ? -9.203 -9.677 -12.487 1 98.74 61 ILE B N 1
ATOM 2991 C CA . ILE B 1 61 ? -9.71 -10.833 -13.219 1 98.74 61 ILE B CA 1
ATOM 2992 C C . ILE B 1 61 ? -10.614 -11.663 -12.311 1 98.74 61 ILE B C 1
ATOM 2994 O O . ILE B 1 61 ? -11.708 -12.066 -12.714 1 98.74 61 ILE B O 1
ATOM 2998 N N . ALA B 1 62 ? -10.182 -11.892 -11.105 1 98.87 62 ALA B N 1
ATOM 2999 C CA . ALA B 1 62 ? -10.94 -12.715 -10.166 1 98.87 62 ALA B CA 1
ATOM 3000 C C . ALA B 1 62 ? -12.294 -12.085 -9.853 1 98.87 62 ALA B C 1
ATOM 3002 O O . ALA B 1 62 ? -13.323 -12.765 -9.879 1 98.87 62 ALA B O 1
ATOM 3003 N N . GLN B 1 63 ? -12.247 -10.83 -9.515 1 98.47 63 GLN B N 1
ATOM 3004 C CA . GLN B 1 63 ? -13.466 -10.161 -9.073 1 98.47 63 GLN B CA 1
ATOM 3005 C C . GLN B 1 63 ? -14.541 -10.204 -10.156 1 98.47 63 GLN B C 1
ATOM 3007 O O . GLN B 1 63 ? -15.729 -10.335 -9.854 1 98.47 63 GLN B O 1
ATOM 3012 N N . ASP B 1 64 ? -14.168 -10.161 -11.398 1 97.65 64 ASP B N 1
ATOM 3013 C CA . ASP B 1 64 ? -15.089 -10.166 -12.53 1 97.65 64 ASP B CA 1
ATOM 3014 C C . ASP B 1 64 ? -15.677 -11.558 -12.753 1 97.65 64 ASP B C 1
ATOM 3016 O O . ASP B 1 64 ? -16.638 -11.718 -13.508 1 97.65 64 ASP B O 1
ATOM 3020 N N . ARG B 1 65 ? -15.227 -12.483 -12.038 1 97.85 65 ARG B N 1
ATOM 3021 C CA . ARG B 1 65 ? -15.634 -13.86 -12.296 1 97.85 65 ARG B CA 1
ATOM 3022 C C . ARG B 1 65 ? -16.334 -14.461 -11.081 1 97.85 65 ARG B C 1
ATOM 3024 O O . ARG B 1 65 ? -16.627 -15.658 -11.056 1 97.85 65 ARG B O 1
ATOM 3031 N N . LEU B 1 66 ? -16.554 -13.671 -10.129 1 98.49 66 LEU B N 1
ATOM 3032 C CA . LEU B 1 66 ? -17.198 -14.149 -8.91 1 98.49 66 LEU B CA 1
ATOM 3033 C C . LEU B 1 66 ? -18.676 -14.434 -9.153 1 98.49 66 LEU B C 1
ATOM 3035 O O . LEU B 1 66 ? -19.346 -13.692 -9.876 1 98.49 66 LEU B O 1
ATOM 3039 N N . SER B 1 67 ? -19.158 -15.505 -8.561 1 98.1 67 SER B N 1
ATOM 3040 C CA . SER B 1 67 ? -20.598 -15.73 -8.495 1 98.1 67 SER B CA 1
ATOM 3041 C C . SER B 1 67 ? -21.293 -14.636 -7.691 1 98.1 67 SER B C 1
ATOM 3043 O O . SER B 1 67 ? -20.638 -13.865 -6.986 1 98.1 67 SER B O 1
ATOM 3045 N N . SER B 1 68 ? -22.618 -14.572 -7.772 1 97.03 68 SER B N 1
ATOM 3046 C CA . SER B 1 68 ? -23.372 -13.56 -7.04 1 97.03 68 SER B CA 1
ATOM 3047 C C . SER B 1 68 ? -23.158 -13.692 -5.535 1 97.03 68 SER B C 1
ATOM 3049 O O . SER B 1 68 ? -22.975 -12.692 -4.839 1 97.03 68 SER B O 1
ATOM 3051 N N . GLY B 1 69 ? -23.208 -14.931 -5.047 1 96.54 69 GLY B N 1
ATOM 3052 C CA . GLY B 1 69 ? -22.98 -15.167 -3.63 1 96.54 69 GLY B CA 1
ATOM 3053 C C . GLY B 1 69 ? -21.585 -14.78 -3.178 1 96.54 69 GLY B C 1
ATOM 3054 O O . GLY B 1 69 ? -21.419 -14.142 -2.136 1 96.54 69 GLY B O 1
ATOM 3055 N N . ALA B 1 70 ? -20.616 -15.132 -3.956 1 98.23 70 ALA B N 1
ATOM 3056 C CA . ALA B 1 70 ? -19.232 -14.809 -3.619 1 98.23 70 ALA B CA 1
ATOM 3057 C C . ALA B 1 70 ? -18.988 -13.304 -3.686 1 98.23 70 ALA B C 1
ATOM 3059 O O . ALA B 1 70 ? -18.286 -12.745 -2.84 1 98.23 70 ALA B O 1
ATOM 3060 N N . ALA B 1 71 ? -19.546 -12.674 -4.703 1 98.24 71 ALA B N 1
ATOM 3061 C CA . ALA B 1 71 ? -19.402 -11.226 -4.837 1 98.24 71 ALA B CA 1
ATOM 3062 C C . ALA B 1 71 ? -19.972 -10.504 -3.62 1 98.24 71 ALA B C 1
ATOM 3064 O O . ALA B 1 71 ? -19.382 -9.538 -3.131 1 98.24 71 ALA B O 1
ATOM 3065 N N . ALA B 1 72 ? -21.086 -10.959 -3.159 1 97.31 72 ALA B N 1
ATOM 3066 C CA . ALA B 1 72 ? -21.711 -10.36 -1.983 1 97.31 72 ALA B CA 1
ATOM 3067 C C . ALA B 1 72 ? -20.845 -10.555 -0.742 1 97.31 72 ALA B C 1
ATOM 3069 O O . ALA B 1 72 ? -20.688 -9.634 0.064 1 97.31 72 ALA B O 1
ATOM 3070 N N . ALA B 1 73 ? -20.314 -11.762 -0.597 1 98.07 73 ALA B N 1
ATOM 3071 C CA . ALA B 1 73 ? -19.462 -12.061 0.551 1 98.07 73 ALA B CA 1
ATOM 3072 C C . ALA B 1 73 ? -18.189 -11.22 0.523 1 98.07 73 ALA B C 1
ATOM 3074 O O . ALA B 1 73 ? -17.78 -10.667 1.547 1 98.07 73 ALA B O 1
ATOM 3075 N N . VAL B 1 74 ? -17.554 -11.139 -0.663 1 98.58 74 VAL B N 1
ATOM 3076 C CA . VAL B 1 74 ? -16.334 -10.354 -0.819 1 98.58 74 VAL B CA 1
ATOM 3077 C C . VAL B 1 74 ? -16.62 -8.887 -0.507 1 98.58 74 VAL B C 1
ATOM 3079 O O . VAL B 1 74 ? -15.861 -8.241 0.219 1 98.58 74 VAL B O 1
ATOM 3082 N N . LYS B 1 75 ? -17.702 -8.404 -1.035 1 97.96 75 LYS B N 1
ATOM 3083 C CA . LYS B 1 75 ? -18.088 -7.023 -0.759 1 97.96 75 LYS B CA 1
ATOM 3084 C C . LYS B 1 75 ? -18.251 -6.787 0.74 1 97.96 75 LYS B C 1
ATOM 3086 O O . LYS B 1 75 ? -17.808 -5.763 1.264 1 97.96 75 LYS B O 1
ATOM 3091 N N . LYS B 1 76 ? -18.862 -7.743 1.403 1 97.23 76 LYS B N 1
ATOM 3092 C CA . LYS B 1 76 ? -19.11 -7.629 2.838 1 97.23 76 LYS B CA 1
ATOM 3093 C C . LYS B 1 76 ? -17.803 -7.661 3.625 1 97.23 76 LYS B C 1
ATOM 3095 O O . LYS B 1 76 ? -17.674 -6.99 4.652 1 97.23 76 LYS B O 1
ATOM 3100 N N . LEU B 1 77 ? -16.849 -8.389 3.148 1 97.68 77 LEU B N 1
ATOM 3101 C CA . LEU B 1 77 ? -15.605 -8.59 3.883 1 97.68 77 LEU B CA 1
ATOM 3102 C C . LEU B 1 77 ? -14.613 -7.47 3.589 1 97.68 77 LEU B C 1
ATOM 3104 O O . LEU B 1 77 ? -13.706 -7.213 4.384 1 97.68 77 LEU B O 1
ATOM 3108 N N . LEU B 1 78 ? -14.699 -6.843 2.459 1 97.2 78 LEU B N 1
ATOM 3109 C CA . LEU B 1 78 ? -13.774 -5.769 2.115 1 97.2 78 LEU B CA 1
ATOM 3110 C C . LEU B 1 78 ? -13.983 -4.56 3.021 1 97.2 78 LEU B C 1
ATOM 3112 O O . LEU B 1 78 ? -15.121 -4.205 3.336 1 97.2 78 LEU B O 1
ATOM 3116 N N . PRO B 1 79 ? -12.875 -4.036 3.513 1 91.19 79 PRO B N 1
ATOM 3117 C CA . PRO B 1 79 ? -13.051 -2.781 4.248 1 91.19 79 PRO B CA 1
ATOM 3118 C C . PRO B 1 79 ? -13.687 -1.684 3.398 1 91.19 79 PRO B C 1
ATOM 3120 O O . PRO B 1 79 ? -13.563 -1.698 2.171 1 91.19 79 PRO B O 1
ATOM 3123 N N . LYS B 1 80 ? -14.286 -0.789 4.014 1 84.34 80 LYS B N 1
ATOM 3124 C CA . LYS B 1 80 ? -14.967 0.295 3.312 1 84.34 80 LYS B CA 1
ATOM 3125 C C . LYS B 1 80 ? -14.001 1.056 2.408 1 84.34 80 LYS B C 1
ATOM 3127 O O . LYS B 1 80 ? -14.381 1.51 1.327 1 84.34 80 LYS B O 1
ATOM 3132 N N . SER B 1 81 ? -12.802 1.145 2.791 1 81.11 81 SER B N 1
ATOM 3133 C CA . SER B 1 81 ? -11.796 1.901 2.053 1 81.11 81 SER B CA 1
ATOM 3134 C C . SER B 1 81 ? -11.486 1.247 0.711 1 81.11 81 SER B C 1
ATOM 3136 O O . SER B 1 81 ? -10.884 1.871 -0.166 1 81.11 81 SER B O 1
ATOM 3138 N N . ALA B 1 82 ? -11.853 0.052 0.539 1 91.63 82 ALA B N 1
ATOM 3139 C CA . ALA B 1 82 ? -11.6 -0.642 -0.721 1 91.63 82 ALA B CA 1
ATOM 3140 C C . ALA B 1 82 ? -12.651 -0.28 -1.766 1 91.63 82 ALA B C 1
ATOM 3142 O O . ALA B 1 82 ? -12.468 -0.547 -2.957 1 91.63 82 ALA B O 1
ATOM 3143 N N . ASN B 1 83 ? -13.791 0.282 -1.339 1 89.68 83 ASN B N 1
ATOM 3144 C CA . ASN B 1 83 ? -14.884 0.649 -2.232 1 89.68 83 ASN B CA 1
ATOM 3145 C C . ASN B 1 83 ? -15.256 -0.499 -3.166 1 89.68 83 ASN B C 1
ATOM 3147 O O . ASN B 1 83 ? -15.321 -0.319 -4.383 1 89.68 83 ASN B O 1
ATOM 3151 N N . ASN B 1 84 ? -15.308 -1.69 -2.653 1 95.38 84 ASN B N 1
ATOM 3152 C CA . ASN B 1 84 ? -15.699 -2.919 -3.333 1 95.38 84 ASN B CA 1
ATOM 3153 C C . ASN B 1 84 ? -14.719 -3.281 -4.445 1 95.38 84 ASN B C 1
ATOM 3155 O O . ASN B 1 84 ? -15.074 -3.996 -5.384 1 95.38 84 ASN B O 1
ATOM 3159 N N . ASP B 1 85 ? -13.53 -2.741 -4.394 1 96.13 85 ASP B N 1
ATOM 3160 C CA . ASP B 1 85 ? -12.467 -3.039 -5.349 1 96.13 85 ASP B CA 1
ATOM 3161 C C . ASP B 1 85 ? -11.4 -3.934 -4.723 1 96.13 85 ASP B C 1
ATOM 3163 O O . ASP B 1 85 ? -10.484 -3.445 -4.059 1 96.13 85 ASP B O 1
ATOM 3167 N N . LEU B 1 86 ? -11.506 -5.152 -4.96 1 98 86 LEU B N 1
ATOM 3168 C CA . LEU B 1 86 ? -10.576 -6.12 -4.388 1 98 86 LEU B CA 1
ATOM 3169 C C . LEU B 1 86 ? -9.142 -5.805 -4.8 1 98 86 LEU B C 1
ATOM 3171 O O . LEU B 1 86 ? -8.21 -5.996 -4.015 1 98 86 LEU B O 1
ATOM 3175 N N . ALA B 1 87 ? -8.973 -5.322 -6.04 1 97.58 87 ALA B N 1
ATOM 3176 C CA . ALA B 1 87 ? -7.651 -5.04 -6.595 1 97.58 87 ALA B CA 1
ATOM 3177 C C . ALA B 1 87 ? -6.928 -3.976 -5.775 1 97.58 87 ALA B C 1
ATOM 3179 O O . ALA B 1 87 ? -5.704 -4.019 -5.632 1 97.58 87 ALA B O 1
ATOM 3180 N N . SER B 1 88 ? -7.658 -3.105 -5.182 1 92.86 88 SER B N 1
ATOM 3181 C CA . SER B 1 88 ? -7.073 -2.003 -4.425 1 92.86 88 SER B CA 1
ATOM 3182 C C . SER B 1 88 ? -6.405 -2.503 -3.149 1 92.86 88 SER B C 1
ATOM 3184 O O . SER B 1 88 ? -5.625 -1.78 -2.526 1 92.86 88 SER B O 1
ATOM 3186 N N . LYS B 1 89 ? -6.648 -3.755 -2.781 1 95.29 89 LYS B N 1
ATOM 3187 C CA . LYS B 1 89 ? -6.109 -4.295 -1.536 1 95.29 89 LYS B CA 1
ATOM 3188 C C . LYS B 1 89 ? -5.267 -5.541 -1.796 1 95.29 89 LYS B C 1
ATOM 3190 O O . LYS B 1 89 ? -4.779 -6.174 -0.858 1 95.29 89 LYS B O 1
ATOM 3195 N N . CYS B 1 90 ? -5.007 -5.809 -3.01 1 96.86 90 CYS B N 1
ATOM 3196 C CA . CYS B 1 90 ? -4.407 -7.096 -3.341 1 96.86 90 CYS B CA 1
ATOM 3197 C C . CYS B 1 90 ? -2.916 -7.101 -3.023 1 96.86 90 CYS B C 1
ATOM 3199 O O . CYS B 1 90 ? -2.301 -8.164 -2.928 1 96.86 90 CYS B O 1
ATOM 3201 N N . SER B 1 91 ? -2.315 -5.958 -2.887 1 94.41 91 SER B N 1
ATOM 3202 C CA . SER B 1 91 ? -0.907 -5.891 -2.508 1 94.41 91 SER B CA 1
ATOM 3203 C C . SER B 1 91 ? -0.748 -5.629 -1.014 1 94.41 91 SER B C 1
ATOM 3205 O O . SER B 1 91 ? 0.366 -5.419 -0.53 1 94.41 91 SER B O 1
ATOM 3207 N N . TRP B 1 92 ? -1.876 -5.645 -0.296 1 95.01 92 TRP B N 1
ATOM 3208 C CA . TRP B 1 92 ? -1.941 -5.298 1.12 1 95.01 92 TRP B CA 1
ATOM 3209 C C . TRP B 1 92 ? -0.988 -6.163 1.937 1 95.01 92 TRP B C 1
ATOM 3211 O O . TRP B 1 92 ? -0.311 -5.668 2.841 1 95.01 92 TRP B O 1
ATOM 3221 N N . ALA B 1 93 ? -0.874 -7.406 1.68 1 96.14 93 ALA B N 1
ATOM 3222 C CA . ALA B 1 93 ? -0.089 -8.366 2.452 1 96.14 93 ALA B CA 1
ATOM 3223 C C . ALA B 1 93 ? 1.391 -7.992 2.449 1 96.14 93 ALA B C 1
ATOM 3225 O O . ALA B 1 93 ? 2.104 -8.248 3.422 1 96.14 93 ALA B O 1
ATOM 3226 N N . ASP B 1 94 ? 1.885 -7.364 1.412 1 93.59 94 ASP B N 1
ATOM 3227 C CA . ASP B 1 94 ? 3.282 -6.952 1.316 1 93.59 94 ASP B CA 1
ATOM 3228 C C . ASP B 1 94 ? 3.615 -5.889 2.36 1 93.59 94 ASP B C 1
ATOM 3230 O O . ASP B 1 94 ? 4.768 -5.756 2.773 1 93.59 94 ASP B O 1
ATOM 3234 N N . SER B 1 95 ? 2.647 -5.169 2.761 1 90.76 95 SER B N 1
ATOM 3235 C CA . SER B 1 95 ? 2.856 -4.058 3.685 1 90.76 95 SER B CA 1
ATOM 3236 C C . SER B 1 95 ? 3.003 -4.553 5.12 1 90.76 95 SER B C 1
ATOM 3238 O O . SER B 1 95 ? 3.38 -3.789 6.01 1 90.76 95 SER B O 1
ATOM 3240 N N . LEU B 1 96 ? 2.734 -5.825 5.366 1 93.46 96 LEU B N 1
ATOM 3241 C CA . LEU B 1 96 ? 2.658 -6.327 6.734 1 93.46 96 LEU B CA 1
ATOM 3242 C C . LEU B 1 96 ? 4.015 -6.846 7.198 1 93.46 96 LEU B C 1
ATOM 3244 O O . LEU B 1 96 ? 4.21 -7.107 8.388 1 93.46 96 LEU B O 1
ATOM 3248 N N . ARG B 1 97 ? 4.968 -6.942 6.339 1 89.57 97 ARG B N 1
ATOM 3249 C CA . ARG B 1 97 ? 6.239 -7.591 6.643 1 89.57 97 ARG B CA 1
ATOM 3250 C C . ARG B 1 97 ? 7.013 -6.811 7.7 1 89.57 97 ARG B C 1
ATOM 3252 O O . ARG B 1 97 ? 7.819 -7.385 8.436 1 89.57 97 ARG B O 1
ATOM 3259 N N . VAL B 1 98 ? 6.72 -5.497 7.797 1 87.51 98 VAL B N 1
ATOM 3260 C CA . VAL B 1 98 ? 7.39 -4.663 8.789 1 87.51 98 VAL B CA 1
ATOM 3261 C C . VAL B 1 98 ? 6.855 -4.988 10.182 1 87.51 98 VAL B C 1
ATOM 3263 O O . VAL B 1 98 ? 7.621 -5.061 11.146 1 87.51 98 VAL B O 1
ATOM 3266 N N . VAL B 1 99 ? 5.592 -5.296 10.248 1 90.69 99 VAL B N 1
ATOM 3267 C CA . VAL B 1 99 ? 4.977 -5.532 11.55 1 90.69 99 VAL B CA 1
ATOM 3268 C C . VAL B 1 99 ? 4.94 -7.03 11.841 1 90.69 99 VAL B C 1
ATOM 3270 O O . VAL B 1 99 ? 4.997 -7.446 13 1 90.69 99 VAL B O 1
ATOM 3273 N N . PHE B 1 100 ? 4.826 -7.805 10.743 1 91.9 100 PHE B N 1
ATOM 3274 C CA . PHE B 1 100 ? 4.817 -9.26 10.847 1 91.9 100 PHE B CA 1
ATOM 3275 C C . PHE B 1 100 ? 5.938 -9.869 10.014 1 91.9 100 PHE B C 1
ATOM 3277 O O . PHE B 1 100 ? 5.688 -10.436 8.948 1 91.9 100 PHE B O 1
ATOM 3284 N N . PRO B 1 101 ? 7.084 -9.878 10.539 1 90.09 101 PRO B N 1
ATOM 3285 C CA . PRO B 1 101 ? 8.206 -10.402 9.756 1 90.09 101 PRO B CA 1
ATOM 3286 C C . PRO B 1 101 ? 8.024 -11.868 9.372 1 90.09 101 PRO B C 1
ATOM 3288 O O . PRO B 1 101 ? 8.488 -12.295 8.312 1 90.09 101 PRO B O 1
ATOM 3291 N N . TRP B 1 102 ? 7.301 -12.582 10.231 1 92 102 TRP B N 1
ATOM 3292 C CA . TRP B 1 102 ? 7.08 -14.001 9.972 1 92 102 TRP B CA 1
ATOM 3293 C C . TRP B 1 102 ? 6.277 -14.201 8.691 1 92 102 TRP B C 1
ATOM 3295 O O . TRP B 1 102 ? 6.278 -15.292 8.115 1 92 102 TRP B O 1
ATOM 3305 N N . SER B 1 103 ? 5.557 -13.145 8.256 1 95.15 103 SER B N 1
ATOM 3306 C CA . SER B 1 103 ? 4.682 -13.287 7.097 1 95.15 103 SER B CA 1
ATOM 3307 C C . SER B 1 103 ? 5.482 -13.297 5.799 1 95.15 103 SER B C 1
ATOM 3309 O O . SER B 1 103 ? 4.961 -13.666 4.745 1 95.15 103 SER B O 1
ATOM 3311 N N . SER B 1 104 ? 6.723 -12.92 5.815 1 95.13 104 SER B N 1
ATOM 3312 C CA . SER B 1 104 ? 7.556 -12.847 4.619 1 95.13 104 SER B CA 1
ATOM 3313 C C . SER B 1 104 ? 7.691 -14.214 3.955 1 95.13 104 SER B C 1
ATOM 3315 O O . SER B 1 104 ? 7.631 -14.322 2.728 1 95.13 104 SER B O 1
ATOM 3317 N N . ALA B 1 105 ? 7.789 -15.258 4.753 1 96.88 105 ALA B N 1
ATOM 3318 C CA . ALA B 1 105 ? 8.007 -16.605 4.234 1 96.88 105 ALA B CA 1
ATOM 3319 C C . ALA B 1 105 ? 6.765 -17.123 3.514 1 96.88 105 ALA B C 1
ATOM 3321 O O . ALA B 1 105 ? 6.857 -18.015 2.668 1 96.88 105 ALA B O 1
ATOM 3322 N N . LEU B 1 106 ? 5.646 -16.54 3.802 1 98.3 106 LEU B N 1
ATOM 3323 C CA . LEU B 1 106 ? 4.378 -17.005 3.25 1 98.3 106 LEU B CA 1
ATOM 3324 C C . LEU B 1 106 ? 4.264 -16.646 1.772 1 98.3 106 LEU B C 1
ATOM 3326 O O . LEU B 1 106 ? 3.349 -17.106 1.086 1 98.3 106 LEU B O 1
ATOM 3330 N N . HIS B 1 107 ? 5.241 -15.925 1.245 1 98.18 107 HIS B N 1
ATOM 3331 C CA . HIS B 1 107 ? 5.158 -15.454 -0.132 1 98.18 107 HIS B CA 1
ATOM 3332 C C . HIS B 1 107 ? 5.846 -16.423 -1.088 1 98.18 107 HIS B C 1
ATOM 3334 O O . HIS B 1 107 ? 5.759 -16.265 -2.308 1 98.18 107 HIS B O 1
ATOM 3340 N N . PHE B 1 108 ? 6.503 -17.463 -0.501 1 98.02 108 PHE B N 1
ATOM 3341 C CA . PHE B 1 108 ? 7.401 -18.232 -1.355 1 98.02 108 PHE B CA 1
ATOM 3342 C C . PHE B 1 108 ? 7.282 -19.723 -1.061 1 98.02 108 PHE B C 1
ATOM 3344 O O . PHE B 1 108 ? 6.865 -20.115 0.031 1 98.02 108 PHE B O 1
ATOM 3351 N N . ALA B 1 109 ? 7.589 -20.488 -2.014 1 98.48 109 ALA B N 1
ATOM 3352 C CA . ALA B 1 109 ? 7.903 -21.909 -1.892 1 98.48 109 ALA B CA 1
ATOM 3353 C C . ALA B 1 109 ? 9.123 -22.275 -2.733 1 98.48 109 ALA B C 1
ATOM 3355 O O . ALA B 1 109 ? 9.032 -23.101 -3.644 1 98.48 109 ALA B O 1
ATOM 3356 N N . ASP B 1 110 ? 10.245 -21.675 -2.348 1 98.06 110 ASP B N 1
ATOM 3357 C CA . ASP B 1 110 ? 11.473 -21.842 -3.12 1 98.06 110 ASP B CA 1
ATOM 3358 C C . ASP B 1 110 ? 11.932 -23.298 -3.113 1 98.06 110 ASP B C 1
ATOM 3360 O O . ASP B 1 110 ? 11.753 -24.006 -2.121 1 98.06 110 ASP B O 1
ATOM 3364 N N . THR B 1 111 ? 12.547 -23.723 -4.177 1 98.39 111 THR B N 1
ATOM 3365 C CA . THR B 1 111 ? 12.963 -25.106 -4.387 1 98.39 111 THR B CA 1
ATOM 3366 C C . THR B 1 111 ? 14.482 -25.204 -4.491 1 98.39 111 THR B C 1
ATOM 3368 O O . THR B 1 111 ? 15.168 -24.187 -4.615 1 98.39 111 THR B O 1
ATOM 3371 N N . PRO B 1 112 ? 15.028 -26.407 -4.369 1 97.65 112 PRO B N 1
ATOM 3372 C CA . PRO B 1 112 ? 16.466 -26.561 -4.6 1 97.65 112 PRO B CA 1
ATOM 3373 C C . PRO B 1 112 ? 16.875 -26.204 -6.028 1 97.65 112 PRO B C 1
ATOM 3375 O O . PRO B 1 112 ? 16.048 -26.252 -6.941 1 97.65 112 PRO B O 1
ATOM 3378 N N . ASP B 1 113 ? 18.094 -25.944 -6.156 1 95.66 113 ASP B N 1
ATOM 3379 C CA . ASP B 1 113 ? 18.626 -25.593 -7.47 1 95.66 113 ASP B CA 1
ATOM 3380 C C . ASP B 1 113 ? 18.322 -26.683 -8.494 1 95.66 113 ASP B C 1
ATOM 3382 O O . ASP B 1 113 ? 18.581 -27.863 -8.249 1 95.66 113 ASP B O 1
ATOM 3386 N N . ASN B 1 114 ? 17.723 -26.321 -9.535 1 93.72 114 ASN B N 1
ATOM 3387 C CA . ASN B 1 114 ? 17.464 -27.139 -10.715 1 93.72 114 ASN B CA 1
ATOM 3388 C C . ASN B 1 114 ? 16.436 -28.23 -10.426 1 93.72 114 ASN B C 1
ATOM 3390 O O . ASN B 1 114 ? 16.308 -29.187 -11.191 1 93.72 114 ASN B O 1
ATOM 3394 N N . ALA B 1 115 ? 15.751 -28.137 -9.335 1 95.49 115 ALA B N 1
ATOM 3395 C CA . ALA B 1 115 ? 14.727 -29.143 -9.066 1 95.49 115 ALA B CA 1
ATOM 3396 C C . ALA B 1 115 ? 13.608 -29.077 -10.102 1 95.49 115 ALA B C 1
ATOM 3398 O O . ALA B 1 115 ? 13.126 -30.11 -10.572 1 95.49 115 ALA B O 1
ATOM 3399 N N . CYS B 1 116 ? 13.154 -27.891 -10.462 1 96.42 116 CYS B N 1
ATOM 3400 C CA . CYS B 1 116 ? 12.141 -27.596 -11.469 1 96.42 116 CYS B CA 1
ATOM 3401 C C . CYS B 1 116 ? 10.815 -28.261 -11.122 1 96.42 116 CYS B C 1
ATOM 3403 O O . CYS B 1 116 ? 10.066 -28.665 -12.013 1 96.42 116 CYS B O 1
ATOM 3405 N N . ASN B 1 117 ? 10.627 -28.591 -9.95 1 97.29 117 ASN B N 1
ATOM 3406 C CA . ASN B 1 117 ? 9.394 -29.128 -9.385 1 97.29 117 ASN B CA 1
ATOM 3407 C C . ASN B 1 117 ? 9.221 -28.717 -7.926 1 97.29 117 ASN B C 1
ATOM 3409 O O . ASN B 1 117 ? 10.173 -28.27 -7.285 1 97.29 117 ASN B O 1
ATOM 3413 N N . TYR B 1 118 ? 8.038 -28.829 -7.479 1 98.51 118 TYR B N 1
ATOM 3414 C CA . TYR B 1 118 ? 7.712 -28.51 -6.093 1 98.51 118 TYR B CA 1
ATOM 3415 C C . TYR B 1 118 ? 7.316 -29.764 -5.324 1 98.51 118 TYR B C 1
ATOM 3417 O O . TYR B 1 118 ? 6.6 -30.621 -5.848 1 98.51 118 TYR B O 1
ATOM 3425 N N . LYS B 1 119 ? 7.807 -29.922 -4.156 1 98.18 119 LYS B N 1
ATOM 3426 C CA . LYS B 1 119 ? 7.414 -30.948 -3.194 1 98.18 119 LYS B CA 1
ATOM 3427 C C . LYS B 1 119 ? 7.163 -30.341 -1.817 1 98.18 119 LYS B C 1
ATOM 3429 O O . LYS B 1 119 ? 8.075 -29.787 -1.201 1 98.18 119 LYS B O 1
ATOM 3434 N N . ASP B 1 120 ? 6.022 -30.55 -1.337 1 97.06 120 ASP B N 1
ATOM 3435 C CA . ASP B 1 120 ? 5.583 -29.901 -0.105 1 97.06 120 ASP B CA 1
ATOM 3436 C C . ASP B 1 120 ? 6.516 -30.238 1.056 1 97.06 120 ASP B C 1
ATOM 3438 O O . ASP B 1 120 ? 6.97 -29.344 1.773 1 97.06 120 ASP B O 1
ATOM 3442 N N . THR B 1 121 ? 6.871 -31.465 1.258 1 96.58 121 THR B N 1
ATOM 3443 C CA . THR B 1 121 ? 7.663 -31.937 2.389 1 96.58 121 THR B CA 1
ATOM 3444 C C . THR B 1 121 ? 9.076 -31.361 2.337 1 96.58 121 THR B C 1
ATOM 3446 O O . THR B 1 121 ? 9.742 -31.244 3.368 1 96.58 121 THR B O 1
ATOM 3449 N N . ARG B 1 122 ? 9.445 -30.97 1.199 1 97.44 122 ARG B N 1
ATOM 3450 C CA . ARG B 1 122 ? 10.806 -30.482 0.998 1 97.44 122 ARG B CA 1
ATOM 3451 C C . ARG B 1 122 ? 10.842 -28.958 0.961 1 97.44 122 ARG B C 1
ATOM 3453 O O . ARG B 1 122 ? 11.7 -28.336 1.59 1 97.44 122 ARG B O 1
ATOM 3460 N N . ASP B 1 123 ? 9.891 -28.364 0.291 1 98.46 123 ASP B N 1
ATOM 3461 C CA . ASP B 1 123 ? 10.057 -26.997 -0.193 1 98.46 123 ASP B CA 1
ATOM 3462 C C . ASP B 1 123 ? 9.218 -26.018 0.625 1 98.46 123 ASP B C 1
ATOM 3464 O O . ASP B 1 123 ? 9.446 -24.808 0.579 1 98.46 123 ASP B O 1
ATOM 3468 N N . CYS B 1 124 ? 8.198 -26.473 1.356 1 98.55 124 CYS B N 1
ATOM 3469 C CA . CYS B 1 124 ? 7.38 -25.569 2.157 1 98.55 124 CYS B CA 1
ATOM 3470 C C . CYS B 1 124 ? 8.016 -25.322 3.52 1 98.55 124 CYS B C 1
ATOM 3472 O O . CYS B 1 124 ? 7.592 -25.901 4.521 1 98.55 124 CYS B O 1
ATOM 3474 N N . VAL B 1 125 ? 8.941 -24.437 3.525 1 97.83 125 VAL B N 1
ATOM 3475 C CA . VAL B 1 125 ? 9.735 -24.155 4.717 1 97.83 125 VAL B CA 1
ATOM 3476 C C . VAL B 1 125 ? 10.168 -22.691 4.714 1 97.83 125 VAL B C 1
ATOM 3478 O O . VAL B 1 125 ? 10.475 -22.129 3.66 1 97.83 125 VAL B O 1
ATOM 3481 N N . ASP B 1 126 ? 10.042 -22.033 5.803 1 97.11 126 ASP B N 1
ATOM 3482 C CA . ASP B 1 126 ? 10.692 -20.742 6.006 1 97.11 126 ASP B CA 1
ATOM 3483 C C . ASP B 1 126 ? 12.211 -20.892 6.045 1 97.11 126 ASP B C 1
ATOM 3485 O O . ASP B 1 126 ? 12.77 -21.344 7.046 1 97.11 126 ASP B O 1
ATOM 3489 N N . LEU B 1 127 ? 12.823 -20.488 5.06 1 94.69 127 LEU B N 1
ATOM 3490 C CA . LEU B 1 127 ? 14.246 -20.762 4.894 1 94.69 127 LEU B CA 1
ATOM 3491 C C . LEU B 1 127 ? 15.073 -19.973 5.904 1 94.69 127 LEU B C 1
ATOM 3493 O O . LEU B 1 127 ? 16.216 -20.333 6.194 1 94.69 127 LEU B O 1
ATOM 3497 N N . LYS B 1 128 ? 14.54 -18.913 6.415 1 92.58 128 LYS B N 1
ATOM 3498 C CA . LYS B 1 128 ? 15.249 -18.104 7.403 1 92.58 128 LYS B CA 1
ATOM 3499 C C . LYS B 1 128 ? 15.234 -18.773 8.774 1 92.58 128 LYS B C 1
ATOM 3501 O O . LYS B 1 128 ? 16.236 -18.752 9.492 1 92.58 128 LYS B O 1
ATOM 3506 N N . THR B 1 129 ? 14.162 -19.453 9.148 1 95.74 129 THR B N 1
ATOM 3507 C CA . THR B 1 129 ? 13.994 -19.96 10.505 1 95.74 129 THR B CA 1
ATOM 3508 C C . THR B 1 129 ? 14.019 -21.486 10.519 1 95.74 129 THR B C 1
ATOM 3510 O O . THR B 1 129 ? 14.17 -22.1 11.577 1 95.74 129 THR B O 1
ATOM 3513 N N . GLY B 1 130 ? 13.767 -22.099 9.397 1 95.66 130 GLY B N 1
ATOM 3514 C CA . GLY B 1 130 ? 13.715 -23.549 9.31 1 95.66 130 GLY B CA 1
ATOM 3515 C C . GLY B 1 130 ? 12.353 -24.12 9.659 1 95.66 130 GLY B C 1
ATOM 3516 O O . GLY B 1 130 ? 12.15 -25.334 9.601 1 95.66 130 GLY B O 1
ATOM 3517 N N . ILE B 1 131 ? 11.36 -23.26 9.893 1 97.1 131 ILE B N 1
ATOM 3518 C CA . ILE B 1 131 ? 10.032 -23.721 10.283 1 97.1 131 ILE B CA 1
ATOM 3519 C C . ILE B 1 131 ? 9.323 -24.333 9.077 1 97.1 131 ILE B C 1
ATOM 3521 O O . ILE B 1 131 ? 9.113 -23.66 8.066 1 97.1 131 ILE B O 1
ATOM 3525 N N . LYS B 1 132 ? 8.944 -25.58 9.217 1 97.18 132 LYS B N 1
ATOM 3526 C CA . LYS B 1 132 ? 8.232 -26.297 8.163 1 97.18 132 LYS B CA 1
ATOM 3527 C C . LYS B 1 132 ? 6.771 -25.863 8.093 1 97.18 132 LYS B C 1
ATOM 3529 O O . LYS B 1 132 ? 6.191 -25.45 9.099 1 97.18 132 LYS B O 1
ATOM 3534 N N . GLY B 1 133 ? 6.201 -25.919 6.926 1 97.53 133 GLY B N 1
ATOM 3535 C CA . GLY B 1 133 ? 4.798 -25.592 6.728 1 97.53 133 GLY B CA 1
ATOM 3536 C C . GLY B 1 133 ? 4.544 -24.102 6.601 1 97.53 133 GLY B C 1
ATOM 3537 O O . GLY B 1 133 ? 3.393 -23.66 6.606 1 97.53 133 GLY B O 1
ATOM 3538 N N . ARG B 1 134 ? 5.601 -23.336 6.586 1 97.85 134 ARG B N 1
ATOM 3539 C CA . ARG B 1 134 ? 5.464 -21.893 6.414 1 97.85 134 ARG B CA 1
ATOM 3540 C C . ARG B 1 134 ? 5.919 -21.461 5.024 1 97.85 134 ARG B C 1
ATOM 3542 O O . ARG B 1 134 ? 7.105 -21.202 4.806 1 97.85 134 ARG B O 1
ATOM 3549 N N . CYS B 1 135 ? 4.982 -21.424 4.09 1 98.7 135 CYS B N 1
ATOM 3550 C CA . CYS B 1 135 ? 5.206 -21.087 2.688 1 98.7 135 CYS B CA 1
ATOM 3551 C C . CYS B 1 135 ? 3.916 -20.618 2.027 1 98.7 135 CYS B C 1
ATOM 3553 O O . CYS B 1 135 ? 2.868 -20.558 2.673 1 98.7 135 CYS B O 1
ATOM 3555 N N . VAL B 1 136 ? 4.001 -20.264 0.808 1 98.82 136 VAL B N 1
ATOM 3556 C CA . VAL B 1 136 ? 2.847 -19.71 0.107 1 98.82 136 VAL B CA 1
ATOM 3557 C C . VAL B 1 136 ? 1.785 -20.792 -0.075 1 98.82 136 VAL B C 1
ATOM 3559 O O . VAL B 1 136 ? 0.586 -20.508 -0.025 1 98.82 136 VAL B O 1
ATOM 3562 N N . VAL B 1 137 ? 2.148 -22.047 -0.268 1 98.79 137 VAL B N 1
ATOM 3563 C CA . VAL B 1 137 ? 1.222 -23.159 -0.455 1 98.79 137 VAL B CA 1
ATOM 3564 C C . VAL B 1 137 ? 0.411 -23.377 0.82 1 98.79 137 VAL B C 1
ATOM 3566 O O . VAL B 1 137 ? -0.821 -23.421 0.779 1 98.79 137 VAL B O 1
ATOM 3569 N N . SER B 1 138 ? 1.124 -23.443 1.941 1 98.68 138 SER B N 1
ATOM 3570 C CA . SER B 1 138 ? 0.456 -23.617 3.227 1 98.68 138 SER B CA 1
ATOM 3571 C C . SER B 1 138 ? -0.389 -22.397 3.58 1 98.68 138 SER B C 1
ATOM 3573 O O . SER B 1 138 ? -1.442 -22.526 4.207 1 98.68 138 SER B O 1
ATOM 3575 N N . ALA B 1 139 ? 0.064 -21.215 3.212 1 98.77 139 ALA B N 1
ATOM 3576 C CA . ALA B 1 139 ? -0.686 -19.99 3.476 1 98.77 139 ALA B CA 1
ATOM 3577 C C . ALA B 1 139 ? -2.033 -20.005 2.759 1 98.77 139 ALA B C 1
ATOM 3579 O O . ALA B 1 139 ? -3.063 -19.682 3.354 1 98.77 139 ALA B O 1
ATOM 3580 N N . ILE B 1 140 ? -2.013 -20.379 1.476 1 98.78 140 ILE B N 1
ATOM 3581 C CA . ILE B 1 140 ? -3.256 -20.456 0.717 1 98.78 140 ILE B CA 1
ATOM 3582 C C . ILE B 1 140 ? -4.202 -21.456 1.377 1 98.78 140 ILE B C 1
ATOM 3584 O O . ILE B 1 140 ? -5.391 -21.176 1.548 1 98.78 140 ILE B O 1
ATOM 3588 N N . THR B 1 141 ? -3.698 -22.599 1.772 1 98.21 141 THR B N 1
ATOM 3589 C CA . THR B 1 141 ? -4.512 -23.605 2.444 1 98.21 141 THR B CA 1
ATOM 3590 C C . THR B 1 141 ? -5.078 -23.059 3.752 1 98.21 141 THR B C 1
ATOM 3592 O O . THR B 1 141 ? -6.268 -23.215 4.032 1 98.21 141 THR B O 1
ATOM 3595 N N . ASN B 1 142 ? -4.236 -22.429 4.566 1 98.36 142 ASN B N 1
ATOM 3596 C CA . ASN B 1 142 ? -4.64 -21.897 5.864 1 98.36 142 ASN B CA 1
ATOM 3597 C C . ASN B 1 142 ? -5.756 -20.865 5.724 1 98.36 142 ASN B C 1
ATOM 3599 O O . ASN B 1 142 ? -6.764 -20.936 6.429 1 98.36 142 ASN B O 1
ATOM 3603 N N . TYR B 1 143 ? -5.61 -19.93 4.816 1 98.49 143 TYR B N 1
ATOM 3604 C CA . TYR B 1 143 ? -6.583 -18.848 4.712 1 98.49 143 TYR B CA 1
ATOM 3605 C C . TYR B 1 143 ? -7.841 -19.314 3.989 1 98.49 143 TYR B C 1
ATOM 3607 O O . TYR B 1 143 ? -8.932 -18.791 4.229 1 98.49 143 TYR B O 1
ATOM 3615 N N . THR B 1 144 ? -7.701 -20.308 3.085 1 98.15 144 THR B N 1
ATOM 3616 C CA . THR B 1 144 ? -8.883 -20.991 2.57 1 98.15 144 THR B CA 1
ATOM 3617 C C . THR B 1 144 ? -9.708 -21.579 3.711 1 98.15 144 THR B C 1
ATOM 3619 O O . THR B 1 144 ? -10.916 -21.348 3.794 1 98.15 144 THR B O 1
ATOM 3622 N N . ASN B 1 145 ? -9.056 -22.275 4.629 1 97.38 145 ASN B N 1
ATOM 3623 C CA . ASN B 1 145 ? -9.739 -22.911 5.75 1 97.38 145 ASN B CA 1
ATOM 3624 C C . ASN B 1 145 ? -10.395 -21.881 6.666 1 97.38 145 ASN B C 1
ATOM 3626 O O . ASN B 1 145 ? -11.495 -22.106 7.172 1 97.38 145 ASN B O 1
ATOM 3630 N N . GLN B 1 146 ? -9.768 -20.758 6.866 1 98.01 146 GLN B N 1
ATOM 3631 C CA . GLN B 1 146 ? -10.356 -19.703 7.683 1 98.01 146 GLN B CA 1
ATOM 3632 C C . GLN B 1 146 ? -11.623 -19.149 7.038 1 98.01 146 GLN B C 1
ATOM 3634 O O . GLN B 1 146 ? -12.635 -18.952 7.714 1 98.01 146 GLN B O 1
ATOM 3639 N N . LEU B 1 147 ? -11.597 -18.965 5.729 1 98.19 147 LEU B N 1
ATOM 3640 C CA . LEU B 1 147 ? -12.723 -18.354 5.031 1 98.19 147 LEU B CA 1
ATOM 3641 C C . LEU B 1 147 ? -13.904 -19.317 4.958 1 98.19 147 LEU B C 1
ATOM 3643 O O . LEU B 1 147 ? -15.05 -18.889 4.799 1 98.19 147 LEU B O 1
ATOM 3647 N N . LEU B 1 148 ? -13.634 -20.597 5.037 1 96.89 148 LEU B N 1
ATOM 3648 C CA . LEU B 1 148 ? -14.707 -21.585 5.048 1 96.89 148 LEU B CA 1
ATOM 3649 C C . LEU B 1 148 ? -15.579 -21.427 6.289 1 96.89 148 LEU B C 1
ATOM 3651 O O . LEU B 1 148 ? -16.682 -21.975 6.352 1 96.89 148 LEU B O 1
ATOM 3655 N N . GLU B 1 149 ? -15.108 -20.64 7.254 1 95.88 149 GLU B N 1
ATOM 3656 C CA . GLU B 1 149 ? -15.885 -20.385 8.464 1 95.88 149 GLU B CA 1
ATOM 3657 C C . GLU B 1 149 ? -16.809 -19.185 8.283 1 95.88 149 GLU B C 1
ATOM 3659 O O . GLU B 1 149 ? -17.496 -18.777 9.222 1 95.88 149 GLU B O 1
ATOM 3664 N N . TYR B 1 150 ? -16.833 -18.641 7.147 1 96.3 150 TYR B N 1
ATOM 3665 C CA . TYR B 1 150 ? -17.714 -17.513 6.868 1 96.3 150 TYR B CA 1
ATOM 3666 C C . TYR B 1 150 ? -19.162 -17.858 7.196 1 96.3 150 TYR B C 1
ATOM 3668 O O . TYR B 1 150 ? -19.65 -18.929 6.828 1 96.3 150 TYR B O 1
ATOM 3676 N N . GLY B 1 151 ? -19.834 -16.975 7.924 1 93.01 151 GLY B N 1
ATOM 3677 C CA . GLY B 1 151 ? -21.221 -17.177 8.312 1 93.01 151 GLY B CA 1
ATOM 3678 C C . GLY B 1 151 ? -21.372 -17.884 9.645 1 93.01 151 GLY B C 1
ATOM 3679 O O . GLY B 1 151 ? -22.49 -18.1 10.117 1 93.01 151 GLY B O 1
ATOM 3680 N N . THR B 1 152 ? -20.29 -18.268 10.221 1 93.12 152 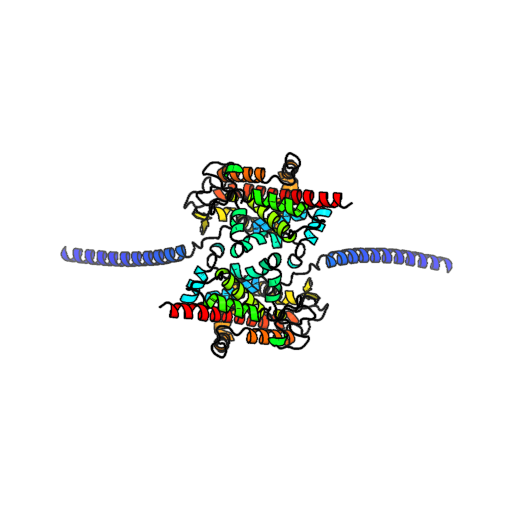THR B N 1
ATOM 3681 C CA . THR B 1 152 ? -20.308 -18.881 11.545 1 93.12 152 THR B CA 1
ATOM 3682 C C . THR B 1 152 ? -19.543 -18.024 12.548 1 93.12 152 THR B C 1
ATOM 3684 O O . THR B 1 152 ? -18.939 -17.015 12.178 1 93.12 152 THR B O 1
ATOM 3687 N N . LYS B 1 153 ? -19.731 -18.293 13.833 1 92.58 153 LYS B N 1
ATOM 3688 C CA . LYS B 1 153 ? -18.883 -17.667 14.844 1 92.58 153 LYS B CA 1
ATOM 3689 C C . LYS B 1 153 ? -17.437 -18.138 14.717 1 92.58 153 LYS B C 1
ATOM 3691 O O . LYS B 1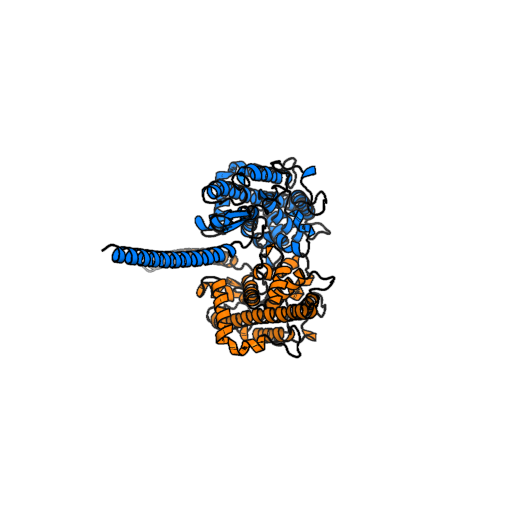 153 ? -17.171 -19.341 14.688 1 92.58 153 LYS B O 1
ATOM 3696 N N . THR B 1 154 ? -16.573 -17.338 14.438 1 94.84 154 THR B N 1
ATOM 3697 C CA . THR B 1 154 ? -15.179 -17.708 14.221 1 94.84 154 THR B CA 1
ATOM 3698 C C . THR B 1 154 ? -14.246 -16.757 14.966 1 94.84 154 THR B C 1
ATOM 3700 O O . THR B 1 154 ? -14.611 -15.614 15.246 1 94.84 154 THR B O 1
ATOM 3703 N N . LYS B 1 155 ? -13.065 -17.279 15.291 1 95.53 155 LYS B N 1
ATOM 3704 C CA . LYS B 1 155 ? -12.045 -16.48 15.964 1 95.53 155 LYS B CA 1
ATOM 3705 C C . LYS B 1 155 ? -11.201 -15.704 14.957 1 95.53 155 LYS B C 1
ATOM 3707 O O . LYS B 1 155 ? -10.42 -14.829 15.337 1 95.53 155 LYS B O 1
ATOM 3712 N N . TYR B 1 156 ? -11.399 -15.973 13.702 1 96 156 TYR B N 1
ATOM 3713 C CA . TYR B 1 156 ? -10.533 -15.397 12.68 1 96 156 TYR B CA 1
ATOM 3714 C C . TYR B 1 156 ? -11.081 -14.062 12.19 1 96 156 TYR B C 1
ATOM 3716 O O . TYR B 1 156 ? -12.295 -13.848 12.178 1 96 156 TYR B O 1
ATOM 3724 N N . ASN B 1 157 ? -10.177 -13.162 11.83 1 95.62 157 ASN B N 1
ATOM 3725 C CA . ASN B 1 157 ? -10.531 -11.991 11.034 1 95.62 157 ASN B CA 1
ATOM 3726 C C . ASN B 1 157 ? -10.677 -12.342 9.556 1 95.62 157 ASN B C 1
ATOM 3728 O O . ASN B 1 157 ? -9.683 -12.434 8.834 1 95.62 157 ASN B O 1
ATOM 3732 N N . LEU B 1 158 ? -11.878 -12.445 9.066 1 97.36 158 LEU B N 1
ATOM 3733 C CA . LEU B 1 158 ? -12.127 -12.978 7.731 1 97.36 158 LEU B CA 1
ATOM 3734 C C . LEU B 1 158 ? -11.755 -11.957 6.661 1 97.36 158 LEU B C 1
ATOM 3736 O O . LEU B 1 158 ? -11.459 -12.326 5.522 1 97.36 158 LEU B O 1
ATOM 3740 N N . THR B 1 159 ? -11.748 -10.661 6.987 1 97.35 159 THR B N 1
ATOM 3741 C CA . THR B 1 159 ? -11.204 -9.663 6.074 1 97.35 159 THR B CA 1
ATOM 3742 C C . THR B 1 159 ? -9.728 -9.933 5.795 1 97.35 159 THR B C 1
ATOM 3744 O O . THR B 1 159 ? -9.3 -9.941 4.639 1 97.35 159 THR B O 1
ATOM 3747 N N . GLN B 1 160 ? -9.002 -10.195 6.867 1 96.64 160 GLN B N 1
ATOM 3748 C CA . GLN B 1 160 ? -7.585 -10.511 6.723 1 96.64 160 GLN B CA 1
ATOM 3749 C C . GLN B 1 160 ? -7.385 -11.779 5.898 1 96.64 160 GLN B C 1
ATOM 3751 O O . GLN B 1 160 ? -6.503 -11.834 5.038 1 96.64 160 GLN B O 1
ATOM 3756 N N . SER B 1 161 ? -8.196 -12.733 6.169 1 98.3 161 SER B N 1
ATOM 3757 C CA . SER B 1 161 ? -8.091 -13.996 5.445 1 98.3 161 SER B CA 1
ATOM 3758 C C . SER B 1 161 ? -8.318 -13.797 3.95 1 98.3 161 SER B C 1
ATOM 3760 O O . SER B 1 161 ? -7.585 -14.35 3.127 1 98.3 161 SER B O 1
ATOM 3762 N N . LEU B 1 162 ? -9.309 -12.989 3.595 1 98.71 162 LEU B N 1
ATOM 3763 C CA . LEU B 1 162 ? -9.619 -12.698 2.2 1 98.71 162 LEU B CA 1
ATOM 3764 C C . LEU B 1 162 ? -8.454 -11.986 1.521 1 98.71 162 LEU B C 1
ATOM 3766 O O . LEU B 1 162 ? -8.062 -12.349 0.41 1 98.71 162 LEU B O 1
ATOM 3770 N N . LEU B 1 163 ? -7.886 -11.016 2.22 1 98.4 163 LEU B N 1
ATOM 3771 C CA . LEU B 1 163 ? -6.811 -10.231 1.623 1 98.4 163 LEU B CA 1
ATOM 3772 C C . LEU B 1 163 ? -5.549 -11.072 1.461 1 98.4 163 LEU B C 1
ATOM 3774 O O . LEU B 1 163 ? -4.852 -10.964 0.449 1 98.4 163 LEU B O 1
ATOM 3778 N N . PHE B 1 164 ? -5.288 -11.944 2.372 1 98.38 164 PHE B N 1
ATOM 3779 C CA . PHE B 1 164 ? -4.119 -12.813 2.298 1 98.38 164 PHE B CA 1
ATOM 3780 C C . PHE B 1 164 ? -4.259 -13.81 1.154 1 98.38 164 PHE B C 1
ATOM 3782 O O . PHE B 1 164 ? -3.346 -13.96 0.34 1 98.38 164 PHE B O 1
ATOM 3789 N N . ILE B 1 165 ? -5.364 -14.463 1.092 1 98.71 165 ILE B N 1
ATOM 3790 C CA . ILE B 1 165 ? -5.487 -15.485 0.057 1 98.71 165 ILE B CA 1
ATOM 3791 C C . ILE B 1 165 ? -5.456 -14.83 -1.322 1 98.71 165 ILE B C 1
ATOM 3793 O O . ILE B 1 165 ? -4.898 -15.389 -2.269 1 98.71 165 ILE B O 1
ATOM 3797 N N . SER B 1 166 ? -6.085 -13.645 -1.454 1 98.78 166 SER B N 1
ATOM 3798 C CA . SER B 1 166 ? -6.073 -12.93 -2.726 1 98.78 166 SER B CA 1
ATOM 3799 C C . SER B 1 166 ? -4.648 -12.605 -3.163 1 98.78 166 SER B C 1
ATOM 3801 O O . SER B 1 166 ? -4.322 -12.694 -4.349 1 98.78 166 SER B O 1
ATOM 3803 N N . HIS B 1 167 ? -3.855 -12.243 -2.203 1 98.75 167 HIS B N 1
ATOM 3804 C CA . HIS B 1 167 ? -2.462 -11.915 -2.482 1 98.75 167 HIS B CA 1
ATOM 3805 C C . HIS B 1 167 ? -1.657 -13.166 -2.817 1 98.75 167 HIS B C 1
ATOM 3807 O O . HIS B 1 167 ? -0.943 -13.2 -3.821 1 98.75 167 HIS B O 1
ATOM 3813 N N . PHE B 1 168 ? -1.765 -14.209 -2.073 1 98.85 168 PHE B N 1
ATOM 3814 C CA . PHE B 1 168 ? -0.916 -15.389 -2.179 1 98.85 168 PHE B CA 1
ATOM 3815 C C . PHE B 1 168 ? -1.27 -16.201 -3.419 1 98.85 168 PHE B C 1
ATOM 3817 O O . PHE B 1 168 ? -0.409 -16.863 -4.001 1 98.85 168 PHE B O 1
ATOM 3824 N N . MET B 1 169 ? -2.519 -16.054 -3.836 1 98.83 169 MET B N 1
ATOM 3825 C CA . MET B 1 169 ? -2.868 -16.665 -5.115 1 98.83 169 MET B CA 1
ATOM 3826 C C . MET B 1 169 ? -2.085 -16.026 -6.256 1 98.83 169 MET B C 1
ATOM 3828 O O . MET B 1 169 ? -1.673 -16.712 -7.193 1 98.83 169 MET B O 1
ATOM 3832 N N . GLY B 1 170 ? -1.918 -14.773 -6.149 1 98.77 170 GLY B N 1
ATOM 3833 C CA . GLY B 1 170 ? -1.036 -14.12 -7.104 1 98.77 170 GLY B CA 1
ATOM 3834 C C . GLY B 1 170 ? 0.404 -14.584 -7 1 98.77 170 GLY B C 1
ATOM 3835 O O . GLY B 1 170 ? 1.028 -14.918 -8.009 1 98.77 170 GLY B O 1
ATOM 3836 N N . ASP B 1 171 ? 0.873 -14.71 -5.806 1 98.79 171 ASP B N 1
ATOM 3837 C CA . ASP B 1 171 ? 2.275 -15.047 -5.579 1 98.79 171 ASP B CA 1
ATOM 3838 C C . ASP B 1 171 ? 2.6 -16.437 -6.121 1 98.79 171 ASP B C 1
ATOM 3840 O O . ASP B 1 171 ? 3.609 -16.622 -6.805 1 98.79 171 ASP B O 1
ATOM 3844 N N . VAL B 1 172 ? 1.805 -17.394 -5.852 1 98.87 172 VAL B N 1
ATOM 3845 C CA . VAL B 1 172 ? 2.134 -18.773 -6.199 1 98.87 172 VAL B CA 1
ATOM 3846 C C . VAL B 1 172 ? 2.164 -18.931 -7.717 1 98.87 172 VAL B C 1
ATOM 3848 O O . VAL B 1 172 ? 2.769 -19.87 -8.238 1 98.87 172 VAL B O 1
ATOM 3851 N N . HIS B 1 173 ? 1.573 -17.966 -8.426 1 98.83 173 HIS B N 1
ATOM 3852 C CA . HIS B 1 173 ? 1.509 -18.07 -9.88 1 98.83 173 HIS B CA 1
ATOM 3853 C C . HIS B 1 173 ? 2.644 -17.295 -10.539 1 98.83 173 HIS B C 1
ATOM 3855 O O . HIS B 1 173 ? 2.784 -17.31 -11.764 1 98.83 173 HIS B O 1
ATOM 3861 N N . GLN B 1 174 ? 3.415 -16.568 -9.791 1 98.74 174 GLN B N 1
ATOM 3862 C CA . GLN B 1 174 ? 4.665 -15.988 -10.271 1 98.74 174 GLN B CA 1
ATOM 3863 C C . GLN B 1 174 ? 5.814 -16.985 -10.157 1 98.74 174 GLN B C 1
ATOM 3865 O O . GLN B 1 174 ? 6.219 -17.35 -9.051 1 98.74 174 GLN B O 1
ATOM 3870 N N . PRO B 1 175 ? 6.381 -17.363 -11.232 1 98.77 175 PRO B N 1
ATOM 3871 C CA . PRO B 1 175 ? 7.316 -18.49 -11.263 1 98.77 175 PRO B CA 1
ATOM 3872 C C . PRO B 1 175 ? 8.445 -18.348 -10.246 1 98.77 175 PRO B C 1
ATOM 3874 O O . PRO B 1 175 ? 8.782 -19.312 -9.553 1 98.77 175 PRO B O 1
ATOM 3877 N N . LEU B 1 176 ? 8.939 -17.201 -10.026 1 98.67 176 LEU B N 1
ATOM 3878 C CA . LEU B 1 176 ? 10.132 -17.056 -9.2 1 98.67 176 LEU B CA 1
ATOM 3879 C C . LEU B 1 176 ? 9.765 -16.996 -7.721 1 98.67 176 LEU B C 1
ATOM 3881 O O . LEU B 1 176 ? 10.646 -16.951 -6.859 1 98.67 176 LEU B O 1
ATOM 3885 N N . HIS B 1 177 ? 8.48 -17.036 -7.364 1 98.68 177 HIS B N 1
ATOM 3886 C CA . HIS B 1 177 ? 8.054 -17.291 -5.992 1 98.68 177 HIS B CA 1
ATOM 3887 C C . HIS B 1 177 ? 8.161 -18.773 -5.649 1 98.68 177 HIS B C 1
ATOM 3889 O O . HIS B 1 177 ? 7.998 -19.159 -4.489 1 98.68 177 HIS B O 1
ATOM 3895 N N . CYS B 1 178 ? 8.413 -19.534 -6.65 1 98.61 178 CYS B N 1
ATOM 3896 C CA . CYS B 1 178 ? 8.771 -20.943 -6.528 1 98.61 178 CYS B CA 1
ATOM 3897 C C . CYS B 1 178 ? 10.111 -21.226 -7.197 1 98.61 178 CYS B C 1
ATOM 3899 O O . CYS B 1 178 ? 10.295 -22.28 -7.808 1 98.61 178 CYS B O 1
ATOM 3901 N N . GLY B 1 179 ? 10.972 -20.228 -7.166 1 98.32 179 GLY B N 1
ATOM 3902 C CA . GLY B 1 179 ? 12.296 -20.342 -7.757 1 98.32 179 GLY B CA 1
ATOM 3903 C C . GLY B 1 179 ? 13.289 -21.059 -6.862 1 98.32 179 GLY B C 1
ATOM 3904 O O . GLY B 1 179 ? 12.9 -21.869 -6.019 1 98.32 179 GLY B O 1
ATOM 3905 N N . PHE B 1 180 ? 14.58 -20.748 -7.087 1 98.45 180 PHE B N 1
ATOM 3906 C CA . PHE B 1 180 ? 15.621 -21.486 -6.382 1 98.45 180 PHE B CA 1
ATOM 3907 C C . PHE B 1 180 ? 15.938 -20.831 -5.043 1 98.45 180 PHE B C 1
ATOM 3909 O O . PHE B 1 180 ? 16.03 -19.605 -4.953 1 98.45 180 PHE B O 1
ATOM 3916 N N . ALA B 1 181 ? 16.06 -21.653 -4.015 1 97.73 181 ALA B N 1
ATOM 3917 C CA . ALA B 1 181 ? 16.341 -21.186 -2.66 1 97.73 181 ALA B CA 1
ATOM 3918 C C . ALA B 1 181 ? 17.702 -20.498 -2.588 1 97.73 181 ALA B C 1
ATOM 3920 O O . ALA B 1 181 ? 17.862 -19.496 -1.887 1 97.73 181 ALA B O 1
ATOM 3921 N N . SER B 1 182 ? 18.68 -20.945 -3.375 1 97.31 182 SER B N 1
ATOM 3922 C CA . SER B 1 182 ? 20.059 -20.48 -3.272 1 97.31 182 SER B CA 1
ATOM 3923 C C . SER B 1 182 ? 20.182 -19.017 -3.684 1 97.31 182 SER B C 1
ATOM 3925 O O . SER B 1 182 ? 21.088 -18.313 -3.233 1 97.31 182 SER B O 1
ATOM 3927 N N . ASP B 1 183 ? 19.33 -18.588 -4.524 1 97.6 183 ASP B N 1
ATOM 3928 C CA . ASP B 1 183 ? 19.397 -17.207 -4.991 1 97.6 183 ASP B CA 1
ATOM 3929 C C . ASP B 1 183 ? 18.165 -16.419 -4.553 1 97.6 183 ASP B C 1
ATOM 3931 O O . ASP B 1 183 ? 17.873 -15.356 -5.104 1 97.6 183 ASP B O 1
ATOM 3935 N N . ARG B 1 184 ? 17.402 -16.97 -3.631 1 96.49 184 ARG B N 1
ATOM 3936 C CA . ARG B 1 184 ? 16.197 -16.357 -3.084 1 96.49 184 ARG B CA 1
ATOM 3937 C C . ARG B 1 184 ? 15.183 -16.065 -4.184 1 96.49 184 ARG B C 1
ATOM 3939 O O . ARG B 1 184 ? 14.684 -14.943 -4.294 1 96.49 184 ARG B O 1
ATOM 3946 N N . GLY B 1 185 ? 14.938 -17.067 -5.013 1 97.31 185 GLY B N 1
ATOM 3947 C CA . GLY B 1 185 ? 13.96 -16.963 -6.084 1 97.31 185 GLY B CA 1
ATOM 3948 C C . GLY B 1 185 ? 14.329 -15.93 -7.131 1 97.31 185 GLY B C 1
ATOM 3949 O O . GLY B 1 185 ? 13.47 -15.184 -7.606 1 97.31 185 GLY B O 1
ATOM 3950 N N . GLY B 1 186 ? 15.661 -15.786 -7.443 1 97.82 186 GLY B N 1
ATOM 3951 C CA . GLY B 1 186 ? 16.113 -14.864 -8.472 1 97.82 186 GLY B CA 1
ATOM 3952 C C . GLY B 1 186 ? 16.418 -13.477 -7.938 1 97.82 186 GLY B C 1
ATOM 3953 O O . GLY B 1 186 ? 16.86 -12.602 -8.685 1 97.82 186 GLY B O 1
ATOM 3954 N N . ASN B 1 187 ? 16.214 -13.205 -6.644 1 96.2 187 ASN B N 1
ATOM 3955 C CA . ASN B 1 187 ? 16.47 -11.895 -6.055 1 96.2 187 ASN B CA 1
ATOM 3956 C C . ASN B 1 187 ? 17.961 -11.571 -6.034 1 96.2 187 ASN B C 1
ATOM 3958 O O . ASN B 1 187 ? 18.346 -10.401 -5.998 1 96.2 187 ASN B O 1
ATOM 3962 N N . ASP B 1 188 ? 18.797 -12.612 -6.061 1 96.96 188 ASP B N 1
ATOM 3963 C CA . ASP B 1 188 ? 20.238 -12.4 -5.956 1 96.96 188 ASP B CA 1
ATOM 3964 C C . ASP B 1 188 ? 20.904 -12.465 -7.329 1 96.96 188 ASP B C 1
ATOM 3966 O O . ASP B 1 188 ? 22.132 -12.483 -7.428 1 96.96 188 ASP B O 1
ATOM 3970 N N . ILE B 1 189 ? 20.112 -12.544 -8.321 1 98.09 189 ILE B N 1
ATOM 3971 C CA . ILE B 1 189 ? 20.633 -12.505 -9.684 1 98.09 189 ILE B CA 1
ATOM 3972 C C . ILE B 1 189 ? 20.443 -11.108 -10.269 1 98.09 189 ILE B C 1
ATOM 3974 O O . ILE B 1 189 ? 19.318 -10.701 -10.568 1 98.09 189 ILE B O 1
ATOM 3978 N N . ASN B 1 190 ? 21.523 -10.451 -10.398 1 97.69 190 ASN B N 1
ATOM 3979 C CA . ASN B 1 190 ? 21.488 -9.109 -10.97 1 97.69 190 ASN B CA 1
ATOM 3980 C C . ASN B 1 190 ? 21.578 -9.146 -12.493 1 97.69 190 ASN B C 1
ATOM 3982 O O . ASN B 1 190 ? 22.464 -9.795 -13.051 1 97.69 190 ASN B O 1
ATOM 3986 N N . VAL B 1 191 ? 20.658 -8.448 -13.112 1 98.51 191 VAL B N 1
ATOM 3987 C CA . VAL B 1 191 ? 20.582 -8.388 -14.567 1 98.51 191 VAL B CA 1
ATOM 3988 C C . VAL B 1 191 ? 20.323 -6.95 -15.013 1 98.51 191 VAL B C 1
ATOM 3990 O O . VAL B 1 191 ? 20.27 -6.037 -14.185 1 98.51 191 VAL B O 1
ATOM 3993 N N . HIS B 1 192 ? 20.387 -6.798 -16.261 1 97.9 192 HIS B N 1
ATOM 3994 C CA . HIS B 1 192 ? 19.906 -5.56 -16.862 1 97.9 192 HIS B CA 1
ATOM 3995 C C . HIS B 1 192 ? 18.605 -5.787 -17.626 1 97.9 192 HIS B C 1
ATOM 3997 O O . HIS B 1 192 ? 18.553 -6.615 -18.538 1 97.9 192 HIS B O 1
ATOM 4003 N N . TRP B 1 193 ? 17.61 -5.222 -17.193 1 98.45 193 TRP B N 1
ATOM 4004 C CA . TRP B 1 193 ? 16.424 -5.101 -18.034 1 98.45 193 TRP B CA 1
ATOM 4005 C C . TRP B 1 193 ? 16.581 -3.962 -19.036 1 98.45 193 TRP B C 1
ATOM 4007 O O . TRP B 1 193 ? 16.369 -2.795 -18.697 1 98.45 193 TRP B O 1
ATOM 4017 N N . TYR B 1 194 ? 16.989 -4.367 -20.141 1 97.31 194 TYR B N 1
ATOM 4018 C CA . TYR B 1 194 ? 17.498 -3.409 -21.116 1 97.31 194 TYR B CA 1
ATOM 4019 C C . TYR B 1 194 ? 18.663 -2.612 -20.541 1 97.31 194 TYR B C 1
ATOM 4021 O O . TYR B 1 194 ? 19.707 -3.179 -20.21 1 97.31 194 TYR B O 1
ATOM 4029 N N . ARG B 1 195 ? 18.535 -1.269 -20.192 1 94.66 195 ARG B N 1
ATOM 4030 C CA . ARG B 1 195 ? 19.658 -0.441 -19.764 1 94.66 195 ARG B CA 1
ATOM 4031 C C . ARG B 1 195 ? 19.636 -0.226 -18.255 1 94.66 195 ARG B C 1
ATOM 4033 O O . ARG B 1 195 ? 20.545 0.393 -17.697 1 94.66 195 ARG B O 1
ATOM 4040 N N . ARG B 1 196 ? 18.696 -0.894 -17.614 1 95.26 196 ARG B N 1
ATOM 4041 C CA . ARG B 1 196 ? 18.533 -0.609 -16.192 1 95.26 196 ARG B CA 1
ATOM 4042 C C . ARG B 1 196 ? 18.914 -1.818 -15.344 1 95.26 196 ARG B C 1
ATOM 4044 O O . ARG B 1 196 ? 18.485 -2.94 -15.625 1 95.26 196 ARG B O 1
ATOM 4051 N N . LYS B 1 197 ? 19.722 -1.585 -14.371 1 95.92 197 LYS B N 1
ATOM 4052 C CA . LYS B 1 197 ? 20.056 -2.642 -13.42 1 95.92 197 LYS B CA 1
ATOM 4053 C C . LYS B 1 197 ? 18.825 -3.081 -12.631 1 95.92 197 LYS B C 1
ATOM 4055 O O . LYS B 1 197 ? 18.045 -2.244 -12.172 1 95.92 197 LYS B O 1
ATOM 4060 N N . GLN B 1 198 ? 18.628 -4.406 -12.585 1 95.78 198 GLN B N 1
ATOM 4061 C CA . GLN B 1 198 ? 17.513 -5.009 -11.862 1 95.78 198 GLN B CA 1
ATOM 4062 C C . GLN B 1 198 ? 17.876 -6.4 -11.35 1 95.78 198 GLN B C 1
ATOM 4064 O O . GLN B 1 198 ? 18.915 -6.951 -11.721 1 95.78 198 GLN B O 1
ATOM 4069 N N . ASN B 1 199 ? 17.165 -6.883 -10.5 1 95.91 199 ASN B N 1
ATOM 4070 C CA . ASN B 1 199 ? 17.294 -8.309 -10.22 1 95.91 199 ASN B CA 1
ATOM 4071 C C . ASN B 1 199 ? 16.239 -9.123 -10.964 1 95.91 199 ASN B C 1
ATOM 4073 O O . ASN B 1 199 ? 15.21 -8.585 -11.375 1 95.91 199 ASN B O 1
ATOM 4077 N N . LEU B 1 200 ? 16.49 -10.365 -11.161 1 98.48 200 LEU B N 1
ATOM 4078 C CA . LEU B 1 200 ? 15.678 -11.226 -12.015 1 98.48 200 LEU B CA 1
ATOM 4079 C C . LEU B 1 200 ? 14.261 -11.356 -11.465 1 98.48 200 LEU B C 1
ATOM 4081 O O . LEU B 1 200 ? 13.293 -11.37 -12.229 1 98.48 200 LEU B O 1
ATOM 4085 N N . HIS B 1 201 ? 14.122 -11.469 -10.143 1 97.98 201 HIS B N 1
ATOM 4086 C CA . HIS B 1 201 ? 12.809 -11.585 -9.52 1 97.98 201 HIS B CA 1
ATOM 4087 C C . HIS B 1 201 ? 11.932 -10.383 -9.855 1 97.98 201 HIS B C 1
ATOM 4089 O O . HIS B 1 201 ? 10.765 -10.544 -10.221 1 97.98 201 HIS B O 1
ATOM 4095 N N . HIS B 1 202 ? 12.445 -9.245 -9.787 1 96.49 202 HIS B N 1
ATOM 4096 C CA . HIS B 1 202 ? 11.708 -8.017 -10.066 1 96.49 202 HIS B CA 1
ATOM 4097 C C . HIS B 1 202 ? 11.32 -7.931 -11.538 1 96.49 202 HIS B C 1
ATOM 4099 O O . HIS B 1 202 ? 10.253 -7.411 -11.873 1 96.49 202 HIS B O 1
ATOM 4105 N N . VAL B 1 203 ? 12.172 -8.361 -12.419 1 98.12 203 VAL B N 1
ATOM 4106 C CA . VAL B 1 203 ? 11.849 -8.386 -13.841 1 98.12 203 VAL B CA 1
ATOM 4107 C C . VAL B 1 203 ? 10.535 -9.132 -14.06 1 98.12 203 VAL B C 1
ATOM 4109 O O . VAL B 1 203 ? 9.654 -8.654 -14.778 1 98.12 203 VAL B O 1
ATOM 4112 N N . TRP B 1 204 ? 10.349 -10.235 -13.405 1 98.54 204 TRP B N 1
ATOM 4113 C CA . TRP B 1 204 ? 9.166 -11.071 -13.584 1 98.54 204 TRP B CA 1
ATOM 4114 C C . TRP B 1 204 ? 7.987 -10.524 -12.787 1 98.54 204 TRP B C 1
ATOM 4116 O O . TRP B 1 204 ? 6.833 -10.664 -13.199 1 98.54 204 TRP B O 1
ATOM 4126 N N . ASP B 1 205 ? 8.263 -9.858 -11.661 1 97.02 205 ASP B N 1
ATOM 4127 C CA . ASP B 1 205 ? 7.218 -9.279 -10.822 1 97.02 205 ASP B CA 1
ATOM 4128 C C . ASP B 1 205 ? 6.587 -8.061 -11.492 1 97.02 205 ASP B C 1
ATOM 4130 O O . ASP B 1 205 ? 5.402 -7.782 -11.296 1 97.02 205 ASP B O 1
ATOM 4134 N N . ALA B 1 206 ? 7.492 -7.341 -12.255 1 96.48 206 ALA B N 1
ATOM 4135 C CA . ALA B 1 206 ? 6.993 -6.006 -12.574 1 96.48 206 ALA B CA 1
ATOM 4136 C C . ALA B 1 206 ? 7.393 -5.594 -13.987 1 96.48 206 ALA B C 1
ATOM 4138 O O . ALA B 1 206 ? 6.546 -5.183 -14.784 1 96.48 206 ALA B O 1
ATOM 4139 N N . ASN B 1 207 ? 8.669 -5.76 -14.364 1 97.65 207 ASN B N 1
ATOM 4140 C CA . ASN B 1 207 ? 9.185 -5.098 -15.557 1 97.65 207 ASN B CA 1
ATOM 4141 C C . ASN B 1 207 ? 8.538 -5.645 -16.826 1 97.65 207 ASN B C 1
ATOM 4143 O O . ASN B 1 207 ? 8.26 -4.892 -17.761 1 97.65 207 ASN B O 1
ATOM 4147 N N . ILE B 1 208 ? 8.345 -6.899 -16.882 1 98.64 208 ILE B N 1
ATOM 4148 C CA . ILE B 1 208 ? 7.727 -7.488 -18.064 1 98.64 208 ILE B CA 1
ATOM 4149 C C . ILE B 1 208 ? 6.319 -6.925 -18.246 1 98.64 208 ILE B C 1
ATOM 4151 O O . ILE B 1 208 ? 5.941 -6.526 -19.35 1 98.64 208 ILE B O 1
ATOM 4155 N N . ILE B 1 209 ? 5.565 -6.845 -17.215 1 98.55 209 ILE B N 1
ATOM 4156 C CA . ILE B 1 209 ? 4.196 -6.342 -17.248 1 98.55 209 ILE B CA 1
ATOM 4157 C C . ILE B 1 209 ? 4.2 -4.862 -17.624 1 98.55 209 ILE B C 1
ATOM 4159 O O . ILE B 1 209 ? 3.444 -4.435 -18.5 1 98.55 209 ILE B O 1
ATOM 4163 N N . GLU B 1 210 ? 5.059 -4.161 -16.969 1 96.18 210 GLU B N 1
ATOM 4164 C CA . GLU B 1 210 ? 5.141 -2.725 -17.217 1 96.18 210 GLU B CA 1
ATOM 4165 C C . GLU B 1 210 ? 5.501 -2.435 -18.671 1 96.18 210 GLU B C 1
ATOM 4167 O O . GLU B 1 210 ? 4.911 -1.553 -19.298 1 96.18 210 GLU B O 1
ATOM 4172 N N . THR B 1 211 ? 6.469 -3.144 -19.152 1 97.59 211 THR B N 1
ATOM 4173 C CA . THR B 1 211 ? 6.892 -2.969 -20.537 1 97.59 211 THR B CA 1
ATOM 4174 C C . THR B 1 211 ? 5.763 -3.332 -21.497 1 97.59 211 THR B C 1
ATOM 4176 O O . THR B 1 211 ? 5.549 -2.647 -22.499 1 97.59 211 THR B O 1
ATOM 4179 N N . GLU B 1 212 ? 5.05 -4.346 -21.203 1 97.83 212 GLU B N 1
ATOM 4180 C CA . GLU B 1 212 ? 3.93 -4.747 -22.049 1 97.83 212 GLU B CA 1
ATOM 4181 C C . GLU B 1 212 ? 2.858 -3.662 -22.095 1 97.83 212 GLU B C 1
ATOM 4183 O O . GLU B 1 212 ? 2.338 -3.342 -23.166 1 97.83 212 GLU B O 1
ATOM 4188 N N . ILE B 1 213 ? 2.497 -3.184 -20.951 1 96.58 213 ILE B N 1
ATOM 4189 C CA . ILE B 1 213 ? 1.465 -2.155 -20.881 1 96.58 213 ILE B CA 1
ATOM 4190 C C . ILE B 1 213 ? 1.928 -0.908 -21.632 1 96.58 213 ILE B C 1
ATOM 4192 O O . ILE B 1 213 ? 1.173 -0.335 -22.421 1 96.58 213 ILE B O 1
ATOM 4196 N N . GLU B 1 214 ? 3.136 -0.506 -21.449 1 94.65 214 GLU B N 1
ATOM 4197 C CA . GLU B 1 214 ? 3.69 0.686 -22.084 1 94.65 214 GLU B CA 1
ATOM 4198 C C . GLU B 1 214 ? 3.69 0.553 -23.604 1 94.65 214 GLU B C 1
ATOM 4200 O O . GLU B 1 214 ? 3.412 1.519 -24.317 1 94.65 214 GLU B O 1
ATOM 4205 N N . ARG B 1 215 ? 3.977 -0.603 -24.068 1 96.95 215 ARG B N 1
ATOM 4206 C CA . ARG B 1 215 ? 4.215 -0.781 -25.497 1 96.95 215 ARG B CA 1
ATOM 4207 C C . ARG B 1 215 ? 2.92 -1.108 -26.231 1 96.95 215 ARG B C 1
ATOM 4209 O O . ARG B 1 215 ? 2.758 -0.756 -27.402 1 96.95 215 ARG B O 1
ATOM 4216 N N . PHE B 1 216 ? 2.006 -1.748 -25.523 1 97.56 216 PHE B N 1
ATOM 4217 C CA . PHE B 1 216 ? 0.962 -2.371 -26.328 1 97.56 216 PHE B CA 1
ATOM 4218 C C . PHE B 1 216 ? -0.42 -1.948 -25.843 1 97.56 216 PHE B C 1
ATOM 4220 O O . PHE B 1 216 ? -1.424 -2.212 -26.508 1 97.56 216 PHE B O 1
ATOM 4227 N N . TYR B 1 217 ? -0.505 -1.267 -24.695 1 97.34 217 TYR B N 1
ATOM 4228 C CA . TYR B 1 217 ? -1.822 -0.984 -24.136 1 97.34 217 TYR B CA 1
ATOM 4229 C C . TYR B 1 217 ? -1.903 0.453 -23.632 1 97.34 217 TYR B C 1
ATOM 4231 O O . TYR B 1 217 ? -0.876 1.107 -23.436 1 97.34 217 TYR B O 1
ATOM 4239 N N . ASP B 1 218 ? -3.142 0.893 -23.414 1 93.81 218 ASP B N 1
ATOM 4240 C CA . ASP B 1 218 ? -3.346 2.257 -22.935 1 93.81 218 ASP B CA 1
ATOM 4241 C C . ASP B 1 218 ? -3.062 2.362 -21.438 1 93.81 218 ASP B C 1
ATOM 4243 O O . ASP B 1 218 ? -2.55 3.38 -20.968 1 93.81 218 ASP B O 1
ATOM 4247 N N . ASP B 1 219 ? -3.487 1.376 -20.732 1 92.87 219 ASP B N 1
ATOM 4248 C CA . ASP B 1 219 ? -3.304 1.313 -19.285 1 92.87 219 ASP B CA 1
ATOM 4249 C C . ASP B 1 219 ? -3.548 -0.101 -18.761 1 92.87 219 ASP B C 1
ATOM 4251 O O . ASP B 1 219 ? -3.679 -1.044 -19.544 1 92.87 219 ASP B O 1
ATOM 4255 N N . ILE B 1 220 ? -3.547 -0.23 -17.52 1 95.18 220 ILE B N 1
ATOM 4256 C CA . ILE B 1 220 ? -3.661 -1.531 -16.869 1 95.18 220 ILE B CA 1
ATOM 4257 C C . ILE B 1 220 ? -5.034 -2.134 -17.159 1 95.18 220 ILE B C 1
ATOM 4259 O O . ILE B 1 220 ? -5.161 -3.349 -17.328 1 95.18 220 ILE B O 1
ATOM 4263 N N . ASP B 1 221 ? -6.104 -1.34 -17.188 1 95.93 221 ASP B N 1
ATOM 4264 C CA . ASP B 1 221 ? -7.452 -1.84 -17.438 1 95.93 221 ASP B CA 1
ATOM 4265 C C . ASP B 1 221 ? -7.575 -2.409 -18.849 1 95.93 221 ASP B C 1
ATOM 4267 O O . ASP B 1 221 ? -8.23 -3.432 -19.057 1 95.93 221 ASP B O 1
ATOM 4271 N N . ASP B 1 222 ? -6.947 -1.672 -19.751 1 97.17 222 ASP B N 1
ATOM 4272 C CA . ASP B 1 222 ? -6.911 -2.175 -21.121 1 97.17 222 ASP B CA 1
ATOM 4273 C C . ASP B 1 222 ? -6.186 -3.517 -21.194 1 97.17 222 ASP B C 1
ATOM 4275 O O . ASP B 1 222 ? -6.619 -4.424 -21.908 1 97.17 222 ASP B O 1
ATOM 4279 N N . PHE B 1 223 ? -5.117 -3.617 -20.497 1 98.27 223 PHE B N 1
ATOM 4280 C CA . PHE B 1 223 ? -4.358 -4.861 -20.442 1 98.27 223 PHE B CA 1
ATOM 4281 C C . PHE B 1 223 ? -5.188 -5.974 -19.813 1 98.27 223 PHE B C 1
ATOM 4283 O O . PHE B 1 223 ? -5.212 -7.098 -20.318 1 98.27 223 PHE B O 1
ATOM 4290 N N . VAL B 1 224 ? -5.904 -5.71 -18.753 1 98.22 224 VAL B N 1
ATOM 4291 C CA . VAL B 1 224 ? -6.771 -6.677 -18.087 1 98.22 224 VAL B CA 1
ATOM 4292 C C . VAL B 1 224 ? -7.857 -7.149 -19.051 1 98.22 224 VAL B C 1
ATOM 4294 O O . VAL B 1 224 ? -8.163 -8.342 -19.114 1 98.22 224 VAL B O 1
ATOM 4297 N N . ASP B 1 225 ? -8.453 -6.255 -19.774 1 98.1 225 ASP B N 1
ATOM 4298 C CA . ASP B 1 225 ? -9.477 -6.604 -20.754 1 98.1 225 ASP B CA 1
ATOM 4299 C C . ASP B 1 225 ? -8.929 -7.569 -21.802 1 98.1 225 ASP B C 1
ATOM 4301 O O . ASP B 1 225 ? -9.625 -8.493 -22.228 1 98.1 225 ASP B O 1
ATOM 4305 N N . ALA B 1 226 ? -7.721 -7.3 -22.216 1 98.22 226 ALA B N 1
ATOM 4306 C CA . ALA B 1 226 ? -7.088 -8.18 -23.196 1 98.22 226 ALA B CA 1
ATOM 4307 C C . ALA B 1 226 ? -6.907 -9.587 -22.633 1 98.22 226 ALA B C 1
ATOM 4309 O O . ALA B 1 226 ? -7.139 -10.576 -23.332 1 98.22 226 ALA B O 1
ATOM 4310 N N . ILE B 1 227 ? -6.446 -9.698 -21.419 1 98.54 227 ILE B N 1
ATOM 4311 C CA . ILE B 1 227 ? -6.27 -10.998 -20.781 1 98.54 227 ILE B CA 1
ATOM 4312 C C . ILE B 1 227 ? -7.621 -11.697 -20.652 1 98.54 227 ILE B C 1
ATOM 4314 O O . ILE B 1 227 ? -7.733 -12.897 -20.913 1 98.54 227 ILE B O 1
ATOM 4318 N N . GLN B 1 228 ? -8.635 -10.955 -20.266 1 98.21 228 GLN B N 1
ATOM 4319 C CA . GLN B 1 228 ? -9.977 -11.515 -20.139 1 98.21 228 GLN B CA 1
ATOM 4320 C C . GLN B 1 228 ? -10.488 -12.027 -21.482 1 98.21 228 GLN B C 1
ATOM 4322 O O . GLN B 1 228 ? -11.14 -13.072 -21.547 1 98.21 228 GLN B O 1
ATOM 4327 N N . ASN B 1 229 ? -10.195 -11.257 -22.493 1 97.96 229 ASN B N 1
ATOM 4328 C CA . ASN B 1 229 ? -10.552 -11.713 -23.833 1 97.96 229 ASN B CA 1
ATOM 4329 C C . ASN B 1 229 ? -9.859 -13.027 -24.181 1 97.96 229 ASN B C 1
ATOM 4331 O O . ASN B 1 229 ? -10.465 -13.911 -24.789 1 97.96 229 ASN B O 1
ATOM 4335 N N . ASN B 1 230 ? -8.612 -13.142 -23.836 1 97.93 230 ASN B N 1
ATOM 4336 C CA . ASN B 1 230 ? -7.884 -14.381 -24.087 1 97.93 230 ASN B CA 1
ATOM 4337 C C . ASN B 1 230 ? -8.465 -15.545 -23.288 1 97.93 230 ASN B C 1
ATOM 4339 O O . ASN B 1 230 ? -8.499 -16.678 -23.77 1 97.93 230 ASN B O 1
ATOM 4343 N N . ILE B 1 231 ? -8.906 -15.288 -22.073 1 98.09 231 ILE B N 1
ATOM 4344 C CA . ILE B 1 231 ? -9.497 -16.311 -21.217 1 98.09 231 ILE B CA 1
ATOM 4345 C C . ILE B 1 231 ? -10.761 -16.864 -21.871 1 98.09 231 ILE B C 1
ATOM 4347 O O . ILE B 1 231 ? -11.027 -18.066 -21.804 1 98.09 231 ILE B O 1
ATOM 4351 N N . THR B 1 232 ? -11.503 -16.025 -22.55 1 97.21 232 THR B N 1
ATOM 4352 C CA . THR B 1 232 ? -12.785 -16.433 -23.114 1 97.21 232 THR B CA 1
ATOM 4353 C C . THR B 1 232 ? -12.609 -16.951 -24.539 1 97.21 232 THR B C 1
ATOM 4355 O O . THR B 1 232 ? -13.509 -17.59 -25.088 1 97.21 232 THR B O 1
ATOM 4358 N N . LYS B 1 233 ? -11.409 -16.706 -25.157 1 96.87 233 LYS B N 1
ATOM 4359 C CA . LYS B 1 233 ? -11.189 -17.094 -26.547 1 96.87 233 LYS B CA 1
ATOM 4360 C C . LYS B 1 233 ? -10.004 -18.048 -26.669 1 96.87 233 LYS B C 1
ATOM 4362 O O . LYS B 1 233 ? -10.179 -19.269 -26.655 1 96.87 233 LYS B O 1
ATOM 4367 N N . THR B 1 234 ? -8.84 -17.495 -26.518 1 95.91 234 THR B N 1
ATOM 4368 C CA . THR B 1 234 ? -7.602 -18.224 -26.771 1 95.91 234 THR B CA 1
ATOM 4369 C C . THR B 1 234 ? -7.451 -19.387 -25.795 1 95.91 234 THR B C 1
ATOM 4371 O O . THR B 1 234 ? -6.984 -20.464 -26.172 1 95.91 234 THR B O 1
ATOM 4374 N N . TRP B 1 235 ? -7.821 -19.127 -24.51 1 97.66 235 TRP B N 1
ATOM 4375 C CA . TRP B 1 235 ? -7.603 -20.133 -23.475 1 97.66 235 TRP B CA 1
ATOM 4376 C C . TRP B 1 235 ? -8.925 -20.749 -23.028 1 97.66 235 TRP B C 1
ATOM 4378 O O . TRP B 1 235 ? -8.995 -21.387 -21.975 1 97.66 235 TRP B O 1
ATOM 4388 N N . ALA B 1 236 ? -9.987 -20.607 -23.752 1 96.47 236 ALA B N 1
ATOM 4389 C CA . ALA B 1 236 ? -11.34 -20.992 -23.359 1 96.47 236 ALA B CA 1
ATOM 4390 C C . ALA B 1 236 ? -11.409 -22.478 -23.017 1 96.47 236 ALA B C 1
ATOM 4392 O O . ALA B 1 236 ? -12.067 -22.869 -22.05 1 96.47 236 ALA B O 1
ATOM 4393 N N . ASP B 1 237 ? -10.706 -23.323 -23.783 1 96.43 237 ASP B N 1
ATOM 4394 C CA . ASP B 1 237 ? -10.771 -24.771 -23.607 1 96.43 237 ASP B CA 1
ATOM 4395 C C . ASP B 1 237 ? -10.006 -25.208 -22.361 1 96.43 237 ASP B C 1
ATOM 4397 O O . ASP B 1 237 ? -10.206 -26.317 -21.86 1 96.43 237 ASP B O 1
ATOM 4401 N N . GLU B 1 238 ? -9.133 -24.336 -21.834 1 97.04 238 GLU B N 1
ATOM 4402 C CA . GLU B 1 238 ? -8.277 -24.683 -20.703 1 97.04 238 GLU B CA 1
ATOM 4403 C C . GLU B 1 238 ? -8.867 -24.179 -19.389 1 97.04 238 GLU B C 1
ATOM 4405 O O . GLU B 1 238 ? -8.498 -24.655 -18.314 1 97.04 238 GLU B O 1
ATOM 4410 N N . VAL B 1 239 ? -9.786 -23.267 -19.449 1 97.19 239 VAL B N 1
ATOM 4411 C CA . VAL B 1 239 ? -10.256 -22.531 -18.279 1 97.19 239 VAL B CA 1
ATOM 4412 C C . VAL B 1 239 ? -10.928 -23.492 -17.3 1 97.19 239 VAL B C 1
ATOM 4414 O O . VAL B 1 239 ? -10.763 -23.364 -16.085 1 97.19 239 VAL B O 1
ATOM 4417 N N . GLU B 1 240 ? -11.696 -24.421 -17.813 1 94.65 240 GLU B N 1
ATOM 4418 C CA . GLU B 1 240 ? -12.349 -25.39 -16.938 1 94.65 240 GLU B CA 1
ATOM 4419 C C . GLU B 1 240 ? -11.326 -26.156 -16.103 1 94.65 240 GLU B C 1
ATOM 4421 O O . GLU B 1 240 ? -11.538 -26.387 -14.911 1 94.65 240 GLU B O 1
ATOM 4426 N N . GLU B 1 241 ? -10.277 -26.532 -16.756 1 94.71 241 GLU B N 1
ATOM 4427 C CA . GLU B 1 241 ? -9.213 -27.236 -16.047 1 94.71 241 GLU B CA 1
ATOM 4428 C C . GLU B 1 241 ? -8.565 -26.341 -14.994 1 94.71 241 GLU B C 1
ATOM 4430 O O . GLU B 1 241 ? -8.205 -26.808 -13.911 1 94.71 241 GLU B O 1
ATOM 4435 N N . TRP B 1 242 ? -8.413 -25.044 -15.286 1 96.8 242 TRP B N 1
ATOM 4436 C CA . TRP B 1 242 ? -7.848 -24.107 -14.321 1 96.8 242 TRP B CA 1
ATOM 4437 C C . TRP B 1 242 ? -8.738 -23.993 -13.088 1 96.8 242 TRP B C 1
ATOM 4439 O O . TRP B 1 242 ? -8.243 -23.83 -11.97 1 96.8 242 TRP B O 1
ATOM 4449 N N . GLU B 1 243 ? -10.009 -24.087 -13.268 1 95.4 243 GLU B N 1
ATOM 4450 C CA . GLU B 1 243 ? -10.983 -23.835 -12.21 1 95.4 243 GLU B CA 1
ATOM 4451 C C . GLU B 1 243 ? -11.123 -25.043 -11.289 1 95.4 243 GLU B C 1
ATOM 4453 O O . GLU B 1 243 ? -11.628 -24.921 -10.17 1 95.4 243 GLU B O 1
ATOM 4458 N N . ASN B 1 244 ? -10.695 -26.15 -11.786 1 92.15 244 ASN B N 1
ATOM 4459 C CA . ASN B 1 244 ? -10.986 -27.377 -11.052 1 92.15 244 ASN B CA 1
ATOM 4460 C C . ASN B 1 244 ? -9.755 -27.893 -10.312 1 92.15 244 ASN B C 1
ATOM 4462 O O . ASN B 1 244 ? -8.625 -27.685 -10.757 1 92.15 244 ASN B O 1
ATOM 4466 N N . CYS B 1 245 ? -9.963 -28.308 -9.066 1 88.8 245 CYS B N 1
ATOM 4467 C CA . CYS B 1 245 ? -8.967 -29.047 -8.298 1 88.8 245 CYS B CA 1
ATOM 4468 C C . CYS B 1 245 ? -9.336 -30.523 -8.204 1 88.8 245 CYS B C 1
ATOM 4470 O O . CYS B 1 245 ? -10.516 -30.876 -8.244 1 88.8 245 CYS B O 1
ATOM 4472 N N . ARG B 1 246 ? -8.298 -31.252 -8.12 1 77.69 246 ARG B N 1
ATOM 4473 C CA . ARG B 1 246 ? -8.536 -32.685 -7.974 1 77.69 246 ARG B CA 1
ATOM 4474 C C . ARG B 1 246 ? -9.161 -33 -6.619 1 77.69 246 ARG B C 1
ATOM 4476 O O . ARG B 1 246 ? -8.891 -32.315 -5.63 1 77.69 246 ARG B O 1
ATOM 4483 N N . ASN B 1 247 ? -9.98 -33.951 -6.498 1 74.92 247 ASN B N 1
ATOM 4484 C CA . ASN B 1 247 ? -10.561 -34.516 -5.284 1 74.92 247 ASN B CA 1
ATOM 4485 C C . ASN B 1 247 ? -11.507 -33.53 -4.605 1 74.92 247 ASN B C 1
ATOM 4487 O O . ASN B 1 247 ? -11.689 -33.577 -3.387 1 74.92 247 ASN B O 1
ATOM 4491 N N . ASP B 1 248 ? -11.875 -32.507 -5.259 1 79.28 248 ASP B N 1
ATOM 4492 C CA . ASP B 1 248 ? -12.902 -31.588 -4.777 1 79.28 248 ASP B CA 1
ATOM 4493 C C . ASP B 1 248 ? -12.338 -30.636 -3.725 1 79.28 248 ASP B C 1
ATOM 4495 O O . ASP B 1 248 ? -13.072 -30.154 -2.86 1 79.28 248 ASP B O 1
ATOM 4499 N N . ASP B 1 249 ? -11.013 -30.549 -3.7 1 90.16 249 ASP B N 1
ATOM 4500 C CA . ASP B 1 249 ? -10.411 -29.566 -2.803 1 90.16 249 ASP B CA 1
ATOM 4501 C C . ASP B 1 249 ? -10.866 -28.151 -3.154 1 90.16 249 ASP B C 1
ATOM 4503 O O . ASP B 1 249 ? -11.152 -27.856 -4.316 1 90.16 249 ASP B O 1
ATOM 4507 N N . VAL B 1 250 ? -10.984 -27.329 -2.192 1 93.49 250 VAL B N 1
ATOM 4508 C CA . VAL B 1 250 ? -11.419 -25.951 -2.394 1 93.49 250 VAL B CA 1
ATOM 4509 C C . VAL B 1 250 ? -10.35 -25.179 -3.164 1 93.49 250 VAL B C 1
ATOM 4511 O O . VAL B 1 250 ? -10.669 -24.347 -4.017 1 93.49 250 VAL B O 1
ATOM 4514 N N . SER B 1 251 ? -9.096 -25.475 -2.86 1 93.91 251 SER B N 1
ATOM 4515 C CA . SER B 1 251 ? -7.938 -24.955 -3.581 1 93.91 251 SER B CA 1
ATOM 4516 C C . SER B 1 251 ? -6.841 -26.007 -3.696 1 93.91 251 SER B C 1
ATOM 4518 O O . SER B 1 251 ? -6.806 -26.963 -2.918 1 93.91 251 SER B O 1
ATOM 4520 N N . CYS B 1 252 ? -5.999 -25.975 -4.718 1 96.03 252 CYS B N 1
ATOM 4521 C CA . CYS B 1 252 ? -4.926 -26.94 -4.929 1 96.03 252 CYS B CA 1
ATOM 4522 C C . CYS B 1 252 ? -3.599 -26.234 -5.182 1 96.03 252 CYS B C 1
ATOM 4524 O O . CYS B 1 252 ? -2.981 -26.424 -6.23 1 96.03 252 CYS B O 1
ATOM 4526 N N . PRO B 1 253 ? -3.097 -25.452 -4.171 1 97.9 253 PRO B N 1
ATOM 4527 C CA . PRO B 1 253 ? -1.929 -24.587 -4.351 1 97.9 253 PRO B CA 1
ATOM 4528 C C . PRO B 1 253 ? -0.655 -25.372 -4.654 1 97.9 253 PRO B C 1
ATOM 4530 O O . PRO B 1 253 ? 0.293 -24.823 -5.222 1 97.9 253 PRO B O 1
ATOM 4533 N N . ALA B 1 254 ? -0.582 -26.706 -4.284 1 97.57 254 ALA B N 1
ATOM 4534 C CA . ALA B 1 254 ? 0.598 -27.5 -4.619 1 97.57 254 ALA B CA 1
ATOM 4535 C C . ALA B 1 254 ? 0.747 -27.649 -6.13 1 97.57 254 ALA B C 1
ATOM 4537 O O . ALA B 1 254 ? 1.866 -27.673 -6.65 1 97.57 254 ALA B O 1
ATOM 4538 N N . ILE B 1 255 ? -0.352 -27.794 -6.827 1 97.34 255 ILE B N 1
ATOM 4539 C CA . ILE B 1 255 ? -0.342 -27.877 -8.284 1 97.34 255 ILE B CA 1
ATOM 4540 C C . ILE B 1 255 ? 0.153 -26.558 -8.872 1 97.34 255 ILE B C 1
ATOM 4542 O O . ILE B 1 255 ? 0.993 -26.55 -9.776 1 97.34 255 ILE B O 1
ATOM 4546 N N . TYR B 1 256 ? -0.338 -25.44 -8.317 1 98.28 256 TYR B N 1
ATOM 4547 C CA . TYR B 1 256 ? 0.066 -24.12 -8.788 1 98.28 256 TYR B CA 1
ATOM 4548 C C . TYR B 1 256 ? 1.566 -23.914 -8.61 1 98.28 256 TYR B C 1
ATOM 4550 O O . TYR B 1 256 ? 2.238 -23.4 -9.507 1 98.28 256 TYR B O 1
ATOM 4558 N N . ALA B 1 257 ? 2.018 -24.334 -7.418 1 98.74 257 ALA B N 1
ATOM 4559 C CA . ALA B 1 257 ? 3.439 -24.193 -7.115 1 98.74 257 ALA B CA 1
ATOM 4560 C C . ALA B 1 257 ? 4.288 -25.047 -8.053 1 98.74 257 ALA B C 1
ATOM 4562 O O . ALA B 1 257 ? 5.358 -24.621 -8.492 1 98.74 257 ALA B O 1
ATOM 4563 N N . SER B 1 258 ? 3.854 -26.244 -8.353 1 98.24 258 SER B N 1
ATOM 4564 C CA . SER B 1 258 ? 4.583 -27.125 -9.261 1 98.24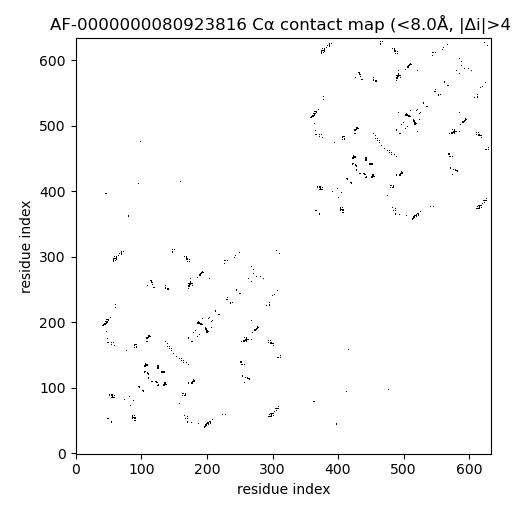 258 SER B CA 1
ATOM 4565 C C . SER B 1 258 ? 4.686 -26.517 -10.656 1 98.24 258 SER B C 1
ATOM 4567 O O . SER B 1 258 ? 5.746 -26.568 -11.284 1 98.24 258 SER B O 1
ATOM 4569 N N . GLU B 1 259 ? 3.595 -25.98 -11.129 1 98.31 259 GLU B N 1
ATOM 4570 C CA . GLU B 1 259 ? 3.606 -25.298 -12.42 1 98.31 259 GLU B CA 1
ATOM 4571 C C . GLU B 1 259 ? 4.59 -24.132 -12.42 1 98.31 259 GLU B C 1
ATOM 4573 O O . GLU B 1 259 ? 5.329 -23.937 -13.388 1 98.31 259 GLU B O 1
ATOM 4578 N N . SER B 1 260 ? 4.597 -23.378 -11.349 1 98.78 260 SER B N 1
ATOM 4579 C CA . SER B 1 260 ? 5.478 -22.219 -11.244 1 98.78 260 SER B CA 1
ATOM 4580 C C . SER B 1 260 ? 6.943 -22.642 -11.195 1 98.78 260 SER B C 1
ATOM 4582 O O . SER B 1 260 ? 7.797 -22.013 -11.823 1 98.78 260 SER B O 1
ATOM 4584 N N . ALA B 1 261 ? 7.225 -23.726 -10.458 1 98.77 261 ALA B N 1
ATOM 4585 C CA . ALA B 1 261 ? 8.595 -24.228 -10.385 1 98.77 261 ALA B CA 1
ATOM 4586 C C . ALA B 1 261 ? 9.086 -24.68 -11.758 1 98.77 261 ALA B C 1
ATOM 4588 O O . ALA B 1 261 ? 10.236 -24.428 -12.126 1 98.77 261 ALA B O 1
ATOM 4589 N N . GLU B 1 262 ? 8.246 -25.338 -12.468 1 98.69 262 GLU B N 1
ATOM 4590 C CA . GLU B 1 262 ? 8.588 -25.758 -13.824 1 98.69 262 GLU B CA 1
ATOM 4591 C C . GLU B 1 262 ? 8.857 -24.555 -14.723 1 98.69 262 GLU B C 1
ATOM 4593 O O . GLU B 1 262 ? 9.848 -24.53 -15.456 1 98.69 262 GLU B O 1
ATOM 4598 N N . ASP B 1 263 ? 7.953 -23.56 -14.664 1 98.67 263 ASP B N 1
ATOM 4599 C CA . ASP B 1 263 ? 8.096 -22.358 -15.479 1 98.67 263 ASP B CA 1
ATOM 4600 C C . ASP B 1 263 ? 9.359 -21.586 -15.102 1 98.67 263 ASP B C 1
ATOM 4602 O O . ASP B 1 263 ? 9.991 -20.963 -15.958 1 98.67 263 ASP B O 1
ATOM 4606 N N . ALA B 1 264 ? 9.705 -21.589 -13.781 1 98.7 264 ALA B N 1
ATOM 4607 C CA . ALA B 1 264 ? 10.934 -20.918 -13.365 1 98.7 264 ALA B CA 1
ATOM 4608 C C . ALA B 1 264 ? 12.143 -21.477 -14.11 1 98.7 264 ALA B C 1
ATOM 4610 O O . ALA B 1 264 ? 12.961 -20.718 -14.636 1 98.7 264 ALA B O 1
ATOM 4611 N N . CYS B 1 265 ? 12.228 -22.776 -14.272 1 98.22 265 CYS B N 1
ATOM 4612 C CA . CYS B 1 265 ? 13.352 -23.439 -14.923 1 98.22 265 CYS B CA 1
ATOM 4613 C C . CYS B 1 265 ? 13.344 -23.179 -16.425 1 98.22 265 CYS B C 1
ATOM 4615 O O . CYS B 1 265 ? 14.37 -22.813 -17.001 1 98.22 265 CYS B O 1
ATOM 4617 N N . VAL B 1 266 ? 12.204 -23.315 -17.005 1 98.28 266 VAL B N 1
ATOM 4618 C CA . VAL B 1 266 ? 12.107 -23.347 -18.461 1 98.28 266 VAL B CA 1
ATOM 4619 C C . VAL B 1 266 ? 12.169 -21.925 -19.014 1 98.28 266 VAL B C 1
ATOM 4621 O O . VAL B 1 266 ? 12.74 -21.692 -20.082 1 98.28 266 VAL B O 1
ATOM 4624 N N . TRP B 1 267 ? 11.645 -20.996 -18.202 1 98.64 267 TRP B N 1
ATOM 4625 C CA . TRP B 1 267 ? 11.458 -19.682 -18.807 1 98.64 267 TRP B CA 1
ATOM 4626 C C . TRP B 1 267 ? 12.213 -18.611 -18.027 1 98.64 267 TRP B C 1
ATOM 4628 O O . TRP B 1 267 ? 12.901 -17.774 -18.616 1 98.64 267 TRP B O 1
ATOM 4638 N N . ALA B 1 268 ? 12.103 -18.545 -16.72 1 98.61 268 ALA B N 1
ATOM 4639 C CA . ALA B 1 268 ? 12.63 -17.417 -15.957 1 98.61 268 ALA B CA 1
ATOM 4640 C C . ALA B 1 268 ? 14.153 -17.467 -15.885 1 98.61 268 ALA B C 1
ATOM 4642 O O . ALA B 1 268 ? 14.829 -16.484 -16.199 1 98.61 268 ALA B O 1
ATOM 4643 N N . TYR B 1 269 ? 14.711 -18.602 -15.565 1 98.47 269 TYR B N 1
ATOM 4644 C CA . TYR B 1 269 ? 16.149 -18.713 -15.347 1 98.47 269 TYR B CA 1
ATOM 4645 C C . TYR B 1 269 ? 16.89 -18.879 -16.668 1 98.47 269 TYR B C 1
ATOM 4647 O O . TYR B 1 269 ? 18.049 -18.474 -16.792 1 98.47 269 TYR B O 1
ATOM 4655 N N . GLU B 1 270 ? 16.273 -19.515 -17.627 1 97.82 270 GLU B N 1
ATOM 4656 C CA . GLU B 1 270 ? 16.939 -19.753 -18.904 1 97.82 270 GLU B CA 1
ATOM 4657 C C . GLU B 1 270 ? 17.351 -18.441 -19.565 1 97.82 270 GLU B C 1
ATOM 4659 O O . GLU B 1 270 ? 16.509 -17.577 -19.819 1 97.82 270 GLU B O 1
ATOM 4664 N N . GLY B 1 271 ? 18.649 -18.232 -19.75 1 97.13 271 GLY B N 1
ATOM 4665 C CA . GLY B 1 271 ? 19.158 -17.05 -20.427 1 97.13 271 GLY B CA 1
ATOM 4666 C C . GLY B 1 271 ? 19.268 -15.841 -19.516 1 97.13 271 GLY B C 1
ATOM 4667 O O . GLY B 1 271 ? 19.466 -14.719 -19.987 1 97.13 271 GLY B O 1
ATOM 4668 N N . ALA B 1 272 ? 19.08 -16.029 -18.225 1 97.92 272 ALA B N 1
ATOM 4669 C CA . ALA B 1 272 ? 19.099 -14.91 -17.287 1 97.92 272 ALA B CA 1
ATOM 4670 C C . ALA B 1 272 ? 20.171 -15.108 -16.219 1 97.92 272 ALA B C 1
ATOM 4672 O O . ALA B 1 272 ? 19.886 -15.025 -15.022 1 97.92 272 ALA B O 1
ATOM 4673 N N . SER B 1 273 ? 21.431 -15.222 -16.633 1 96.41 273 SER B N 1
ATOM 4674 C CA . SER B 1 273 ? 22.55 -15.379 -15.71 1 96.41 273 SER B CA 1
ATOM 4675 C C . SER B 1 273 ? 22.999 -14.033 -15.151 1 96.41 273 SER B C 1
ATOM 4677 O O . SER B 1 273 ? 22.585 -12.982 -15.643 1 96.41 273 SER B O 1
ATOM 4679 N N . GLU B 1 274 ? 23.763 -14.042 -14.121 1 97.63 274 GLU B N 1
ATOM 4680 C CA . GLU B 1 274 ? 24.302 -12.843 -13.486 1 97.63 274 GLU B CA 1
ATOM 4681 C C . GLU B 1 274 ? 24.91 -11.898 -14.518 1 97.63 274 GLU B C 1
ATOM 4683 O O . GLU B 1 274 ? 25.734 -12.312 -15.337 1 97.63 274 GLU B O 1
ATOM 4688 N N . GLY B 1 275 ? 24.437 -10.71 -14.548 1 97.37 275 GLY B N 1
ATOM 4689 C CA . GLY B 1 275 ? 25.014 -9.679 -15.396 1 97.37 275 GLY B CA 1
ATOM 4690 C C . GLY B 1 275 ? 24.427 -9.661 -16.795 1 97.37 275 GLY B C 1
ATOM 4691 O O . GLY B 1 275 ? 24.709 -8.753 -17.58 1 97.37 275 GLY B O 1
ATOM 4692 N N . SER B 1 276 ? 23.55 -10.549 -17.107 1 97.89 276 SER B N 1
ATOM 4693 C CA . SER B 1 276 ? 22.986 -10.624 -18.451 1 97.89 276 SER B CA 1
ATOM 4694 C C . SER B 1 276 ? 22.103 -9.417 -18.748 1 97.89 276 SER B C 1
ATOM 4696 O O . SER B 1 276 ? 21.553 -8.803 -17.832 1 97.89 276 SER B O 1
ATOM 4698 N N . VAL B 1 277 ? 22.043 -9.051 -20.02 1 98.34 277 VAL B N 1
ATOM 4699 C CA . VAL B 1 277 ? 21.105 -8.043 -20.502 1 98.34 277 VAL B CA 1
ATOM 4700 C C . VAL B 1 277 ? 19.856 -8.723 -21.06 1 98.34 277 VAL B C 1
ATOM 4702 O O . VAL B 1 277 ? 19.935 -9.482 -22.028 1 98.34 277 VAL B O 1
ATOM 4705 N N . LEU B 1 278 ? 18.825 -8.547 -20.443 1 98.63 278 LEU B N 1
ATOM 4706 C CA . LEU B 1 278 ? 17.529 -9.049 -20.888 1 98.63 278 LEU B CA 1
ATOM 4707 C C . LEU B 1 278 ? 16.796 -7.999 -21.717 1 98.63 278 LEU B C 1
ATOM 4709 O O . LEU B 1 278 ? 16.324 -6.995 -21.178 1 98.63 278 LEU B O 1
ATOM 4713 N N . ASP B 1 279 ? 16.697 -8.237 -22.986 1 97.67 279 ASP B N 1
ATOM 4714 C CA . ASP B 1 279 ? 16.115 -7.263 -23.904 1 97.67 279 ASP B CA 1
ATOM 4715 C C . ASP B 1 279 ? 14.942 -7.866 -24.674 1 97.67 279 ASP B C 1
ATOM 4717 O O . ASP B 1 279 ? 14.138 -8.609 -24.107 1 97.67 279 ASP B O 1
ATOM 4721 N N . ASP B 1 280 ? 14.838 -7.626 -25.95 1 98.04 280 ASP B N 1
ATOM 4722 C CA . ASP B 1 280 ? 13.662 -7.987 -26.736 1 98.04 280 ASP B CA 1
ATOM 4723 C C . ASP B 1 280 ? 13.501 -9.503 -26.821 1 98.04 280 ASP B C 1
ATOM 4725 O O . ASP B 1 280 ? 12.383 -10.018 -26.766 1 98.04 280 ASP B O 1
ATOM 4729 N N . GLU B 1 281 ? 14.575 -10.177 -27.055 1 97.99 281 GLU B N 1
ATOM 4730 C CA . GLU B 1 281 ? 14.486 -11.629 -27.173 1 97.99 281 GLU B CA 1
ATOM 4731 C C . GLU B 1 281 ? 13.888 -12.25 -25.914 1 97.99 281 GLU B C 1
ATOM 4733 O O . GLU B 1 281 ? 13.001 -13.102 -25.996 1 97.99 281 GLU B O 1
ATOM 4738 N N . TYR B 1 282 ? 14.373 -11.768 -24.769 1 98.61 282 TYR B N 1
ATOM 4739 C CA . TYR B 1 282 ? 13.847 -12.269 -23.504 1 98.61 282 TYR B CA 1
ATOM 4740 C C . TYR B 1 282 ? 12.407 -11.814 -23.293 1 98.61 282 TYR B C 1
ATOM 4742 O O . TYR B 1 282 ? 11.544 -12.615 -22.927 1 98.61 282 TYR B O 1
ATOM 4750 N N . PHE B 1 283 ? 12.138 -10.566 -23.54 1 98.71 283 PHE B N 1
ATOM 4751 C CA . PHE B 1 283 ? 10.816 -9.989 -23.332 1 98.71 283 PHE B CA 1
ATOM 4752 C C . PHE B 1 283 ? 9.775 -10.698 -24.19 1 98.71 283 PHE B C 1
ATOM 4754 O O . PHE B 1 283 ? 8.773 -11.197 -23.673 1 98.71 283 PHE B O 1
ATOM 4761 N N . PHE B 1 284 ? 10.019 -10.91 -25.439 1 98.47 284 PHE B N 1
ATOM 4762 C CA . PHE B 1 284 ? 9.017 -11.425 -26.366 1 98.47 284 PHE B CA 1
ATOM 4763 C C . PHE B 1 284 ? 8.786 -12.914 -26.141 1 98.47 284 PHE B C 1
ATOM 4765 O O . PHE B 1 284 ? 7.691 -13.422 -26.391 1 98.47 284 PHE B O 1
ATOM 4772 N N . SER B 1 285 ? 9.764 -13.575 -25.643 1 98.43 285 SER B N 1
ATOM 4773 C CA . SER B 1 285 ? 9.6 -15.004 -25.396 1 98.43 285 SER B CA 1
ATOM 4774 C C . SER B 1 285 ? 8.936 -15.26 -24.047 1 98.43 285 SER B C 1
ATOM 4776 O O . SER B 1 285 ? 8.42 -16.351 -23.801 1 98.43 285 SER B O 1
ATOM 4778 N N . ARG B 1 286 ? 8.873 -14.227 -23.14 1 98.71 286 ARG B N 1
ATOM 4779 C CA . ARG B 1 286 ? 8.444 -14.51 -21.774 1 98.71 286 ARG B CA 1
ATOM 4780 C C . ARG B 1 286 ? 7.096 -13.862 -21.478 1 98.71 286 ARG B C 1
ATOM 4782 O O . ARG B 1 286 ? 6.317 -14.377 -20.673 1 98.71 286 ARG B O 1
ATOM 4789 N N . PHE B 1 287 ? 6.727 -12.691 -22.07 1 98.48 287 PHE B N 1
ATOM 4790 C CA . PHE B 1 287 ? 5.515 -11.997 -21.654 1 98.48 287 PHE B CA 1
ATOM 4791 C C . PHE B 1 287 ? 4.284 -12.858 -21.907 1 98.48 287 PHE B C 1
ATOM 4793 O O . PHE B 1 287 ? 3.284 -12.746 -21.195 1 98.48 287 PHE B O 1
ATOM 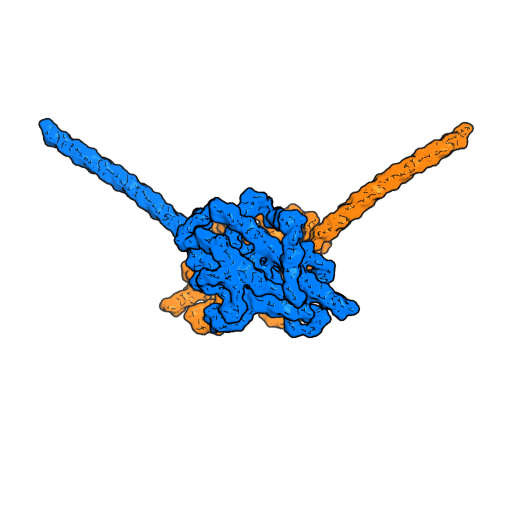4800 N N . PRO B 1 288 ? 4.237 -13.881 -22.962 1 98.32 288 PRO B N 1
ATOM 4801 C CA . PRO B 1 288 ? 3.067 -14.756 -23.059 1 98.32 288 PRO B CA 1
ATOM 4802 C C . PRO B 1 288 ? 2.91 -15.67 -21.846 1 98.32 288 PRO B C 1
ATOM 4804 O O . PRO B 1 288 ? 1.787 -15.999 -21.457 1 98.32 288 PRO B O 1
ATOM 4807 N N . ILE B 1 289 ? 4.038 -16.118 -21.272 1 98.65 289 ILE B N 1
ATOM 4808 C CA . ILE B 1 289 ? 4.002 -16.961 -20.082 1 98.65 289 ILE B CA 1
ATOM 4809 C C . ILE B 1 289 ? 3.486 -16.154 -18.893 1 98.65 289 ILE B C 1
ATOM 4811 O O . ILE B 1 289 ? 2.655 -16.636 -18.121 1 98.65 289 ILE B O 1
ATOM 4815 N N . VAL B 1 290 ? 3.97 -14.896 -18.749 1 98.83 290 VAL B N 1
ATOM 4816 C CA . VAL B 1 290 ? 3.512 -14.005 -17.687 1 98.83 290 VAL B CA 1
ATOM 4817 C C . VAL B 1 290 ? 2.005 -13.789 -17.807 1 98.83 290 VAL B C 1
ATOM 4819 O O . VAL B 1 290 ? 1.277 -13.886 -16.817 1 98.83 290 VAL B O 1
ATOM 4822 N N . ASN B 1 291 ? 1.545 -13.571 -19.053 1 98.74 291 ASN B N 1
ATOM 4823 C CA . ASN B 1 291 ? 0.121 -13.354 -19.289 1 98.74 291 ASN B CA 1
ATOM 4824 C C . ASN B 1 291 ? -0.705 -14.574 -18.892 1 98.74 291 ASN B C 1
ATOM 4826 O O . ASN B 1 291 ? -1.766 -14.438 -18.279 1 98.74 291 ASN B O 1
ATOM 4830 N N . LEU B 1 292 ? -0.237 -15.71 -19.259 1 98.77 292 LEU B N 1
ATOM 4831 C CA . LEU B 1 292 ? -0.927 -16.952 -18.93 1 98.77 292 LEU B CA 1
ATOM 4832 C C . LEU B 1 292 ? -1.018 -17.14 -17.42 1 98.77 292 LEU B C 1
ATOM 4834 O O . LEU B 1 292 ? -2.073 -17.506 -16.897 1 98.77 292 LEU B O 1
ATOM 4838 N N . ARG B 1 293 ? 0.053 -16.86 -16.72 1 98.82 293 ARG B N 1
ATOM 4839 C CA . ARG B 1 293 ? 0.109 -17.075 -15.277 1 98.82 293 ARG B CA 1
ATOM 4840 C C . ARG B 1 293 ? -0.766 -16.068 -14.539 1 98.82 293 ARG B C 1
ATOM 4842 O O . ARG B 1 293 ? -1.391 -16.403 -13.53 1 98.82 293 ARG B O 1
ATOM 4849 N N . LEU B 1 294 ? -0.838 -14.819 -15.031 1 98.86 294 LEU B N 1
ATOM 4850 C CA . LEU B 1 294 ? -1.766 -13.832 -14.49 1 98.86 294 LEU B CA 1
ATOM 4851 C C . LEU B 1 294 ? -3.21 -14.291 -14.663 1 98.86 294 LEU B C 1
ATOM 4853 O O . LEU B 1 294 ? -4.005 -14.218 -13.724 1 98.86 294 LEU B O 1
ATOM 4857 N N . ALA B 1 295 ? -3.499 -14.806 -15.861 1 98.86 295 ALA B N 1
ATOM 4858 C CA . ALA B 1 295 ? -4.839 -15.308 -16.153 1 98.86 295 ALA B CA 1
ATOM 4859 C C . ALA B 1 295 ? -5.204 -16.468 -15.232 1 98.86 295 ALA B C 1
ATOM 4861 O O . ALA B 1 295 ? -6.29 -16.486 -14.646 1 98.86 295 ALA B O 1
ATOM 4862 N N . GLN B 1 296 ? -4.317 -17.407 -15.096 1 98.85 296 GLN B N 1
ATOM 4863 C CA . GLN B 1 296 ? -4.541 -18.566 -14.238 1 98.85 296 GLN B CA 1
ATOM 4864 C C . GLN B 1 296 ? -4.758 -18.143 -12.788 1 98.85 296 GLN B C 1
ATOM 4866 O O . GLN B 1 296 ? -5.653 -18.656 -12.113 1 98.85 296 GLN B O 1
ATOM 4871 N N . GLY B 1 297 ? -3.916 -17.195 -12.325 1 98.78 297 GLY B N 1
ATOM 4872 C CA . GLY B 1 297 ? -4.07 -16.698 -10.967 1 98.78 297 GLY B CA 1
ATOM 4873 C C . GLY B 1 297 ? -5.44 -16.104 -10.701 1 98.78 297 GLY B C 1
ATOM 4874 O O . GLY B 1 297 ? -6.061 -16.397 -9.677 1 98.78 297 GLY B O 1
ATOM 4875 N N . GLY B 1 298 ? -5.91 -15.265 -11.616 1 98.86 298 GLY B N 1
ATOM 4876 C CA . GLY B 1 298 ? -7.224 -14.66 -11.462 1 98.86 298 GLY B CA 1
ATOM 4877 C C . GLY B 1 298 ? -8.355 -15.67 -11.51 1 98.86 298 GLY B C 1
ATOM 4878 O O . GLY B 1 298 ? -9.263 -15.633 -10.677 1 98.86 298 GLY B O 1
ATOM 4879 N N . VAL B 1 299 ? -8.303 -16.577 -12.473 1 98.81 299 VAL B N 1
ATOM 4880 C CA . VAL B 1 299 ? -9.343 -17.584 -12.653 1 98.81 299 VAL B CA 1
ATOM 4881 C C . VAL B 1 299 ? -9.392 -18.5 -11.432 1 98.81 299 VAL B C 1
ATOM 4883 O O . VAL B 1 299 ? -10.471 -18.795 -10.912 1 98.81 299 VAL B O 1
ATOM 4886 N N . ARG B 1 300 ? -8.275 -18.877 -10.927 1 98.69 300 ARG B N 1
ATOM 4887 C CA . ARG B 1 300 ? -8.205 -19.832 -9.826 1 98.69 300 ARG B CA 1
ATOM 4888 C C . ARG B 1 300 ? -8.589 -19.174 -8.505 1 98.69 300 ARG B C 1
ATOM 4890 O O . ARG B 1 300 ? -9.192 -19.811 -7.639 1 98.69 300 ARG B O 1
ATOM 4897 N N . LEU B 1 301 ? -8.226 -17.903 -8.346 1 98.84 301 LEU B N 1
ATOM 4898 C CA . LEU B 1 301 ? -8.695 -17.17 -7.175 1 98.84 301 LEU B CA 1
ATOM 4899 C C . LEU B 1 301 ? -10.217 -17.076 -7.167 1 98.84 301 LEU B C 1
ATOM 4901 O O . LEU B 1 301 ? -10.854 -17.334 -6.143 1 98.84 301 LEU B O 1
ATOM 4905 N N . ALA B 1 302 ? -10.814 -16.736 -8.304 1 98.75 302 ALA B N 1
ATOM 4906 C CA . ALA B 1 302 ? -12.269 -16.649 -8.393 1 98.75 302 ALA B CA 1
ATOM 4907 C C . ALA B 1 302 ? -12.919 -17.993 -8.077 1 98.75 302 ALA B C 1
ATOM 4909 O O . ALA B 1 302 ? -13.886 -18.058 -7.314 1 98.75 302 ALA B O 1
ATOM 4910 N N . ALA B 1 303 ? -12.399 -19.022 -8.706 1 98.03 303 ALA B N 1
ATOM 4911 C CA . ALA B 1 303 ? -12.958 -20.354 -8.493 1 98.03 303 ALA B CA 1
ATOM 4912 C C . ALA B 1 303 ? -12.893 -20.747 -7.02 1 98.03 303 ALA B C 1
ATOM 4914 O O . ALA B 1 303 ? -13.848 -21.307 -6.477 1 98.03 303 ALA B O 1
ATOM 4915 N N . THR B 1 304 ? -11.783 -20.492 -6.38 1 98.32 304 THR B N 1
ATOM 4916 C CA . THR B 1 304 ? -11.604 -20.796 -4.964 1 98.32 304 THR B CA 1
ATOM 4917 C C . THR B 1 304 ? -12.61 -20.024 -4.115 1 98.32 304 THR B C 1
ATOM 4919 O O . THR B 1 304 ? -13.28 -20.604 -3.257 1 98.32 304 THR B O 1
ATOM 4922 N N . LEU B 1 305 ? -12.771 -18.718 -4.358 1 98.58 305 LEU B N 1
ATOM 4923 C CA . LEU B 1 305 ? -13.704 -17.895 -3.595 1 98.58 305 LEU B CA 1
ATOM 4924 C C . LEU B 1 305 ? -15.144 -18.331 -3.846 1 98.58 305 LEU B C 1
ATOM 4926 O O . LEU B 1 305 ? -15.965 -18.335 -2.926 1 98.58 305 LEU B O 1
ATOM 4930 N N . ASN B 1 306 ? -15.441 -18.736 -5.103 1 97.75 306 ASN B N 1
ATOM 4931 C CA . ASN B 1 306 ? -16.765 -19.27 -5.403 1 97.75 306 ASN B CA 1
ATOM 4932 C C . ASN B 1 306 ? -17.05 -20.54 -4.606 1 97.75 306 ASN B C 1
ATOM 4934 O O . ASN B 1 306 ? -18.133 -20.69 -4.036 1 97.75 306 ASN B O 1
ATOM 4938 N N . ARG B 1 307 ? -16.123 -21.403 -4.546 1 96.48 307 ARG B N 1
ATOM 4939 C CA . ARG B 1 307 ? -16.312 -22.638 -3.792 1 96.48 307 ARG B CA 1
ATOM 4940 C C . ARG B 1 307 ? -16.489 -22.35 -2.305 1 96.48 307 ARG B C 1
ATOM 4942 O O . ARG B 1 307 ? -17.294 -22.999 -1.634 1 96.48 307 ARG B O 1
ATOM 4949 N N . ILE B 1 308 ? -15.74 -21.398 -1.791 1 97.12 308 ILE B N 1
ATOM 4950 C CA . ILE B 1 308 ? -15.803 -21.05 -0.376 1 97.12 308 ILE B CA 1
ATOM 4951 C C . ILE B 1 308 ? -17.178 -20.473 -0.048 1 97.12 308 ILE B C 1
ATOM 4953 O O . ILE B 1 308 ? -17.85 -20.938 0.876 1 97.12 308 ILE B O 1
ATOM 4957 N N . PHE B 1 309 ? -17.65 -19.529 -0.796 1 96.73 309 PHE B N 1
ATOM 4958 C CA . PHE B 1 309 ? -18.774 -18.708 -0.364 1 96.73 309 PHE B CA 1
ATOM 4959 C C . PHE B 1 309 ? -20.088 -19.261 -0.904 1 96.73 309 PHE B C 1
ATOM 4961 O O . PHE B 1 309 ? -21.162 -18.934 -0.394 1 96.73 309 PHE B O 1
ATOM 4968 N N . ASP B 1 310 ? -20.025 -20.018 -1.997 1 90.99 310 ASP B N 1
ATOM 4969 C CA . ASP B 1 310 ? -21.244 -20.66 -2.476 1 90.99 310 ASP B CA 1
ATOM 4970 C C . ASP B 1 310 ? -21.6 -21.873 -1.62 1 90.99 310 ASP B C 1
ATOM 4972 O O . ASP B 1 310 ? -22.767 -22.262 -1.538 1 90.99 310 ASP B O 1
ATOM 4976 N N . THR B 1 311 ? -20.64 -22.484 -1.134 1 76.35 311 THR B N 1
ATOM 4977 C CA . THR B 1 311 ? -20.875 -23.6 -0.224 1 76.35 311 THR B CA 1
ATOM 4978 C C . THR B 1 311 ? -21.513 -23.114 1.074 1 76.35 311 THR B C 1
ATOM 4980 O O . THR B 1 311 ? -22.447 -23.737 1.584 1 76.35 311 THR B O 1
ATOM 4983 N N . VAL B 1 312 ? -21.061 -22 1.558 1 71.33 312 VAL B N 1
ATOM 4984 C CA . VAL B 1 312 ? -21.56 -21.456 2.817 1 71.33 312 VAL B CA 1
ATOM 4985 C C . VAL B 1 312 ? -23.004 -20.992 2.644 1 71.33 312 VAL B C 1
ATOM 4987 O O . VAL B 1 312 ? -23.834 -21.181 3.536 1 71.33 312 VAL B O 1
ATOM 4990 N N . SER B 1 313 ? -23.23 -20.36 1.503 1 60.01 313 SER B N 1
ATOM 4991 C CA . SER B 1 313 ? -24.596 -19.928 1.225 1 60.01 313 SER B CA 1
ATOM 4992 C C . SER B 1 313 ? -25.545 -21.119 1.135 1 60.01 313 SER B C 1
ATOM 4994 O O . SER B 1 313 ? -26.694 -21.038 1.574 1 60.01 313 SER B O 1
ATOM 4996 N N . ALA B 1 314 ? -24.97 -22.177 0.662 1 56.41 314 ALA B N 1
ATOM 4997 C CA . ALA B 1 314 ? -25.8 -23.375 0.566 1 56.41 314 ALA B CA 1
ATOM 4998 C C . ALA B 1 314 ? -26.056 -23.977 1.944 1 56.41 314 ALA B C 1
ATOM 5000 O O . ALA B 1 314 ? -27.124 -24.54 2.194 1 56.41 314 ALA B O 1
ATOM 5001 N N . MET B 1 315 ? -25.124 -23.737 2.793 1 54.1 315 MET B N 1
ATOM 5002 C CA . MET B 1 315 ? -25.287 -24.304 4.129 1 54.1 315 MET B CA 1
ATOM 5003 C C . MET B 1 315 ? -26.189 -23.424 4.987 1 54.1 315 MET B C 1
ATOM 5005 O O . MET B 1 315 ? -26.814 -23.906 5.934 1 54.1 315 MET B O 1
ATOM 5009 N N . SER B 1 316 ? -26.226 -22.11 4.689 1 48.59 316 SER B N 1
ATOM 5010 C CA . SER B 1 316 ? -27.063 -21.202 5.467 1 48.59 316 SER B CA 1
ATOM 5011 C C . SER B 1 316 ? -28.503 -21.211 4.966 1 48.59 316 SER B C 1
ATOM 5013 O O . SER B 1 316 ? -29.395 -20.662 5.616 1 48.59 316 SER B O 1
ATOM 5015 N N . MET B 1 317 ? -28.842 -21.789 3.794 1 41.69 317 MET B N 1
ATOM 5016 C CA . MET B 1 317 ? -30.226 -21.931 3.351 1 41.69 317 MET B CA 1
ATOM 5017 C C . MET B 1 317 ? -30.812 -23.26 3.816 1 41.69 317 MET B C 1
ATOM 5019 O O . MET B 1 317 ? -30.108 -24.27 3.868 1 41.69 317 MET B O 1
#

Foldseek 3Di:
DPVVVVVVVVVVVVVVVVVVVVVVVVVVVVVVVVVVVLVVQQPEDPLQAQDLLLLLLLQVLQQVQADPLLLVVQQVLAPVVCVSRLSVLQSVLVVCCVVVVLLVQLLAQEDAPPPLFGDQQHGQADPVPRHHLRYVQSLLVVLLVQLLCPPHDDPDSNSVSLSSNSNSLSRLLQLLSHYHVVCSSQSNAWEAAASGIYTLSNCSNYVLVVVCCVPPHDDSVRVSVVLVVCCVPVCVVVLVVLLDDPPRDLADSSVSNRVSSNCCNPQRPVQRGHHYHQYDVNSVVPSVSSSVSSSSSNSNSNSSSNSSRVVVVVVVD/DVVVVVVVVVVVVVVVVVVVVVVVVVVVVVVVVVVVVLVVQAPEDPQQQQDLLLLLLLQVLQQVQADPLLLVVQQVLAPVVCVSRLSVLQSVLVVCCVVVVLLVQLLAQEDAPPPLFGDQQHRQADPVPRHHLRYVQSLLVVLLVQLLCPPHDDPDSNSVSLSSNSNSLSRLLQLLSHYHVVCSSQSNAWEAAASGIYTLSNCSSYVLLVVCCVPPHDDSVRVSVVLSVCCVPVCVVVLVVLLDDPPRDLADSSVSNRVSSNCCNPQRPVQRGHHYHQYDVNSVVPSVSSSVSSSSSNSNSNSSSNSSRVVVVVVVD

InterPro domains:
  IPR003154 S1/P1 nuclease [PF02265] (50-310)
  IPR003154 S1/P1 nuclease [PTHR33146] (33-311)
  IPR003154 S1/P1 nuclease [cd11010] (50-309)
  IPR008947 Phospholipase C/P1 nuclease domain superfamily [G3DSA:1.10.575.10] (50-313)
  IPR008947 Phospholipase C/P1 nuclease domain superfamily [SSF48537] (50-308)

Organism: Vigna mungo (NCBI:txid3915)

Secondary structure (DSSP, 8-state):
-HHHHHHHHHHHHHHHHHHHHHHHHHHHHHHHHHHHHHHHT-------SS-HHHHHHHHHHHHTT--HHHHHHHHHHS-GGGTT-GGGGTTGGGGGGGT-GGGGGGG---B-TT--S--HHHH-B-TTT--BT-SHHHHHHHHHHHHTTTTS--SS-HHHHHHHHHHHHHHHTSGGGGSBGGGTTTTT-EEEETTEEEEHHHIIIIIHHHHHHHHH-SSHHHHHHHHHHHHHTTTHHHHHHHH--GGG-S--HHHHHHHHHHHIIIIISTT--TT-EE-HHHHHHHHHHHHHHHHHHHHHHHHHHHHHHHHHHHHH-/-HHHHHHHHHHHHHHHHHHHHHHHHHHHHHHHHHHHHHHHT-------SS-HHHHHHHHHHHHTT--HHHHHHHHHHS-GGGTT-GGGGTTGGGGGGGT-GGGGGGG---B-TT--S--HHHH-B-TTT--BT-SHHHHHHHHHHHHTTTTS--SS-HHHHHHHHHHHHHHHTSGGGGSBGGGTTTTT-EEEETTEEEEHHHIIIIIHHHHHHHHH-SSHHHHHHHHHHHHHTTTHHHHHHHH--GGG-S--HHHHHHHHHHHIIIIISTT--TT-EE-HHHHHHHHHHHHHHHHHHHHHHHHHHHHHHHHHHHHH-

Radius of gyration: 30.26 Å; Cα contacts (8 Å, |Δi|>4): 991; chains: 2; bounding box: 140×68×70 Å

pLDDT: mean 87.5, std 20.08, range [31.31, 98.87]

Solvent-accessible surface area (backbone atoms only — not comparable to full-atom values): 31888 Å² total; per-residue (Å²): 122,66,73,66,53,52,55,52,52,53,51,51,49,50,53,49,50,49,50,49,48,52,51,49,51,50,50,46,52,50,47,49,50,51,49,55,58,54,59,69,50,54,54,64,58,43,62,46,54,42,23,63,66,47,22,24,46,18,33,47,52,12,64,75,58,40,43,73,58,22,45,52,51,50,47,69,43,45,56,71,64,40,54,76,35,62,29,79,40,18,55,49,63,72,68,38,37,84,83,36,58,79,56,54,35,32,50,26,39,34,21,61,79,86,57,48,46,60,48,66,95,75,23,26,36,19,82,89,78,63,46,70,63,33,5,20,46,46,43,39,52,52,26,49,58,55,44,57,42,57,95,54,94,63,93,67,61,57,43,58,27,51,37,44,33,57,26,33,39,36,19,39,39,35,25,40,28,19,16,29,51,90,37,59,16,31,55,70,30,42,26,18,58,53,92,36,44,31,23,49,26,26,39,74,16,33,50,52,60,53,50,46,32,70,73,72,34,91,38,69,69,55,44,46,51,52,51,52,49,33,47,71,53,81,38,38,88,50,44,64,62,58,50,51,40,78,94,73,40,64,68,53,49,64,60,42,30,26,54,11,8,34,43,16,52,70,55,62,50,52,89,53,52,73,68,32,71,43,41,67,74,51,47,70,70,39,48,65,56,52,50,50,31,42,49,50,24,6,49,31,46,16,38,29,44,29,51,38,35,45,49,40,52,55,67,75,98,121,68,69,66,55,52,54,53,54,52,50,51,50,49,52,50,50,50,52,49,50,53,52,48,52,52,50,47,53,52,47,50,51,50,49,55,58,53,57,69,48,52,55,63,58,44,64,46,55,42,23,65,64,47,22,25,47,18,31,47,52,12,63,76,58,40,42,73,57,23,44,52,49,51,47,69,43,46,58,69,68,39,54,76,34,64,31,80,41,18,56,50,63,72,68,38,37,84,82,35,59,78,57,55,35,32,50,26,37,35,20,61,79,87,58,46,44,61,47,67,95,76,22,27,36,19,82,88,77,65,46,69,62,34,5,20,49,45,42,39,53,52,25,51,58,56,45,56,42,56,96,53,95,62,93,68,61,55,42,58,28,52,37,42,34,56,27,33,39,35,19,39,37,35,26,40,29,20,15,30,50,89,36,59,15,32,57,69,30,41,27,17,59,53,92,34,45,30,24,49,27,26,38,74,17,34,49,51,58,52,50,46,31,70,73,74,35,89,38,69,67,54,45,46,51,51,51,52,48,34,47,69,53,82,39,38,89,49,45,63,62,57,50,52,42,78,93,73,41,65,68,52,49,65,58,42,31,24,54,12,8,34,43,16,50,70,54,62,51,52,89,54,50,74,68,31,70,42,41,66,73,53,48,70,71,40,48,64,57,53,50,49,29,42,48,49,22,3,48,33,47,16,38,29,46,30,49,40,36,45,50,39,52,55,66,76,98